Protein AF-0000000084530902 (afdb_homodimer)

Secondary structure (DSSP, 8-state):
--EEEEE--TTB-GGGGHHHHHHHHHTT-EEE-PPP-TT-TT--HHHHHHHHHHHHTT--SSEEEEEETTHHHHHHHHHTTS--SEEEEES---PPTT--HHHHHHHTTHHHHHHHHHHHTTPPTTPPP-HHHHTSTTS-HHHHHHHHHHSB----SGGGTSPP--SS--SS-EEEEEETT-SSS-HHHHHHHHHHHHSSPPEEES-SS-HHHH-HHHHHHHHHHHHHT-/--EEEEE--TTB-GGGGHHHHHHHHHTT-EEE-PPP-TT-TT--HHHHHHHHHHHHTT--SSEEEEEETTHHHHHHHHHTTS--SEEEEES---PPTT--HHHHHHHTTHHHHHHHHHHHTTPPTTPPP-HHHHTSTTS-HHHHHHHHHHSB----SGGGTSPP--SS--SS-EEEEEETT-SSS-HHHHHHHHHHHHSSPPEEES-SS-HHHH-HHHHHHHHHHHHHT-

Organism: Streptomyces rubellomurinus (strain ATCC 31215) (NCBI:txid359131)

Foldseek 3Di:
DAEEEEEDAAQWFQVLLVLLQVLQVVVPYHYFYHGAPFQDQQDALVSRLVRSLVSCPPDAPRYEYEAAAQRQLNQQVNVVPGPHAEYEDEPYQHDDFFAFQQNSCVVLVLVVVLVVLCVVVVHDPPDDDDCCVQFNVLFPPVVSVCRVVPIGHDGHCNHRPGTSHDNAGDPYHYAYEYACAASNRHPVSVQVNCCVRVVDGHHYDHDYSRCSRRPSNVVSVVSVVVSVVD/DAEEEEEDAAQWFQVLLVLLQVLLVVVPYHYFYHGAPFQDQQDALVSRLVRSLVSCPPDAPRYEYEQAAQRQLNQQVNVVPGPHAEYEDEPYQHDDFFAFQQNSCVVLVLVVVLVVLCVVVVHDPPDDDDCCVQFNVLFPPVVSVCRVVPIGHDGHCNHRPGTSHDNAGDPYHYAYEYACAASNRHPVSVQVNCCVRVVDGHHYDHDYSRCSRRPSNVVSVVSVVVSVVD

Solvent-accessible surface area (backbone atoms only — not comparable to full-atom values): 23690 Å² total; per-residue (Å²): 118,39,35,36,36,43,36,50,42,71,34,42,51,42,69,60,44,48,56,26,45,51,47,40,42,74,72,59,30,48,73,47,56,58,66,59,62,42,64,38,51,64,34,31,54,67,50,40,24,48,46,51,51,60,66,52,57,85,68,64,65,55,28,36,38,38,10,24,28,56,14,25,64,30,43,50,54,34,49,66,75,42,77,46,61,32,38,34,33,38,55,34,48,77,71,51,66,60,38,14,60,6,37,46,33,67,77,71,41,45,48,63,48,41,51,53,52,36,48,76,71,67,50,61,86,90,66,82,74,52,64,56,66,34,36,32,64,56,28,53,65,70,59,40,50,48,39,70,71,68,37,62,42,67,48,37,51,20,43,14,17,47,51,38,82,48,85,60,83,52,98,50,54,70,47,40,40,36,28,59,58,11,62,68,61,37,43,71,54,50,43,51,51,38,30,73,71,72,69,46,79,54,48,74,40,80,32,21,67,44,32,36,61,48,34,18,63,62,52,44,51,51,51,50,52,53,59,68,70,102,116,39,35,37,36,44,36,49,42,72,35,42,53,42,69,60,43,50,57,27,47,52,47,39,41,73,72,59,28,48,73,44,56,57,66,59,60,43,64,39,53,65,35,31,54,68,50,41,24,48,46,50,51,60,67,51,57,86,68,64,64,56,27,36,37,38,11,26,28,56,13,26,64,32,42,51,53,35,49,65,74,41,76,46,60,31,38,35,33,38,56,33,49,78,71,52,65,59,38,14,61,7,37,46,33,68,77,70,42,44,48,62,48,41,51,54,52,35,49,74,72,66,50,59,87,90,64,83,74,53,63,56,66,35,36,32,65,55,31,54,67,70,60,41,51,49,40,70,73,68,38,61,42,67,49,37,51,19,43,16,18,46,51,38,82,49,86,59,83,54,98,49,52,71,48,41,39,36,28,59,58,10,62,68,61,38,44,72,53,51,42,50,50,38,30,74,72,72,68,46,79,55,47,73,41,81,32,20,66,44,32,36,62,47,32,19,64,63,50,42,50,52,52,49,51,53,58,69,71,101

Structure (mmCIF, N/CA/C/O backbone):
data_AF-0000000084530902-model_v1
#
loop_
_entity.id
_entity.type
_entity.pdbx_description
1 polymer 'Alpha/beta hydrolase'
#
loop_
_atom_site.group_PDB
_atom_site.id
_atom_site.type_symbol
_atom_site.label_atom_id
_atom_site.label_alt_id
_atom_site.label_comp_id
_atom_site.label_asym_id
_atom_site.label_entity_id
_atom_site.label_seq_id
_atom_site.pdbx_PDB_ins_code
_atom_site.Cartn_x
_atom_site.Cartn_y
_atom_site.Cartn_z
_atom_site.occupancy
_atom_site.B_iso_or_equiv
_atom_site.auth_seq_id
_atom_site.auth_comp_id
_atom_site.auth_asym_id
_atom_site.auth_atom_id
_atom_site.pdbx_PDB_model_num
ATOM 1 N N . MET A 1 1 ? 9.742 -33.844 -13.93 1 92.56 1 MET A N 1
ATOM 2 C CA . MET A 1 1 ? 10.078 -32.875 -12.891 1 92.56 1 MET A CA 1
ATOM 3 C C . MET A 1 1 ? 9.938 -31.453 -13.398 1 92.56 1 MET A C 1
ATOM 5 O O . MET A 1 1 ? 10.5 -31.094 -14.438 1 92.56 1 MET A O 1
ATOM 9 N N . ALA A 1 2 ? 9.078 -30.734 -12.797 1 96.56 2 ALA A N 1
ATOM 10 C CA . ALA A 1 2 ? 8.883 -29.344 -13.164 1 96.56 2 ALA A CA 1
ATOM 11 C C . ALA A 1 2 ? 9.469 -28.406 -12.102 1 96.56 2 ALA A C 1
ATOM 13 O O . ALA A 1 2 ? 9.875 -28.859 -11.031 1 96.56 2 ALA A O 1
ATOM 14 N N . THR A 1 3 ? 9.719 -27.188 -12.461 1 98.25 3 THR A N 1
ATOM 15 C CA . THR A 1 3 ? 10.008 -26.125 -11.508 1 98.25 3 THR A CA 1
ATOM 16 C C . THR A 1 3 ? 8.789 -25.219 -11.32 1 98.25 3 THR A C 1
ATOM 18 O O . THR A 1 3 ? 8.312 -24.609 -12.281 1 98.25 3 THR A O 1
ATOM 21 N N . TYR A 1 4 ? 8.32 -25.219 -10.117 1 98.81 4 TYR A N 1
ATOM 22 C CA . TYR A 1 4 ? 7.246 -24.297 -9.766 1 98.81 4 TYR A CA 1
ATOM 23 C C . TYR A 1 4 ? 7.809 -22.984 -9.219 1 98.81 4 TYR A C 1
ATOM 25 O O . TYR A 1 4 ? 8.609 -23 -8.273 1 98.81 4 TYR A O 1
ATOM 33 N N . VAL A 1 5 ? 7.445 -21.875 -9.852 1 98.88 5 VAL A N 1
ATOM 34 C CA . VAL A 1 5 ? 7.789 -20.547 -9.398 1 98.88 5 VAL A CA 1
ATOM 35 C C . VAL A 1 5 ? 6.566 -19.875 -8.758 1 98.88 5 VAL A C 1
ATOM 37 O O . VAL A 1 5 ? 5.547 -19.672 -9.43 1 98.88 5 VAL A O 1
ATOM 40 N N . LEU A 1 6 ? 6.672 -19.578 -7.441 1 98.94 6 LEU A N 1
ATOM 41 C CA . LEU A 1 6 ? 5.527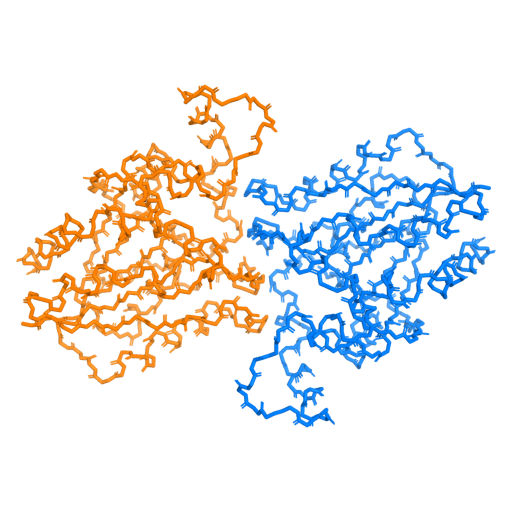 -19.094 -6.68 1 98.94 6 LEU A CA 1
ATOM 42 C C . LEU A 1 6 ? 5.676 -17.609 -6.355 1 98.94 6 LEU A C 1
ATOM 44 O O . LEU A 1 6 ? 6.625 -17.219 -5.676 1 98.94 6 LEU A O 1
ATOM 48 N N . ILE A 1 7 ? 4.746 -16.812 -6.887 1 98.88 7 ILE A N 1
ATOM 49 C CA . ILE A 1 7 ? 4.77 -15.359 -6.719 1 98.88 7 ILE A CA 1
ATOM 50 C C . ILE A 1 7 ? 3.723 -14.938 -5.688 1 98.88 7 ILE A C 1
ATOM 52 O O . ILE A 1 7 ? 2.523 -15.156 -5.887 1 98.88 7 ILE A O 1
ATOM 56 N N . HIS A 1 8 ? 4.176 -14.281 -4.605 1 98.69 8 HIS A N 1
ATOM 57 C CA . HIS A 1 8 ? 3.299 -14.016 -3.475 1 98.69 8 HIS A CA 1
ATOM 58 C C . HIS A 1 8 ? 2.52 -12.719 -3.68 1 98.69 8 HIS A C 1
ATOM 60 O O . HIS A 1 8 ? 2.779 -11.977 -4.633 1 98.69 8 HIS A O 1
ATOM 66 N N . ALA A 1 9 ? 1.549 -12.484 -2.824 1 98.12 9 ALA A N 1
ATOM 67 C CA . ALA A 1 9 ? 0.631 -11.352 -2.812 1 98.12 9 ALA A CA 1
ATOM 68 C C . ALA A 1 9 ? 1.316 -10.094 -2.279 1 98.12 9 ALA A C 1
ATOM 70 O O . ALA A 1 9 ? 2.521 -10.102 -2.021 1 98.12 9 ALA A O 1
ATOM 71 N N . ALA A 1 10 ? 0.565 -9.023 -2.268 1 96.31 10 ALA A N 1
ATOM 72 C CA . ALA A 1 10 ? 1.039 -7.781 -1.663 1 96.31 10 ALA A CA 1
ATOM 73 C C . ALA A 1 10 ? 1.085 -7.895 -0.142 1 96.31 10 ALA A C 1
ATOM 75 O O . ALA A 1 10 ? 0.302 -8.641 0.456 1 96.31 10 ALA A O 1
ATOM 76 N N . ALA A 1 11 ? 2.01 -7.199 0.501 1 94.31 11 ALA A N 1
ATOM 77 C CA . ALA A 1 11 ? 2.074 -6.918 1.933 1 94.31 11 ALA A CA 1
ATOM 78 C C . ALA A 1 11 ? 2.379 -8.188 2.727 1 94.31 11 ALA A C 1
ATOM 80 O O . ALA A 1 11 ? 1.979 -8.312 3.887 1 94.31 11 ALA A O 1
ATOM 81 N N . VAL A 1 12 ? 2.934 -9.172 2.057 1 95.88 12 VAL A N 1
ATOM 82 C CA . VAL A 1 12 ? 3.348 -10.406 2.715 1 95.88 12 VAL A CA 1
ATOM 83 C C . VAL A 1 12 ? 4.699 -10.859 2.168 1 95.88 12 VAL A C 1
ATOM 85 O O . VAL A 1 12 ? 5.285 -10.188 1.316 1 95.88 12 VAL A O 1
ATOM 88 N N . ASP A 1 13 ? 5.23 -11.898 2.748 1 96.44 13 ASP A N 1
ATOM 89 C CA . ASP A 1 13 ? 6.43 -12.547 2.217 1 96.44 13 ASP A CA 1
ATOM 90 C C . ASP A 1 13 ? 6.133 -13.977 1.774 1 96.44 13 ASP A C 1
ATOM 92 O O . ASP A 1 13 ? 4.98 -14.414 1.795 1 96.44 13 ASP A O 1
ATOM 96 N N . ALA A 1 14 ? 7.129 -14.719 1.304 1 98.62 14 ALA A N 1
ATOM 97 C CA . ALA A 1 14 ? 6.93 -15.992 0.623 1 98.62 14 ALA A CA 1
ATOM 98 C C . ALA A 1 14 ? 6.688 -17.109 1.625 1 98.62 14 ALA A C 1
ATOM 100 O O . ALA A 1 14 ? 6.43 -18.266 1.236 1 98.62 14 ALA A O 1
ATOM 101 N N . TRP A 1 15 ? 6.648 -16.828 2.904 1 98.44 15 TRP A N 1
ATOM 102 C CA . TRP A 1 15 ? 6.555 -17.844 3.951 1 98.44 15 TRP A CA 1
ATOM 103 C C . TRP A 1 15 ? 5.324 -18.719 3.754 1 98.44 15 TRP A C 1
ATOM 105 O O . TRP A 1 15 ? 5.379 -19.922 3.949 1 98.44 15 TRP A O 1
ATOM 115 N N . TYR A 1 16 ? 4.207 -18.109 3.297 1 98.62 16 TYR A N 1
ATOM 116 C CA . TYR A 1 16 ? 2.934 -18.828 3.32 1 98.62 16 TYR A CA 1
ATOM 117 C C . TYR A 1 16 ? 2.881 -19.875 2.219 1 98.62 16 TYR A C 1
ATOM 119 O O . TYR A 1 16 ? 1.967 -20.703 2.188 1 98.62 16 TYR A O 1
ATOM 127 N N . TRP A 1 17 ? 3.859 -19.875 1.369 1 98.88 17 TRP A N 1
ATOM 128 C CA . TRP A 1 17 ? 3.934 -20.906 0.343 1 98.88 17 TRP A CA 1
ATOM 129 C C . TRP A 1 17 ? 4.457 -22.219 0.926 1 98.88 17 TRP A C 1
ATOM 131 O O . TRP A 1 17 ? 4.426 -23.25 0.262 1 98.88 17 TRP A O 1
ATOM 141 N N . GLY A 1 18 ? 4.949 -22.234 2.115 1 98.69 18 GLY A N 1
ATOM 142 C CA . GLY A 1 18 ? 5.641 -23.359 2.725 1 98.69 18 GLY A CA 1
ATOM 143 C C . GLY A 1 18 ? 4.914 -24.672 2.549 1 98.69 18 GLY A C 1
ATOM 144 O O . GLY A 1 18 ? 5.461 -25.609 1.974 1 98.69 18 GLY A O 1
ATOM 145 N N . PRO A 1 19 ? 3.65 -24.734 3.031 1 98.81 19 PRO A N 1
ATOM 146 C CA . PRO A 1 19 ? 2.918 -26 2.939 1 98.81 19 PRO A CA 1
ATOM 147 C C . PRO A 1 19 ? 2.744 -26.484 1.499 1 98.81 19 PRO A C 1
ATOM 149 O O . PRO A 1 19 ? 2.9 -27.672 1.218 1 98.81 19 PRO A O 1
ATOM 152 N N . LEU A 1 20 ? 2.41 -25.547 0.59 1 98.88 20 LEU A N 1
ATOM 153 C CA . LEU A 1 20 ? 2.291 -25.938 -0.812 1 98.88 20 LEU A CA 1
ATOM 154 C C . LEU A 1 20 ? 3.639 -26.391 -1.366 1 98.88 20 LEU A C 1
ATOM 156 O O . LEU A 1 20 ? 3.711 -27.375 -2.1 1 98.88 20 LEU A O 1
ATOM 160 N N . ALA A 1 21 ? 4.719 -25.656 -1.029 1 98.88 21 ALA A N 1
ATOM 161 C CA . ALA A 1 21 ? 6.059 -26.031 -1.49 1 98.88 21 ALA A CA 1
ATOM 162 C C . ALA A 1 21 ? 6.43 -27.438 -1.04 1 98.88 21 ALA A C 1
ATOM 164 O O . ALA A 1 21 ? 7.004 -28.203 -1.81 1 98.88 21 ALA A O 1
ATOM 165 N N . ALA A 1 22 ? 6.125 -27.75 0.179 1 98.75 22 ALA A N 1
ATOM 166 C CA . ALA A 1 22 ? 6.406 -29.078 0.705 1 98.75 22 ALA A CA 1
ATOM 167 C C . ALA A 1 22 ? 5.672 -30.141 -0.094 1 98.75 22 ALA A C 1
ATOM 169 O O . ALA A 1 22 ? 6.242 -31.188 -0.425 1 98.75 22 ALA A O 1
ATOM 170 N N . GLU A 1 23 ? 4.375 -29.891 -0.428 1 98.81 23 GLU A N 1
ATOM 171 C CA . GLU A 1 23 ? 3.592 -30.828 -1.228 1 98.81 23 GLU A CA 1
ATOM 172 C C . GLU A 1 23 ? 4.223 -31.047 -2.602 1 98.81 23 GLU A C 1
ATOM 174 O O . GLU A 1 23 ? 4.34 -32.188 -3.066 1 98.81 23 GLU A O 1
ATOM 179 N N . LEU A 1 24 ? 4.621 -29.969 -3.24 1 98.81 24 LEU A N 1
ATOM 180 C CA . LEU A 1 24 ? 5.168 -30.031 -4.59 1 98.81 24 LEU A CA 1
ATOM 181 C C . LEU A 1 24 ? 6.523 -30.734 -4.594 1 98.81 24 LEU A C 1
ATOM 183 O O . LEU A 1 24 ? 6.797 -31.562 -5.465 1 98.81 24 LEU A O 1
ATOM 187 N N . ARG A 1 25 ? 7.383 -30.406 -3.6 1 98.62 25 ARG A N 1
ATOM 188 C CA . ARG A 1 25 ? 8.68 -31.078 -3.486 1 98.62 25 ARG A CA 1
ATOM 189 C C . ARG A 1 25 ? 8.5 -32.562 -3.213 1 98.62 25 ARG A C 1
ATOM 191 O O . ARG A 1 25 ? 9.234 -33.375 -3.752 1 98.62 25 ARG A O 1
ATOM 198 N N . GLY A 1 26 ? 7.516 -32.875 -2.402 1 98.44 26 GLY A N 1
ATOM 199 C CA . GLY A 1 26 ? 7.207 -34.281 -2.121 1 98.44 26 GLY A CA 1
ATOM 200 C C . GLY A 1 26 ? 6.793 -35.062 -3.355 1 98.44 26 GLY A C 1
ATOM 201 O O . GLY A 1 26 ? 6.941 -36.281 -3.4 1 98.44 26 GLY A O 1
ATOM 202 N N . ARG A 1 27 ? 6.371 -34.375 -4.324 1 98 27 ARG A N 1
ATOM 203 C CA . ARG A 1 27 ? 5.941 -34.969 -5.578 1 98 27 ARG A CA 1
ATOM 204 C C . ARG A 1 27 ? 7.078 -35 -6.598 1 98 27 ARG A C 1
ATOM 206 O O . ARG A 1 27 ? 6.879 -35.375 -7.75 1 98 27 ARG A O 1
ATOM 213 N N . GLY A 1 28 ? 8.211 -34.469 -6.199 1 97.88 28 GLY A N 1
ATOM 214 C CA . GLY A 1 28 ? 9.398 -34.594 -7.023 1 97.88 28 GLY A CA 1
ATOM 215 C C . GLY A 1 28 ? 9.703 -33.312 -7.816 1 97.88 28 GLY A C 1
ATOM 216 O O . GLY A 1 28 ? 10.562 -33.344 -8.703 1 97.88 28 GLY A O 1
ATOM 217 N N . HIS A 1 29 ? 9.047 -32.188 -7.523 1 98.31 29 HIS A N 1
ATOM 218 C CA . HIS A 1 29 ? 9.25 -30.953 -8.266 1 98.31 29 HIS A CA 1
ATOM 219 C C . HIS A 1 29 ? 10.188 -30 -7.516 1 98.31 29 HIS A C 1
ATOM 221 O O . HIS A 1 29 ? 10.438 -30.188 -6.32 1 98.31 29 HIS A O 1
ATOM 227 N N . GLU A 1 30 ? 10.812 -29.125 -8.227 1 98.25 30 GLU A N 1
ATOM 228 C CA . GLU A 1 30 ? 11.523 -27.984 -7.641 1 98.25 30 GLU A CA 1
ATOM 229 C C . GLU A 1 30 ? 10.578 -26.812 -7.387 1 98.25 30 GLU A C 1
ATOM 231 O O . GLU A 1 30 ? 9.594 -26.641 -8.102 1 98.25 30 GLU A O 1
ATOM 236 N N . VAL A 1 31 ? 10.898 -26.078 -6.312 1 98.69 31 VAL A N 1
ATOM 237 C CA . VAL A 1 31 ? 10.078 -24.922 -6 1 98.69 31 VAL A CA 1
ATOM 238 C C . VAL A 1 31 ? 10.977 -23.688 -5.797 1 98.69 31 VAL A C 1
ATOM 240 O O . VAL A 1 31 ? 11.977 -23.766 -5.074 1 98.69 31 VAL A O 1
ATOM 243 N N . VAL A 1 32 ? 10.688 -22.625 -6.504 1 98.5 32 VAL A N 1
ATOM 244 C CA . VAL A 1 32 ? 11.297 -21.297 -6.355 1 98.5 32 VAL A CA 1
ATOM 245 C C . VAL A 1 32 ? 10.25 -20.297 -5.871 1 98.5 32 VAL A C 1
ATOM 247 O O . VAL A 1 32 ? 9.242 -20.078 -6.547 1 98.5 32 VAL A O 1
ATOM 250 N N . ALA A 1 33 ? 10.414 -19.734 -4.703 1 98.75 33 ALA A N 1
ATOM 251 C CA . ALA A 1 33 ? 9.477 -18.781 -4.133 1 98.75 33 ALA A CA 1
ATOM 252 C C . ALA A 1 33 ? 10.219 -17.562 -3.582 1 98.75 33 ALA A C 1
ATOM 254 O O . ALA A 1 33 ? 10.375 -17.422 -2.367 1 98.75 33 ALA A O 1
ATOM 255 N N . PRO A 1 34 ? 10.625 -16.609 -4.43 1 98.56 34 PRO A N 1
ATOM 256 C CA . PRO A 1 34 ? 11.383 -15.445 -3.951 1 98.56 34 PRO A CA 1
ATOM 257 C C . PRO A 1 34 ? 10.531 -14.469 -3.148 1 98.56 34 PRO A C 1
ATOM 259 O O . PRO A 1 34 ? 9.328 -14.336 -3.408 1 98.56 34 PRO A O 1
ATOM 262 N N . ASP A 1 35 ? 11.141 -13.82 -2.166 1 97.88 35 ASP A N 1
ATOM 263 C CA . ASP A 1 35 ? 10.531 -12.625 -1.581 1 97.88 35 ASP A CA 1
ATOM 264 C C . ASP A 1 35 ? 10.641 -11.438 -2.527 1 97.88 35 ASP A C 1
ATOM 266 O O . ASP A 1 35 ? 11.734 -11.102 -2.99 1 97.88 35 ASP A O 1
ATOM 270 N N . LEU A 1 36 ? 9.602 -10.867 -2.805 1 97.69 36 LEU A N 1
ATOM 271 C CA . LEU A 1 36 ? 9.578 -9.672 -3.633 1 97.69 36 LEU A CA 1
ATOM 272 C C . LEU A 1 36 ? 9.883 -8.43 -2.799 1 97.69 36 LEU A C 1
ATOM 274 O O . LEU A 1 36 ? 9.742 -8.453 -1.574 1 97.69 36 LEU A O 1
ATOM 278 N N . PRO A 1 37 ? 10.352 -7.391 -3.406 1 94.69 37 PRO A N 1
ATOM 279 C CA . PRO A 1 37 ? 10.75 -6.195 -2.66 1 94.69 37 PRO A CA 1
ATOM 280 C C . PRO A 1 37 ? 9.562 -5.32 -2.273 1 94.69 37 PRO A C 1
ATOM 282 O O . PRO A 1 37 ? 9.539 -4.125 -2.59 1 94.69 37 PRO A O 1
ATOM 285 N N . CYS A 1 38 ? 8.695 -5.891 -1.469 1 92.81 38 CYS A N 1
ATOM 286 C CA . CYS A 1 38 ? 7.395 -5.324 -1.13 1 92.81 38 CYS A CA 1
ATOM 287 C C . CYS A 1 38 ? 7.555 -4.031 -0.335 1 92.81 38 CYS A C 1
ATOM 289 O O . CYS A 1 38 ? 6.715 -3.135 -0.428 1 92.81 38 CYS A O 1
ATOM 291 N N . GLU A 1 39 ? 8.578 -3.891 0.425 1 89.81 39 GLU A N 1
ATOM 292 C CA . GLU A 1 39 ? 8.727 -2.762 1.339 1 89.81 39 GLU A CA 1
ATOM 293 C C . GLU A 1 39 ? 9.609 -1.677 0.735 1 89.81 39 GLU A C 1
ATOM 295 O O . GLU A 1 39 ? 9.812 -0.624 1.343 1 89.81 39 GLU A O 1
ATOM 300 N N . ASP A 1 40 ? 10.227 -1.97 -0.469 1 90.69 40 ASP A N 1
ATOM 301 C CA . ASP A 1 40 ? 11.117 -1.037 -1.152 1 90.69 40 ASP A CA 1
ATOM 302 C C . ASP A 1 40 ? 10.32 0.026 -1.909 1 90.69 40 ASP A C 1
ATOM 304 O O . ASP A 1 40 ? 9.695 -0.27 -2.928 1 90.69 40 ASP A O 1
ATOM 308 N N . GLU A 1 41 ? 10.375 1.215 -1.548 1 87.81 41 GLU A N 1
ATOM 309 C CA . GLU A 1 41 ? 9.586 2.312 -2.102 1 87.81 41 GLU A CA 1
ATOM 310 C C . GLU A 1 41 ? 10.047 2.666 -3.512 1 87.81 41 GLU A C 1
ATOM 312 O O . GLU A 1 41 ? 9.367 3.408 -4.227 1 87.81 41 GLU A O 1
ATOM 317 N N . SER A 1 42 ? 11.156 2.119 -3.906 1 87.06 42 SER A N 1
ATOM 318 C CA . SER A 1 42 ? 11.656 2.385 -5.25 1 87.06 42 SER A CA 1
ATOM 319 C C . SER A 1 42 ? 11.359 1.222 -6.191 1 87.06 42 SER A C 1
ATOM 321 O O . SER A 1 42 ? 11.656 1.293 -7.387 1 87.06 42 SER A O 1
ATOM 323 N N . ALA A 1 43 ? 10.789 0.23 -5.652 1 93.44 43 ALA A N 1
ATOM 324 C CA . ALA A 1 43 ? 10.539 -0.965 -6.457 1 93.44 43 ALA A CA 1
ATOM 325 C C . ALA A 1 43 ? 9.117 -0.972 -7.008 1 93.44 43 ALA A C 1
ATOM 327 O O . ALA A 1 43 ? 8.148 -1.015 -6.242 1 93.44 43 ALA A O 1
ATOM 328 N N . GLY A 1 44 ? 8.992 -0.835 -8.328 1 95.62 44 GLY A N 1
ATOM 329 C CA . GLY A 1 44 ? 7.73 -1.047 -9.016 1 95.62 44 GLY A CA 1
ATOM 330 C C . GLY A 1 44 ? 7.578 -2.453 -9.57 1 95.62 44 GLY A C 1
ATOM 331 O O . GLY A 1 44 ? 8.258 -3.377 -9.117 1 95.62 44 GLY A O 1
ATOM 332 N N . LEU A 1 45 ? 6.652 -2.594 -10.5 1 97.56 45 LEU A N 1
ATOM 333 C CA . LEU A 1 45 ? 6.363 -3.898 -11.078 1 97.56 45 LEU A CA 1
ATOM 334 C C . LEU A 1 45 ? 7.574 -4.441 -11.828 1 97.56 45 LEU A C 1
ATOM 336 O O . LEU A 1 45 ? 7.801 -5.652 -11.859 1 97.56 45 LEU A O 1
ATOM 340 N N . ALA A 1 46 ? 8.352 -3.561 -12.414 1 97.12 46 ALA A N 1
ATOM 341 C CA . ALA A 1 46 ? 9.539 -4.012 -13.133 1 97.12 46 ALA A CA 1
ATOM 342 C C . ALA A 1 46 ? 10.531 -4.691 -12.188 1 97.12 46 ALA A C 1
ATOM 344 O O . ALA A 1 46 ? 11.07 -5.75 -12.508 1 97.12 46 ALA A O 1
ATOM 345 N N . GLU A 1 47 ? 10.742 -4.051 -11.062 1 96.81 47 GLU A N 1
ATOM 346 C CA . GLU A 1 47 ? 11.656 -4.613 -10.07 1 96.81 47 GLU A CA 1
ATOM 347 C C . GLU A 1 47 ? 11.109 -5.914 -9.492 1 96.81 47 GLU A C 1
ATOM 349 O O . GLU A 1 47 ? 11.867 -6.824 -9.172 1 96.81 47 GLU A O 1
ATOM 354 N N . TYR A 1 48 ? 9.758 -6.02 -9.305 1 98.44 48 TYR A N 1
ATOM 355 C CA . TYR A 1 48 ? 9.156 -7.281 -8.883 1 98.44 48 TYR A CA 1
ATOM 356 C C . TYR A 1 48 ? 9.438 -8.383 -9.891 1 98.44 48 TYR A C 1
ATOM 358 O O . TYR A 1 48 ? 9.875 -9.477 -9.516 1 98.44 48 TYR A O 1
ATOM 366 N N . ALA A 1 49 ? 9.227 -8.07 -11.188 1 98.69 49 ALA A N 1
ATOM 367 C CA . ALA A 1 49 ? 9.508 -9.047 -12.234 1 98.69 49 ALA A CA 1
ATOM 368 C C . ALA A 1 49 ? 10.992 -9.422 -12.25 1 98.69 49 ALA A C 1
ATOM 370 O O . ALA A 1 49 ? 11.344 -10.586 -12.422 1 98.69 49 ALA A O 1
ATOM 371 N N . ASP A 1 50 ? 11.891 -8.398 -12.023 1 98.5 50 ASP A N 1
ATOM 372 C CA . ASP A 1 50 ? 13.328 -8.656 -11.953 1 98.5 50 ASP A CA 1
ATOM 373 C C . ASP A 1 50 ? 13.648 -9.688 -10.867 1 98.5 50 ASP A C 1
ATOM 375 O O . ASP A 1 50 ? 14.445 -10.594 -11.094 1 98.5 50 ASP A O 1
ATOM 379 N N . ALA A 1 51 ? 13.047 -9.547 -9.742 1 98.5 51 ALA A N 1
ATOM 380 C CA . ALA A 1 51 ? 13.312 -10.438 -8.609 1 98.5 51 ALA A CA 1
ATOM 381 C C . ALA A 1 51 ? 12.922 -11.875 -8.945 1 98.5 51 ALA A C 1
ATOM 383 O O . ALA A 1 51 ? 13.648 -12.812 -8.617 1 98.5 51 ALA A O 1
ATOM 384 N N . VAL A 1 52 ? 11.773 -12.023 -9.617 1 98.81 52 VAL A N 1
ATOM 385 C CA . VAL A 1 52 ? 11.305 -13.359 -9.977 1 98.81 52 VAL A CA 1
ATOM 386 C C . VAL A 1 52 ? 12.219 -13.961 -11.039 1 98.81 52 VAL A C 1
ATOM 388 O O . VAL A 1 52 ? 12.633 -15.117 -10.93 1 98.81 52 VAL A O 1
ATOM 391 N N . VAL A 1 53 ? 12.562 -13.172 -12.078 1 98.69 53 VAL A N 1
ATOM 392 C CA . VAL A 1 53 ? 13.422 -13.648 -13.156 1 98.69 53 VAL A CA 1
ATOM 393 C C . VAL A 1 53 ? 14.781 -14.047 -12.594 1 98.69 53 VAL A C 1
ATOM 395 O O . VAL A 1 53 ? 15.336 -15.086 -12.977 1 98.69 53 VAL A O 1
ATOM 398 N N . ALA A 1 54 ? 15.312 -13.234 -11.664 1 98.56 54 ALA A N 1
ATOM 399 C CA . ALA A 1 54 ? 16.594 -13.547 -11.039 1 98.56 54 ALA A CA 1
ATOM 400 C C . ALA A 1 54 ? 16.516 -14.867 -10.281 1 98.56 54 ALA A C 1
ATOM 402 O O . ALA A 1 54 ? 17.438 -15.68 -10.328 1 98.56 54 ALA A O 1
ATOM 403 N N . ALA A 1 55 ? 15.453 -15.117 -9.609 1 98.5 55 ALA A N 1
ATOM 404 C CA . ALA A 1 55 ? 15.281 -16.344 -8.828 1 98.5 55 ALA A CA 1
ATOM 405 C C . ALA A 1 55 ? 15.156 -17.562 -9.734 1 98.5 55 ALA A C 1
ATOM 407 O O . ALA A 1 55 ? 15.602 -18.656 -9.367 1 98.5 55 ALA A O 1
ATOM 408 N N . ILE A 1 56 ? 14.516 -17.391 -10.891 1 98.19 56 ILE A N 1
ATOM 409 C CA . ILE A 1 56 ? 14.398 -18.469 -11.867 1 98.19 56 ILE A CA 1
ATOM 410 C C . ILE A 1 56 ? 15.781 -18.859 -12.359 1 98.19 56 ILE A C 1
ATOM 412 O O . ILE A 1 56 ? 16.062 -20.047 -12.531 1 98.19 56 ILE A O 1
ATOM 416 N N . GLY A 1 57 ? 16.578 -17.891 -12.57 1 96.81 57 GLY A N 1
ATOM 417 C CA . GLY A 1 57 ? 17.938 -18.172 -13.031 1 96.81 57 GLY A CA 1
ATOM 418 C C . GLY A 1 57 ? 17.969 -18.766 -14.422 1 96.81 57 GLY A C 1
ATOM 419 O O . GLY A 1 57 ? 17.359 -18.25 -15.352 1 96.81 57 GLY A O 1
ATOM 420 N N . GLU A 1 58 ? 18.641 -19.891 -14.508 1 94 58 GLU A N 1
ATOM 421 C CA . GLU A 1 58 ? 18.859 -20.484 -15.82 1 94 58 GLU A CA 1
ATOM 422 C C . GLU A 1 58 ? 17.844 -21.578 -16.109 1 94 58 GLU A C 1
ATOM 424 O O . GLU A 1 58 ? 17.891 -22.234 -17.156 1 94 58 GLU A O 1
ATOM 429 N N . ARG A 1 59 ? 16.922 -21.75 -15.234 1 92.06 59 ARG A N 1
ATOM 430 C CA . ARG A 1 59 ? 15.891 -22.75 -15.453 1 92.06 59 ARG A CA 1
ATOM 431 C C . ARG A 1 59 ? 15.016 -22.375 -16.641 1 92.06 59 ARG A C 1
ATOM 433 O O . ARG A 1 59 ? 14.555 -21.234 -16.75 1 92.06 59 ARG A O 1
ATOM 440 N N . ARG A 1 60 ? 14.867 -23.359 -17.562 1 85.81 60 ARG A N 1
ATOM 441 C CA . ARG A 1 60 ? 14.094 -22.984 -18.734 1 85.81 60 ARG A CA 1
ATOM 442 C C . ARG A 1 60 ? 13.133 -24.109 -19.141 1 85.81 60 ARG A C 1
ATOM 444 O O . ARG A 1 60 ? 12.289 -23.922 -20.016 1 85.81 60 ARG A O 1
ATOM 451 N N . ARG A 1 61 ? 13.172 -25.219 -18.469 1 85.5 61 ARG A N 1
ATOM 452 C CA . ARG A 1 61 ? 12.32 -26.312 -18.891 1 85.5 61 ARG A CA 1
ATOM 453 C C . ARG A 1 61 ? 11.25 -26.609 -17.844 1 85.5 61 ARG A C 1
ATOM 455 O O . ARG A 1 61 ? 11.531 -26.609 -16.641 1 85.5 61 ARG A O 1
ATOM 462 N N . GLU A 1 62 ? 10.016 -26.797 -18.344 1 93.75 62 GLU A N 1
ATOM 463 C CA . GLU A 1 62 ? 8.844 -27.172 -17.547 1 93.75 62 GLU A CA 1
ATOM 464 C C . GLU A 1 62 ? 8.641 -26.203 -16.391 1 93.75 62 GLU A C 1
ATOM 466 O O . GLU A 1 62 ? 8.523 -26.641 -15.234 1 93.75 62 GLU A O 1
ATOM 471 N N . LEU A 1 63 ? 8.602 -24.891 -16.672 1 97.81 63 LEU A N 1
ATOM 472 C CA . LEU A 1 63 ? 8.367 -23.844 -15.688 1 97.81 63 LEU A CA 1
ATOM 473 C C . LEU A 1 63 ? 6.875 -23.578 -15.523 1 97.81 63 LEU A C 1
ATOM 475 O O . LEU A 1 63 ? 6.188 -23.25 -16.5 1 97.81 63 LEU A O 1
ATOM 479 N N . VAL A 1 64 ? 6.398 -23.797 -14.344 1 98.75 64 VAL A N 1
ATOM 480 C CA . VAL A 1 64 ? 5.031 -23.453 -13.984 1 98.75 64 VAL A CA 1
ATOM 481 C C . VAL A 1 64 ? 5.043 -22.25 -13.031 1 98.75 64 VAL A C 1
ATOM 483 O O . VAL A 1 64 ? 5.57 -22.344 -11.914 1 98.75 64 VAL A O 1
ATOM 486 N N . LEU A 1 65 ? 4.527 -21.172 -13.516 1 98.81 65 LEU A N 1
ATOM 487 C CA . LEU A 1 65 ? 4.441 -19.969 -12.703 1 98.81 65 LEU A CA 1
ATOM 488 C C . LEU A 1 65 ? 3.072 -19.844 -12.047 1 98.81 65 LEU A C 1
ATOM 490 O O . LEU A 1 65 ? 2.045 -19.984 -12.711 1 98.81 65 LEU A O 1
ATOM 494 N N . VAL A 1 66 ? 3.047 -19.719 -10.711 1 98.94 66 VAL A N 1
ATOM 495 C CA . VAL A 1 66 ? 1.82 -19.5 -9.945 1 98.94 66 VAL A CA 1
ATOM 496 C C . VAL A 1 66 ? 1.823 -18.094 -9.352 1 98.94 66 VAL A C 1
ATOM 498 O O . VAL A 1 66 ? 2.689 -17.766 -8.539 1 98.94 66 VAL A O 1
ATOM 501 N N . ALA A 1 67 ? 0.931 -17.281 -9.805 1 98.94 67 ALA A N 1
ATOM 502 C CA . ALA A 1 67 ? 0.806 -15.906 -9.328 1 98.94 67 ALA A CA 1
ATOM 503 C C . ALA A 1 67 ? -0.417 -15.742 -8.43 1 98.94 67 ALA A C 1
ATOM 505 O O . ALA A 1 67 ? -1.548 -15.984 -8.859 1 98.94 67 ALA A O 1
ATOM 506 N N . HIS A 1 68 ? -0.186 -15.352 -7.188 1 98.88 68 HIS A N 1
ATOM 507 C CA . HIS A 1 68 ? -1.272 -15.227 -6.223 1 98.88 68 HIS A CA 1
ATOM 508 C C . HIS A 1 68 ? -1.629 -13.758 -5.984 1 98.88 68 HIS A C 1
ATOM 510 O O . HIS A 1 68 ? -0.748 -12.938 -5.727 1 98.88 68 HIS A O 1
ATOM 516 N N . SER A 1 69 ? -2.945 -13.445 -6.02 1 98.44 69 SER A N 1
ATOM 517 C CA . SER A 1 69 ? -3.453 -12.133 -5.645 1 98.44 69 SER A CA 1
ATOM 518 C C . SER A 1 69 ? -2.711 -11.023 -6.379 1 98.44 69 SER A C 1
ATOM 520 O O . SER A 1 69 ? -2.703 -10.984 -7.613 1 98.44 69 SER A O 1
ATOM 522 N N . PHE A 1 70 ? -2.002 -10.203 -5.73 1 98.44 70 PHE A N 1
ATOM 523 C CA . PHE A 1 70 ? -1.268 -9.102 -6.344 1 98.44 70 PHE A CA 1
ATOM 524 C C . PHE A 1 70 ? -0.2 -9.633 -7.297 1 98.44 70 PHE A C 1
ATOM 526 O O . PHE A 1 70 ? 0.188 -8.945 -8.242 1 98.44 70 PHE A O 1
ATOM 533 N N . GLY A 1 71 ? 0.258 -10.828 -7.137 1 98.75 71 GLY A N 1
ATOM 534 C CA . GLY A 1 71 ? 1.197 -11.469 -8.047 1 98.75 71 GLY A CA 1
ATOM 535 C C . GLY A 1 71 ? 0.687 -11.547 -9.469 1 98.75 71 GLY A C 1
ATOM 536 O O . GLY A 1 71 ? 1.464 -11.773 -10.398 1 98.75 71 GLY A O 1
ATOM 537 N N . GLY A 1 72 ? -0.568 -11.344 -9.625 1 98.81 72 GLY A N 1
ATOM 538 C CA . GLY A 1 72 ? -1.174 -11.375 -10.945 1 98.81 72 GLY A CA 1
ATOM 539 C C . GLY A 1 72 ? -0.681 -10.258 -11.844 1 98.81 72 GLY A C 1
ATOM 540 O O . GLY A 1 72 ? -0.77 -10.359 -13.07 1 98.81 72 GLY A O 1
ATOM 541 N N . PHE A 1 73 ? -0.205 -9.172 -11.25 1 98.75 73 PHE A N 1
ATOM 542 C CA . PHE A 1 73 ? 0.392 -8.102 -12.039 1 98.75 73 PHE A CA 1
ATOM 543 C C . PHE A 1 73 ? 1.817 -8.453 -12.445 1 98.75 73 PHE A C 1
ATOM 545 O O . PHE A 1 73 ? 2.291 -8.031 -13.5 1 98.75 73 PHE A O 1
ATOM 552 N N . THR A 1 74 ? 2.502 -9.211 -11.641 1 98.81 74 THR A N 1
ATOM 553 C CA . THR A 1 74 ? 3.908 -9.555 -11.836 1 98.81 74 THR A CA 1
ATOM 554 C C . THR A 1 74 ? 4.051 -10.781 -12.734 1 98.81 74 THR A C 1
ATOM 556 O O . THR A 1 74 ? 4.934 -10.828 -13.594 1 98.81 74 THR A O 1
ATOM 559 N N . GLY A 1 75 ? 3.205 -11.758 -12.555 1 98.88 75 GLY A N 1
ATOM 560 C CA . GLY A 1 75 ? 3.307 -13.031 -13.258 1 98.88 75 GLY A CA 1
ATOM 561 C C . GLY A 1 75 ? 3.434 -12.875 -14.766 1 98.88 75 GLY A C 1
ATOM 562 O O . GLY A 1 75 ? 4.418 -13.312 -15.359 1 98.88 75 GLY A O 1
ATOM 563 N N . PRO A 1 76 ? 2.492 -12.18 -15.406 1 98.88 76 PRO A N 1
ATOM 564 C CA . PRO A 1 76 ? 2.545 -12.016 -16.859 1 98.88 76 PRO A CA 1
ATOM 565 C C . PRO A 1 76 ? 3.803 -11.289 -17.328 1 98.88 76 PRO A C 1
ATOM 567 O O . PRO A 1 76 ? 4.305 -11.555 -18.422 1 98.88 76 PRO A O 1
ATOM 570 N N . LEU A 1 77 ? 4.297 -10.375 -16.5 1 98.81 77 LEU A N 1
ATOM 571 C CA . LEU A 1 77 ? 5.523 -9.68 -16.875 1 98.81 77 LEU A CA 1
ATOM 572 C C . LEU A 1 77 ? 6.699 -10.648 -16.938 1 98.81 77 LEU A C 1
ATOM 574 O O . LEU A 1 77 ? 7.57 -10.516 -17.797 1 98.81 77 LEU A O 1
ATOM 578 N N . VAL A 1 78 ? 6.715 -11.547 -16.016 1 98.75 78 VAL A N 1
ATOM 579 C CA . VAL A 1 78 ? 7.754 -12.57 -16.016 1 98.75 78 VAL A CA 1
ATOM 580 C C . VAL A 1 78 ? 7.625 -13.438 -17.266 1 98.75 78 VAL A C 1
ATOM 582 O O . VAL A 1 78 ? 8.625 -13.742 -17.922 1 98.75 78 VAL A O 1
ATOM 585 N N . CYS A 1 79 ? 6.402 -13.766 -17.672 1 98.5 79 CYS A N 1
ATOM 586 C CA . CYS A 1 79 ? 6.152 -14.609 -18.828 1 98.5 79 CYS A CA 1
ATOM 587 C C . CYS A 1 79 ? 6.594 -13.914 -20.109 1 98.5 79 CYS A C 1
ATOM 589 O O . CYS A 1 79 ? 6.879 -14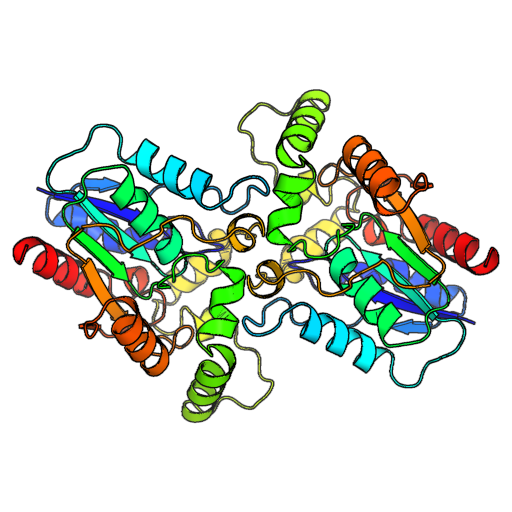.57 -21.109 1 98.5 79 CYS A O 1
ATOM 591 N N . ASP A 1 80 ? 6.617 -12.625 -20.078 1 97.88 80 ASP A N 1
ATOM 592 C CA . ASP A 1 80 ? 7.066 -11.859 -21.234 1 97.88 80 ASP A CA 1
ATOM 593 C C . ASP A 1 80 ? 8.586 -11.875 -21.359 1 97.88 80 ASP A C 1
ATOM 595 O O . ASP A 1 80 ? 9.141 -11.578 -22.422 1 97.88 80 ASP A O 1
ATOM 599 N N . ARG A 1 81 ? 9.273 -12.297 -20.328 1 97 81 ARG A N 1
ATOM 600 C CA . ARG A 1 81 ? 10.727 -12.172 -20.281 1 97 81 ARG A CA 1
ATOM 601 C C . ARG A 1 81 ? 11.391 -13.547 -20.344 1 97 81 ARG A C 1
ATOM 603 O O . ARG A 1 81 ? 12.547 -13.656 -20.766 1 97 81 ARG A O 1
ATOM 610 N N . VAL A 1 82 ? 10.734 -14.555 -19.781 1 97 82 VAL A N 1
ATOM 611 C CA . VAL A 1 82 ? 11.289 -15.906 -19.75 1 97 82 VAL A CA 1
ATOM 612 C C . VAL A 1 82 ? 10.242 -16.906 -20.266 1 97 82 VAL A C 1
ATOM 614 O O . VAL A 1 82 ? 9.047 -16.703 -20.078 1 97 82 VAL A O 1
ATOM 617 N N . PRO A 1 83 ? 10.742 -17.953 -20.953 1 96.62 83 PRO A N 1
ATOM 618 C CA . PRO A 1 83 ? 9.781 -18.953 -21.438 1 96.62 83 PRO A CA 1
ATOM 619 C C . PRO A 1 83 ? 9.125 -19.734 -20.297 1 96.62 83 PRO A C 1
ATOM 621 O O . PRO A 1 83 ? 9.797 -20.516 -19.625 1 96.62 83 PRO A O 1
ATOM 624 N N . VAL A 1 84 ? 7.902 -19.5 -20.062 1 97.88 84 VAL A N 1
ATOM 625 C CA . VAL A 1 84 ? 7.082 -20.188 -19.078 1 97.88 84 VAL A CA 1
ATOM 626 C C . VAL A 1 84 ? 6.09 -21.125 -19.781 1 97.88 84 VAL A C 1
ATOM 628 O O . VAL A 1 84 ? 5.473 -20.734 -20.766 1 97.88 84 VAL A O 1
ATOM 631 N N . ASP A 1 85 ? 6.008 -22.328 -19.25 1 98.12 85 ASP A N 1
ATOM 632 C CA . ASP A 1 85 ? 5.145 -23.312 -19.891 1 98.12 85 ASP A CA 1
ATOM 633 C C . ASP A 1 85 ? 3.686 -23.109 -19.484 1 98.12 85 ASP A C 1
ATOM 635 O O . ASP A 1 85 ? 2.775 -23.391 -20.266 1 98.12 85 ASP A O 1
ATOM 639 N N . LEU A 1 86 ? 3.512 -22.719 -18.281 1 98.69 86 LEU A N 1
ATOM 640 C CA . LEU A 1 86 ? 2.17 -22.578 -17.734 1 98.69 86 LEU A CA 1
ATOM 641 C C . LEU A 1 86 ? 2.129 -21.453 -16.703 1 98.69 86 LEU A C 1
ATOM 643 O O . LEU A 1 86 ? 2.982 -21.391 -15.812 1 98.69 86 LEU A O 1
ATOM 647 N N . LEU A 1 87 ? 1.2 -20.516 -16.891 1 98.88 87 LEU A N 1
ATOM 648 C CA . LEU A 1 87 ? 0.89 -19.484 -15.891 1 98.88 87 LEU A CA 1
ATOM 649 C C . LEU A 1 87 ? -0.433 -19.797 -15.195 1 98.88 87 LEU A C 1
ATOM 651 O O . LEU A 1 87 ? -1.466 -19.938 -15.852 1 98.88 87 LEU A O 1
ATOM 655 N N . VAL A 1 88 ? -0.376 -19.969 -13.898 1 98.94 88 VAL A N 1
ATOM 656 C CA . VAL A 1 88 ? -1.59 -20.172 -13.109 1 98.94 88 VAL A CA 1
ATOM 657 C C . VAL A 1 88 ? -1.893 -18.922 -12.297 1 98.94 88 VAL A C 1
ATOM 659 O O . VAL A 1 88 ? -1.097 -18.516 -11.445 1 98.94 88 VAL A O 1
ATOM 662 N N . MET A 1 89 ? -3.004 -18.312 -12.57 1 98.94 89 MET A N 1
ATOM 663 C CA . MET A 1 89 ? -3.518 -17.188 -11.805 1 98.94 89 MET A CA 1
ATOM 664 C C . MET A 1 89 ? -4.363 -17.656 -10.633 1 98.94 89 MET A C 1
ATOM 666 O O . MET A 1 89 ? -5.531 -18.016 -10.797 1 98.94 89 MET A O 1
ATOM 670 N N . LEU A 1 90 ? -3.795 -17.672 -9.438 1 98.88 90 LEU A N 1
ATOM 671 C CA . LEU A 1 90 ? -4.441 -18.156 -8.219 1 98.88 90 LEU A CA 1
ATOM 672 C C . LEU A 1 90 ? -5.051 -17 -7.43 1 98.88 90 LEU A C 1
ATOM 674 O O . LEU A 1 90 ? -4.332 -16.234 -6.773 1 98.88 90 LEU A O 1
ATOM 678 N N . GLN A 1 91 ? -6.375 -16.875 -7.438 1 97.69 91 GLN A N 1
ATOM 679 C CA . GLN A 1 91 ? -6.996 -15.711 -6.805 1 97.69 91 GLN A CA 1
ATOM 680 C C . GLN A 1 91 ? -6.23 -14.43 -7.121 1 97.69 91 GLN A C 1
ATOM 682 O O . GLN A 1 91 ? -5.867 -13.672 -6.219 1 97.69 91 GLN A O 1
ATOM 687 N N . ALA A 1 92 ? -5.945 -14.289 -8.391 1 98.75 92 ALA A N 1
ATOM 688 C CA . ALA A 1 92 ? -5.012 -13.234 -8.773 1 98.75 92 ALA A CA 1
ATOM 689 C C . ALA A 1 92 ? -5.742 -12.078 -9.453 1 98.75 92 ALA A C 1
ATOM 691 O O . ALA A 1 92 ? -6.723 -12.289 -10.172 1 98.75 92 ALA A O 1
ATOM 692 N N . GLN A 1 93 ? -5.281 -10.93 -9.188 1 98.56 93 GLN A N 1
ATOM 693 C CA . GLN A 1 93 ? -5.711 -9.789 -10 1 98.56 93 GLN A CA 1
ATOM 694 C C . GLN A 1 93 ? -5.27 -9.945 -11.445 1 98.56 93 GLN A C 1
ATOM 696 O O . GLN A 1 93 ? -4.137 -10.344 -11.719 1 98.56 93 GLN A O 1
ATOM 701 N N . VAL A 1 94 ? -6.203 -9.68 -12.398 1 98.81 94 VAL A N 1
ATOM 702 C CA . VAL A 1 94 ? -5.922 -9.719 -13.828 1 98.81 94 VAL A CA 1
ATOM 703 C C . VAL A 1 94 ? -5.859 -8.305 -14.391 1 98.81 94 VAL A C 1
ATOM 705 O O . VAL A 1 94 ? -6.891 -7.633 -14.516 1 98.81 94 VAL A O 1
ATOM 708 N N . PRO A 1 95 ? -4.707 -7.891 -14.773 1 98.38 95 PRO A N 1
ATOM 709 C CA . PRO A 1 95 ? -4.578 -6.516 -15.258 1 98.38 95 PRO A CA 1
ATOM 710 C C . PRO A 1 95 ? -5.164 -6.328 -16.656 1 98.38 95 PRO A C 1
ATOM 712 O O . PRO A 1 95 ? -5.305 -7.297 -17.406 1 98.38 95 PRO A O 1
ATOM 715 N N . ALA A 1 96 ? -5.547 -5.102 -16.969 1 98 96 ALA A N 1
ATOM 716 C CA . ALA A 1 96 ? -5.77 -4.641 -18.344 1 98 96 ALA A CA 1
ATOM 717 C C . ALA A 1 96 ? -4.602 -3.783 -18.828 1 98 96 ALA A C 1
ATOM 719 O O . ALA A 1 96 ? -3.955 -3.1 -18.031 1 98 96 ALA A O 1
ATOM 720 N N . PRO A 1 97 ? -4.32 -3.854 -20.172 1 97.75 97 PRO A N 1
ATOM 721 C CA . PRO A 1 97 ? -3.248 -3 -20.688 1 97.75 97 PRO A CA 1
ATOM 722 C C . PRO A 1 97 ? -3.414 -1.535 -20.297 1 97.75 97 PRO A C 1
ATOM 724 O O . PRO A 1 97 ? -4.496 -0.967 -20.453 1 97.75 97 PRO A O 1
ATOM 727 N N . GLY A 1 98 ? -2.311 -1.007 -19.656 1 96.19 98 GLY A N 1
ATOM 728 C CA . GLY A 1 98 ? -2.303 0.403 -19.297 1 96.19 98 GLY A CA 1
ATOM 729 C C . GLY A 1 98 ? -2.971 0.688 -17.969 1 96.19 98 GLY A C 1
ATOM 730 O O . GLY A 1 98 ? -2.967 1.826 -17.484 1 96.19 98 GLY A O 1
ATOM 731 N N . GLU A 1 99 ? -3.514 -0.272 -17.328 1 96.31 99 GLU A N 1
ATOM 732 C CA . GLU A 1 99 ? -4.168 -0.136 -16.031 1 96.31 99 GLU A CA 1
ATOM 733 C C . GLU A 1 99 ? -3.162 -0.239 -14.891 1 96.31 99 GLU A C 1
ATOM 735 O O . GLU A 1 99 ? -2.443 -1.234 -14.781 1 96.31 99 GLU A O 1
ATOM 740 N N . SER A 1 100 ? -3.096 0.778 -14.023 1 95.75 100 SER A N 1
ATOM 741 C CA . SER A 1 100 ? -2.246 0.625 -12.844 1 95.75 100 SER A CA 1
ATOM 742 C C . SER A 1 100 ? -2.898 -0.278 -11.805 1 95.75 100 SER A C 1
ATOM 744 O O . SER A 1 100 ? -4.125 -0.414 -11.773 1 95.75 100 SER A O 1
ATOM 746 N N . PRO A 1 101 ? -2.086 -0.8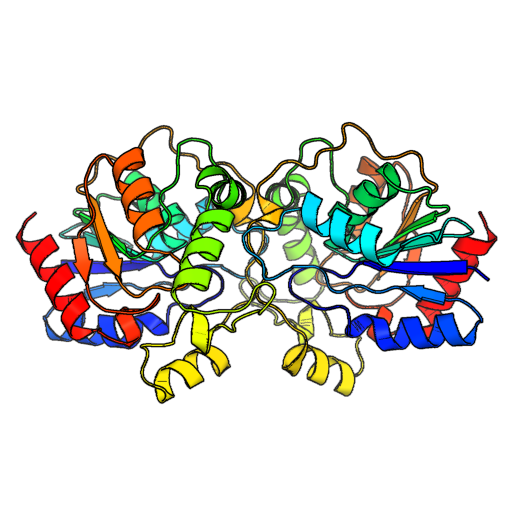84 -10.938 1 97.06 101 PRO A N 1
ATOM 747 C CA . PRO A 1 101 ? -2.668 -1.713 -9.883 1 97.06 101 PRO A CA 1
ATOM 748 C C . PRO A 1 101 ? -3.629 -0.937 -8.984 1 97.06 101 PRO A C 1
ATOM 750 O O . PRO A 1 101 ? -4.641 -1.484 -8.539 1 97.06 101 PRO A O 1
ATOM 753 N N . GLY A 1 102 ? -3.367 0.29 -8.703 1 94.69 102 GLY A N 1
ATOM 754 C CA . GLY A 1 102 ? -4.293 1.101 -7.93 1 94.69 102 GLY A CA 1
ATOM 755 C C . GLY A 1 102 ? -5.637 1.288 -8.609 1 94.69 102 GLY A C 1
ATOM 756 O O . GLY A 1 102 ? -6.68 1.273 -7.953 1 94.69 102 GLY A O 1
ATOM 757 N N . GLU A 1 103 ? -5.594 1.429 -9.914 1 94.19 103 GLU A N 1
ATOM 758 C CA . GLU A 1 103 ? -6.816 1.658 -10.68 1 94.19 103 GLU A CA 1
ATOM 759 C C . GLU A 1 103 ? -7.66 0.39 -10.766 1 94.19 103 GLU A C 1
ATOM 761 O O . GLU A 1 103 ? -8.875 0.458 -10.984 1 94.19 103 GLU A O 1
ATOM 766 N N . TRP A 1 104 ? -7.055 -0.75 -10.633 1 97.31 104 TRP A N 1
ATOM 767 C CA . TRP A 1 104 ? -7.727 -2.039 -10.773 1 97.31 104 TRP A CA 1
ATOM 768 C C . TRP A 1 104 ? -8.945 -2.121 -9.859 1 97.31 104 TRP A C 1
ATOM 770 O O . TRP A 1 104 ? -10 -2.611 -10.266 1 97.31 104 TRP A O 1
ATOM 780 N N . TRP A 1 105 ? -8.828 -1.643 -8.734 1 94.62 105 TRP A N 1
ATOM 781 C CA . TRP A 1 105 ? -9.859 -1.767 -7.707 1 94.62 105 TRP A CA 1
ATOM 782 C C . TRP A 1 105 ? -11.141 -1.049 -8.125 1 94.62 105 TRP A C 1
ATOM 784 O O . TRP A 1 105 ? -12.234 -1.601 -8.008 1 94.62 105 TRP A O 1
ATOM 794 N N . GLY A 1 106 ? -10.969 0.175 -8.57 1 92.38 106 GLY A N 1
ATOM 795 C CA . GLY A 1 106 ? -12.117 0.897 -9.078 1 92.38 106 GLY A CA 1
ATOM 796 C C . GLY A 1 106 ? -12.625 0.352 -10.406 1 92.38 106 GLY A C 1
ATOM 797 O O . GLY A 1 106 ? -13.836 0.209 -10.602 1 92.38 106 GLY A O 1
ATOM 798 N N . ASN A 1 107 ? -11.719 0.006 -11.336 1 95.56 107 ASN A N 1
ATOM 799 C CA . ASN A 1 107 ? -12.055 -0.413 -12.688 1 95.56 107 ASN A CA 1
ATOM 800 C C . ASN A 1 107 ? -12.836 -1.727 -12.695 1 95.56 107 ASN A C 1
ATOM 802 O O . ASN A 1 107 ? -13.617 -1.984 -13.609 1 95.56 107 ASN A O 1
ATOM 806 N N . THR A 1 108 ? -12.703 -2.551 -11.68 1 97.31 108 THR A N 1
ATOM 807 C CA . THR A 1 108 ? -13.344 -3.859 -11.656 1 97.31 108 THR A CA 1
ATOM 808 C C . THR A 1 108 ? -14.641 -3.814 -10.852 1 97.31 108 THR A C 1
ATOM 810 O O . THR A 1 108 ? -15.406 -4.781 -10.836 1 97.31 108 THR A O 1
ATOM 813 N N . GLY A 1 109 ? -14.836 -2.674 -10.117 1 95.25 109 GLY A N 1
ATOM 814 C CA . GLY A 1 109 ? -16.016 -2.6 -9.273 1 95.25 109 GLY A CA 1
ATOM 815 C C . GLY A 1 109 ? -15.875 -3.371 -7.977 1 95.25 109 GLY A C 1
ATOM 816 O O . GLY A 1 109 ? -16.859 -3.816 -7.398 1 95.25 109 GLY A O 1
ATOM 817 N N . TYR A 1 110 ? -14.68 -3.582 -7.512 1 95.62 110 TYR A N 1
ATOM 818 C CA . TYR A 1 110 ? -14.367 -4.383 -6.332 1 95.62 110 TYR A CA 1
ATOM 819 C C . TYR A 1 110 ? -15.195 -3.93 -5.133 1 95.62 110 TYR A C 1
ATOM 821 O O . TYR A 1 110 ? -15.781 -4.754 -4.43 1 95.62 110 TYR A O 1
ATOM 829 N N . GLY A 1 111 ? -15.25 -2.605 -4.898 1 92 111 GLY A N 1
ATOM 830 C CA . GLY A 1 111 ? -15.938 -2.09 -3.73 1 92 111 GLY A CA 1
ATOM 831 C C . GLY A 1 111 ? -17.375 -2.561 -3.635 1 92 111 GLY A C 1
ATOM 832 O O . GLY A 1 111 ? -17.797 -3.092 -2.602 1 92 111 GLY A O 1
ATOM 833 N N . ALA A 1 112 ? -18.078 -2.387 -4.695 1 92.88 112 ALA A N 1
ATOM 834 C CA . ALA A 1 112 ? -19.484 -2.795 -4.727 1 92.88 112 ALA A CA 1
ATOM 835 C C . ALA A 1 112 ? -19.625 -4.309 -4.586 1 92.88 112 ALA A C 1
ATOM 837 O O . ALA A 1 112 ? -20.5 -4.797 -3.881 1 92.88 112 ALA A O 1
ATOM 838 N N . ALA A 1 113 ? -18.75 -5.043 -5.262 1 95.94 113 ALA A N 1
ATOM 839 C CA . ALA A 1 113 ? -18.797 -6.504 -5.203 1 95.94 113 ALA A CA 1
ATOM 840 C C . ALA A 1 113 ? -18.516 -7 -3.787 1 95.94 113 ALA A C 1
ATOM 842 O O . ALA A 1 113 ? -19.156 -7.938 -3.311 1 95.94 113 ALA A O 1
ATOM 843 N N . ARG A 1 114 ? -17.547 -6.379 -3.127 1 94.25 114 ARG A N 1
ATOM 844 C CA . ARG A 1 114 ? -17.188 -6.734 -1.757 1 94.25 114 ARG A CA 1
ATOM 845 C C . ARG A 1 114 ? -18.328 -6.445 -0.799 1 94.25 114 ARG A C 1
ATOM 847 O O . ARG A 1 114 ? -18.641 -7.258 0.08 1 94.25 114 ARG A O 1
ATOM 854 N N . GLN A 1 115 ? -18.922 -5.344 -0.94 1 92.5 115 GLN A N 1
ATOM 855 C CA . GLN A 1 115 ? -20.062 -4.977 -0.097 1 92.5 115 GLN A CA 1
ATOM 856 C C . GLN A 1 115 ? -21.203 -5.977 -0.246 1 92.5 115 GLN A C 1
ATOM 858 O O . GLN A 1 115 ? -21.812 -6.379 0.744 1 92.5 115 GLN A O 1
ATOM 863 N N . GLU A 1 116 ? -21.484 -6.266 -1.475 1 94.94 116 GLU A N 1
ATOM 864 C CA . GLU A 1 116 ? -22.547 -7.234 -1.74 1 94.94 116 GLU A CA 1
ATOM 865 C C . GLU A 1 116 ? -22.219 -8.594 -1.123 1 94.94 116 GLU A C 1
ATOM 867 O O . GLU A 1 116 ? -23.078 -9.234 -0.529 1 94.94 116 GLU A O 1
ATOM 872 N N . ALA A 1 117 ? -20.984 -9.031 -1.271 1 95.56 117 ALA A N 1
ATOM 873 C CA . ALA A 1 117 ? -20.562 -10.305 -0.696 1 95.56 117 ALA A CA 1
ATOM 874 C C . ALA A 1 117 ? -20.656 -10.281 0.826 1 95.56 117 ALA A C 1
ATOM 876 O O . ALA A 1 117 ? -21.078 -11.266 1.441 1 95.56 117 ALA A O 1
ATOM 877 N N . ASP A 1 118 ? -20.234 -9.219 1.417 1 94.19 118 ASP A N 1
ATOM 878 C CA . ASP A 1 118 ? -20.328 -9.062 2.865 1 94.19 118 ASP A CA 1
ATOM 879 C C . ASP A 1 118 ? -21.781 -9.133 3.332 1 94.19 118 ASP A C 1
ATOM 881 O O . ASP A 1 118 ? -22.094 -9.789 4.332 1 94.19 118 ASP A O 1
ATOM 885 N N . ARG A 1 119 ? -22.625 -8.406 2.633 1 94.12 119 ARG A N 1
ATOM 886 C CA . ARG A 1 119 ? -24.047 -8.43 2.957 1 94.12 119 ARG A CA 1
ATOM 887 C C . ARG A 1 119 ? -24.594 -9.859 2.92 1 94.12 119 ARG A C 1
ATOM 889 O O . ARG A 1 119 ? -25.344 -10.266 3.814 1 94.12 119 ARG A O 1
ATOM 896 N N . ARG A 1 120 ? -24.234 -10.617 1.983 1 95.12 120 ARG A N 1
ATOM 897 C CA . ARG A 1 120 ? -24.688 -12 1.839 1 95.12 120 ARG A CA 1
ATOM 898 C C . ARG A 1 120 ? -24.188 -12.859 2.992 1 95.12 120 ARG A C 1
ATOM 900 O O . ARG A 1 120 ? -24.828 -13.836 3.371 1 95.12 120 ARG A O 1
ATOM 907 N N . ARG A 1 121 ? -23.031 -12.461 3.525 1 95 121 ARG A N 1
ATOM 908 C CA . ARG A 1 121 ? -22.469 -13.188 4.652 1 95 121 ARG A CA 1
ATOM 909 C C . ARG A 1 121 ? -23.031 -12.68 5.977 1 95 121 ARG A C 1
ATOM 911 O O . ARG A 1 121 ? -22.672 -13.18 7.043 1 95 121 ARG A O 1
ATOM 918 N N . GLY A 1 122 ? -23.812 -11.547 5.953 1 94.25 122 GLY A N 1
ATOM 919 C CA . GLY A 1 122 ? -24.422 -11 7.148 1 94.25 122 GLY A CA 1
ATOM 920 C C . GLY A 1 122 ? -23.547 -10 7.879 1 94.25 122 GLY A C 1
ATOM 921 O O . GLY A 1 122 ? -23.75 -9.742 9.07 1 94.25 122 GLY A O 1
ATOM 922 N N . VAL A 1 123 ? -22.547 -9.57 7.219 1 93.31 123 VAL A N 1
ATOM 923 C CA . VAL A 1 123 ? -21.688 -8.555 7.816 1 93.31 123 VAL A CA 1
ATOM 924 C C . VAL A 1 123 ? -22.359 -7.191 7.742 1 93.31 123 VAL A C 1
ATOM 926 O O . VAL A 1 123 ? -22.781 -6.758 6.668 1 93.31 123 VAL A O 1
ATOM 929 N N . ALA A 1 124 ? -22.5 -6.398 8.922 1 88.31 124 ALA A N 1
ATOM 930 C CA . ALA A 1 124 ? -23.156 -5.094 8.984 1 88.31 124 ALA A CA 1
ATOM 931 C C . ALA A 1 124 ? -22.328 -4.031 8.266 1 88.31 124 ALA A C 1
ATOM 933 O O . ALA A 1 124 ? -21.094 -4.117 8.219 1 88.31 124 ALA A O 1
ATOM 934 N N . GLU A 1 125 ? -23.047 -3.182 7.648 1 81.88 125 GLU A N 1
ATOM 935 C CA . GLU A 1 125 ? -22.375 -2.072 6.98 1 81.88 125 GLU A CA 1
ATOM 936 C C . GLU A 1 125 ? -21.438 -1.335 7.938 1 81.88 125 GLU A C 1
ATOM 938 O O . GLU A 1 125 ? -21.797 -1.075 9.086 1 81.88 125 GLU A O 1
ATOM 943 N N . GLY A 1 126 ? -20.328 -1.016 7.449 1 74.69 126 GLY A N 1
ATOM 944 C CA . GLY A 1 126 ? -19.406 -0.232 8.25 1 74.69 126 GLY A CA 1
ATOM 945 C C . GLY A 1 126 ? -18.516 -1.083 9.133 1 74.69 126 GLY A C 1
ATOM 946 O O . GLY A 1 126 ? -17.562 -0.577 9.734 1 74.69 126 GLY A O 1
ATOM 947 N N . VAL A 1 127 ? -18.781 -2.375 9.227 1 78.69 127 VAL A N 1
ATOM 948 C CA . VAL A 1 127 ? -17.953 -3.262 10.039 1 78.69 127 VAL A CA 1
ATOM 949 C C . VAL A 1 127 ? -16.672 -3.598 9.289 1 78.69 127 VAL A C 1
ATOM 951 O O . VAL A 1 127 ? -16.719 -4.012 8.125 1 78.69 127 VAL A O 1
ATOM 954 N N . GLU A 1 128 ? -15.555 -3.312 9.914 1 76.12 128 GLU A N 1
ATOM 955 C CA . GLU A 1 128 ? -14.258 -3.686 9.359 1 76.12 128 GLU A CA 1
ATOM 956 C C . GLU A 1 128 ? -13.82 -5.066 9.844 1 76.12 128 GLU A C 1
ATOM 958 O O . GLU A 1 128 ? -13.828 -5.336 11.047 1 76.12 128 GLU A O 1
ATOM 963 N N . GLU A 1 129 ? -13.586 -5.918 8.883 1 85.94 129 GLU A N 1
ATOM 964 C CA . GLU A 1 129 ? -13.055 -7.238 9.211 1 85.94 129 GLU A CA 1
ATOM 965 C C . GLU A 1 129 ? -11.531 -7.254 9.148 1 85.94 129 GLU A C 1
ATOM 967 O O . GLU A 1 129 ? -10.93 -6.625 8.273 1 85.94 129 GLU A O 1
ATOM 972 N N . ASP A 1 130 ? -10.945 -8.016 10.062 1 86.88 130 ASP A N 1
ATOM 973 C CA . ASP A 1 130 ? -9.484 -8.094 10.094 1 86.88 130 ASP A CA 1
ATOM 974 C C . ASP A 1 130 ? -8.977 -9.18 9.141 1 86.88 130 ASP A C 1
ATOM 976 O O . ASP A 1 130 ? -9.766 -9.867 8.5 1 86.88 130 ASP A O 1
ATOM 980 N N . VAL A 1 131 ? -7.688 -9.273 9.07 1 90.69 131 VAL A N 1
ATOM 981 C CA . VAL A 1 131 ? -7.027 -10.172 8.133 1 90.69 131 VAL A CA 1
ATOM 982 C C . VAL A 1 131 ? -7.418 -11.617 8.438 1 90.69 131 VAL A C 1
ATOM 984 O O . VAL A 1 131 ? -7.57 -12.43 7.52 1 90.69 131 VAL A O 1
ATOM 987 N N . ARG A 1 132 ? -7.609 -12 9.688 1 94 132 ARG A N 1
ATOM 988 C CA . ARG A 1 132 ? -7.973 -13.359 10.062 1 94 132 ARG A CA 1
ATOM 989 C C . ARG A 1 132 ? -9.359 -13.727 9.531 1 94 132 ARG A C 1
ATOM 991 O O . ARG A 1 132 ? -9.562 -14.828 9.023 1 94 132 ARG A O 1
ATOM 998 N N . THR A 1 133 ? -10.242 -12.797 9.602 1 93.94 133 THR A N 1
ATOM 999 C CA . THR A 1 133 ? -11.617 -13.031 9.18 1 93.94 133 THR A CA 1
ATOM 1000 C C . THR A 1 133 ? -11.742 -12.914 7.664 1 93.94 133 THR A C 1
ATOM 1002 O O . THR A 1 133 ? -12.453 -13.711 7.035 1 93.94 133 THR A O 1
ATOM 1005 N N . LEU A 1 134 ? -11.047 -12.039 7.066 1 94.06 134 LEU A N 1
ATOM 1006 C CA . LEU A 1 134 ? -11.242 -11.719 5.656 1 94.06 134 LEU A CA 1
ATOM 1007 C C . LEU A 1 134 ? -10.375 -12.609 4.773 1 94.06 134 LEU A C 1
ATOM 1009 O O . LEU A 1 134 ? -10.812 -13.047 3.705 1 94.06 134 LEU A O 1
ATOM 1013 N N . VAL A 1 135 ? -9.172 -12.938 5.254 1 96.56 135 VAL A N 1
ATOM 1014 C CA . VAL A 1 135 ? -8.156 -13.508 4.371 1 96.56 135 VAL A CA 1
ATOM 1015 C C . VAL A 1 135 ? -7.824 -14.93 4.824 1 96.56 135 VAL A C 1
ATOM 1017 O O . VAL A 1 135 ? -7.508 -15.797 3.998 1 96.56 135 VAL A O 1
ATOM 1020 N N . LEU A 1 136 ? -7.992 -15.203 6.176 1 98.06 136 LEU A N 1
ATOM 1021 C CA . LEU A 1 136 ? -7.414 -16.422 6.727 1 98.06 136 LEU A CA 1
ATOM 1022 C C . LEU A 1 136 ? -8.469 -17.25 7.453 1 98.06 136 LEU A C 1
ATOM 1024 O O . LEU A 1 136 ? -8.141 -18.047 8.336 1 98.06 136 LEU A O 1
ATOM 1028 N N . HIS A 1 137 ? -9.734 -17.062 7.137 1 97.62 137 HIS A N 1
ATOM 1029 C CA . HIS A 1 137 ? -10.805 -17.656 7.926 1 97.62 137 HIS A CA 1
ATOM 1030 C C . HIS A 1 137 ? -10.852 -19.172 7.75 1 97.62 137 HIS A C 1
ATOM 1032 O O . HIS A 1 137 ? -11.469 -19.875 8.547 1 97.62 137 HIS A O 1
ATOM 1038 N N . ASP A 1 138 ? -10.281 -19.719 6.691 1 98.12 138 ASP A N 1
ATOM 1039 C CA . ASP A 1 138 ? -10.227 -21.156 6.43 1 98.12 138 ASP A CA 1
ATOM 1040 C C . ASP A 1 138 ? -8.812 -21.703 6.594 1 98.12 138 ASP A C 1
ATOM 1042 O O . ASP A 1 138 ? -8.508 -22.812 6.16 1 98.12 138 ASP A O 1
ATOM 1046 N N . THR A 1 139 ? -7.875 -20.969 7.078 1 98.56 139 THR A N 1
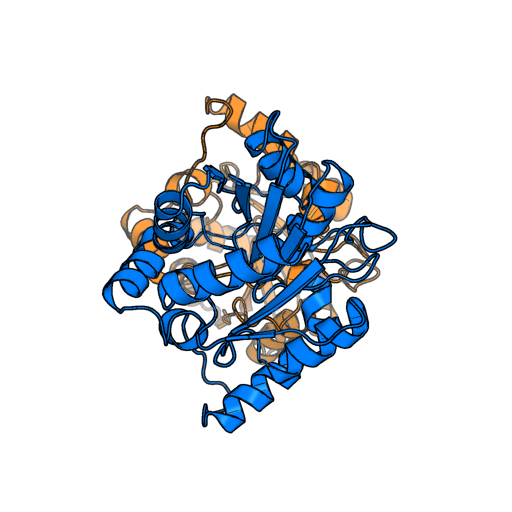ATOM 1047 C CA . THR A 1 139 ? -6.5 -21.328 7.402 1 98.56 139 THR A CA 1
ATOM 1048 C C . THR A 1 139 ? -6.41 -21.891 8.812 1 98.56 139 THR A C 1
ATOM 1050 O O . THR A 1 139 ? -7.035 -21.375 9.742 1 98.56 139 THR A O 1
ATOM 1053 N N . PRO A 1 140 ? -5.66 -23.078 8.992 1 98.44 140 PRO A N 1
ATOM 1054 C CA . PRO A 1 140 ? -5.461 -23.562 10.359 1 98.44 140 PRO A CA 1
ATOM 1055 C C . PRO A 1 140 ? -5.023 -22.453 11.32 1 98.44 140 PRO A C 1
ATOM 1057 O O . PRO A 1 140 ? -4.184 -21.625 10.969 1 98.44 140 PRO A O 1
ATOM 1060 N N . ALA A 1 141 ? -5.547 -22.484 12.508 1 97.62 141 ALA A N 1
ATOM 1061 C CA . ALA A 1 141 ? -5.422 -21.391 13.469 1 97.62 141 ALA A CA 1
ATOM 1062 C C . ALA A 1 141 ? -3.957 -21.094 13.766 1 97.62 141 ALA A C 1
ATOM 1064 O O . ALA A 1 141 ? -3.568 -19.922 13.867 1 97.62 141 ALA A O 1
ATOM 1065 N N . SER A 1 142 ? -3.164 -22.109 13.906 1 97.75 142 SER A N 1
ATOM 1066 C CA . SER A 1 142 ? -1.757 -21.906 14.234 1 97.75 142 SER A CA 1
ATOM 1067 C C . SER A 1 142 ? -1.016 -21.219 13.094 1 97.75 142 SER A C 1
ATOM 1069 O O . SER A 1 142 ? -0.181 -20.344 13.328 1 97.75 142 SER A O 1
ATOM 1071 N N . LEU A 1 143 ? -1.307 -21.547 11.867 1 98.19 143 LEU A N 1
ATOM 1072 C CA . LEU A 1 143 ? -0.688 -20.922 10.703 1 98.19 143 LEU A CA 1
ATOM 1073 C C . LEU A 1 143 ? -1.171 -19.5 10.523 1 98.19 143 LEU A C 1
ATOM 1075 O O . LEU A 1 143 ? -0.382 -18.609 10.195 1 98.19 143 LEU A O 1
ATOM 1079 N N . ALA A 1 144 ? -2.459 -19.328 10.789 1 98.12 144 ALA A N 1
ATOM 1080 C CA . ALA A 1 144 ? -3.008 -17.984 10.719 1 98.12 144 ALA A CA 1
ATOM 1081 C C . ALA A 1 144 ? -2.334 -17.062 11.727 1 98.12 144 ALA A C 1
ATOM 1083 O O . ALA A 1 144 ? -1.993 -15.914 11.406 1 98.12 144 ALA A O 1
ATOM 1084 N N . ALA A 1 145 ? -2.119 -17.562 12.922 1 96.75 145 ALA A N 1
ATOM 1085 C CA . ALA A 1 145 ? -1.468 -16.766 13.969 1 96.75 145 ALA A CA 1
ATOM 1086 C C . ALA A 1 145 ? -0.039 -16.406 13.578 1 96.75 145 ALA A C 1
ATOM 1088 O O . ALA A 1 145 ? 0.394 -15.273 13.766 1 96.75 145 ALA A O 1
ATOM 1089 N N . GLU A 1 146 ? 0.651 -17.375 13.055 1 97.06 146 GLU A N 1
ATOM 1090 C CA . GLU A 1 146 ? 2.023 -17.125 12.617 1 97.06 146 GLU A CA 1
ATOM 1091 C C . GLU A 1 146 ? 2.07 -16.109 11.477 1 97.06 146 GLU A C 1
ATOM 1093 O O . GLU A 1 146 ? 2.928 -15.234 11.461 1 97.06 146 GLU A O 1
ATOM 1098 N N . PHE A 1 147 ? 1.163 -16.25 10.602 1 96.56 147 PHE A N 1
ATOM 1099 C CA . PHE A 1 147 ? 1.04 -15.328 9.477 1 96.56 147 PHE A CA 1
ATOM 1100 C C . PHE A 1 147 ? 0.887 -13.891 9.977 1 96.56 147 PHE A C 1
ATOM 1102 O O . PHE A 1 147 ? 1.645 -13.008 9.57 1 96.56 147 PHE A O 1
ATOM 1109 N N . VAL A 1 148 ? -0.055 -13.703 10.82 1 93.06 148 VAL A N 1
ATOM 1110 C CA . VAL A 1 148 ? -0.405 -12.375 11.32 1 93.06 148 VAL A CA 1
ATOM 1111 C C . VAL A 1 148 ? 0.746 -11.812 12.148 1 93.06 148 VAL A C 1
ATOM 1113 O O . VAL A 1 148 ? 1.071 -10.633 12.055 1 93.06 148 VAL A O 1
ATOM 1116 N N . ALA A 1 149 ? 1.41 -12.648 12.852 1 90.44 149 ALA A N 1
ATOM 1117 C CA . ALA A 1 149 ? 2.439 -12.203 13.789 1 90.44 149 ALA A CA 1
ATOM 1118 C C . ALA A 1 149 ? 3.76 -11.945 13.07 1 90.44 149 ALA A C 1
ATOM 1120 O O . ALA A 1 149 ? 4.52 -11.055 13.461 1 90.44 149 ALA A O 1
ATOM 1121 N N . GLY A 1 150 ? 3.98 -12.664 11.977 1 91.5 150 GLY A N 1
ATOM 1122 C CA . GLY A 1 150 ? 5.371 -12.664 11.547 1 91.5 150 GLY A CA 1
ATOM 1123 C C . GLY A 1 150 ? 5.535 -12.391 10.07 1 91.5 150 GLY A C 1
ATOM 1124 O O . GLY A 1 150 ? 6.645 -12.125 9.602 1 91.5 150 GLY A O 1
ATOM 1125 N N . HIS A 1 151 ? 4.461 -12.352 9.32 1 94.31 151 HIS A N 1
ATOM 1126 C CA . HIS A 1 151 ? 4.727 -12.461 7.895 1 94.31 151 HIS A CA 1
ATOM 1127 C C . HIS A 1 151 ? 3.941 -11.414 7.105 1 94.31 151 HIS A C 1
ATOM 1129 O O . HIS A 1 151 ? 3.875 -11.484 5.875 1 94.31 151 HIS A O 1
ATOM 1135 N N . GLN A 1 152 ? 3.303 -10.516 7.824 1 91.31 152 GLN A N 1
ATOM 1136 C CA . GLN A 1 152 ? 2.803 -9.312 7.176 1 91.31 152 GLN A CA 1
ATOM 1137 C C . GLN A 1 152 ? 3.928 -8.312 6.938 1 91.31 152 GLN A C 1
ATOM 1139 O O . GLN A 1 152 ? 4.918 -8.289 7.672 1 91.31 152 GLN A O 1
ATOM 1144 N N . ARG A 1 153 ? 3.807 -7.559 5.793 1 89.5 153 ARG A N 1
ATOM 1145 C CA . ARG A 1 153 ? 4.781 -6.539 5.43 1 89.5 153 ARG A CA 1
ATOM 1146 C C . ARG A 1 153 ? 4.102 -5.199 5.164 1 89.5 153 ARG A C 1
ATOM 1148 O O . ARG A 1 153 ? 2.951 -5.16 4.719 1 89.5 153 ARG A O 1
ATOM 1155 N N . VAL A 1 154 ? 4.781 -4.152 5.438 1 85.62 154 VAL A N 1
ATOM 1156 C CA . VAL A 1 154 ? 4.301 -2.826 5.062 1 85.62 154 VAL A CA 1
ATOM 1157 C C . VAL A 1 154 ? 4.484 -2.617 3.559 1 85.62 154 VAL A C 1
ATOM 1159 O O . VAL A 1 154 ? 5.602 -2.389 3.09 1 85.62 154 VAL A O 1
ATOM 1162 N N . GLN A 1 155 ? 3.502 -2.65 2.873 1 91.19 155 GLN A N 1
ATOM 1163 C CA . GLN A 1 155 ? 3.516 -2.6 1.415 1 91.19 155 GLN A CA 1
ATOM 1164 C C . GLN A 1 155 ? 3.824 -1.189 0.917 1 91.19 155 GLN A C 1
ATOM 1166 O O . GLN A 1 155 ? 3.113 -0.239 1.251 1 91.19 155 GLN A O 1
ATOM 1171 N N . SER A 1 156 ? 4.902 -1.143 0.071 1 91.75 156 SER A N 1
ATOM 1172 C CA . SER A 1 156 ? 5.23 0.118 -0.587 1 91.75 156 SER A CA 1
ATOM 1173 C C . SER A 1 156 ? 4.156 0.51 -1.597 1 91.75 156 SER A C 1
ATOM 1175 O O . SER A 1 156 ? 3.547 -0.355 -2.229 1 91.75 156 SER A O 1
ATOM 1177 N N . ALA A 1 157 ? 4.031 1.751 -1.845 1 91.75 157 ALA A N 1
ATOM 1178 C CA . ALA A 1 157 ? 3.043 2.299 -2.77 1 91.75 157 ALA A CA 1
ATOM 1179 C C . ALA A 1 157 ? 3.527 2.197 -4.215 1 91.75 157 ALA A C 1
ATOM 1181 O O . ALA A 1 157 ? 2.729 2.273 -5.148 1 91.75 157 ALA A O 1
ATOM 1182 N N . ALA A 1 158 ? 4.797 2.074 -4.477 1 92 158 ALA A N 1
ATOM 1183 C CA . ALA A 1 158 ? 5.473 2.26 -5.758 1 92 158 ALA A CA 1
ATOM 1184 C C . ALA A 1 158 ? 4.855 1.371 -6.836 1 92 158 ALA A C 1
ATOM 1186 O O . ALA A 1 158 ? 4.582 1.832 -7.945 1 92 158 ALA A O 1
ATOM 1187 N N . PRO A 1 159 ? 4.555 0.206 -6.465 1 95.75 159 PRO A N 1
ATOM 1188 C CA . PRO A 1 159 ? 4.098 -0.648 -7.562 1 95.75 159 PRO A CA 1
ATOM 1189 C C . PRO A 1 159 ? 2.66 -0.352 -7.984 1 95.75 159 PRO A C 1
ATOM 1191 O O . PRO A 1 159 ? 2.193 -0.866 -9 1 95.75 159 PRO A O 1
ATOM 1194 N N . PHE A 1 160 ? 1.987 0.496 -7.324 1 95.25 160 PHE A N 1
ATOM 1195 C CA . PHE A 1 160 ? 0.555 0.644 -7.559 1 95.25 160 PHE A CA 1
ATOM 1196 C C . PHE A 1 160 ? 0.274 1.819 -8.484 1 95.25 160 PHE A C 1
ATOM 1198 O O . PHE A 1 160 ? -0.855 1.998 -8.945 1 95.25 160 PHE A O 1
ATOM 1205 N N . GLY A 1 161 ? 1.237 2.627 -8.82 1 91.88 161 GLY A N 1
ATOM 1206 C CA . GLY A 1 161 ? 0.96 3.908 -9.445 1 91.88 161 GLY A CA 1
ATOM 1207 C C . GLY A 1 161 ? 1.225 3.912 -10.938 1 91.88 161 GLY A C 1
ATOM 1208 O O . GLY A 1 161 ? 0.623 4.691 -11.68 1 91.88 161 GLY A O 1
ATOM 1209 N N . SER A 1 162 ? 2.16 3.082 -11.383 1 91.44 162 SER A N 1
ATOM 1210 C CA . SER A 1 162 ? 2.514 3.072 -12.805 1 91.44 162 SER A CA 1
ATOM 1211 C C . SER A 1 162 ? 1.635 2.104 -13.586 1 91.44 162 SER A C 1
ATOM 1213 O O . SER A 1 162 ? 1.306 1.021 -13.094 1 91.44 162 SER A O 1
ATOM 1215 N N . PRO A 1 163 ? 1.308 2.463 -14.836 1 94.25 163 PRO A N 1
ATOM 1216 C CA . PRO A 1 163 ? 0.507 1.569 -15.672 1 94.25 163 PRO A CA 1
ATOM 1217 C C . PRO A 1 163 ? 1.18 0.217 -15.906 1 94.25 163 PRO A C 1
ATOM 1219 O O . PRO A 1 163 ? 2.404 0.147 -16.031 1 94.25 163 PRO A O 1
ATOM 1222 N N . TRP A 1 164 ? 0.347 -0.826 -15.859 1 97.25 164 TRP A N 1
ATOM 1223 C CA . TRP A 1 164 ? 0.829 -2.127 -16.312 1 97.25 164 TRP A CA 1
ATOM 1224 C C . TRP A 1 164 ? 1.349 -2.047 -17.75 1 97.25 164 TRP A C 1
ATOM 1226 O O . TRP A 1 164 ? 0.655 -1.554 -18.641 1 97.25 164 TRP A O 1
ATOM 1236 N N . PRO A 1 165 ? 2.525 -2.588 -18 1 97.69 165 PRO A N 1
ATOM 1237 C CA . PRO A 1 165 ? 3.275 -2.119 -19.172 1 97.69 165 PRO A CA 1
ATOM 1238 C C . PRO A 1 165 ? 2.986 -2.939 -20.422 1 97.69 165 PRO A C 1
ATOM 1240 O O . PRO A 1 165 ? 3.357 -2.535 -21.531 1 97.69 165 PRO A O 1
ATOM 1243 N N . LEU A 1 166 ? 2.385 -4.105 -20.344 1 98.19 166 LEU A N 1
ATOM 1244 C CA . LEU A 1 166 ? 2.193 -4.91 -21.547 1 98.19 166 LEU A CA 1
ATOM 1245 C C . LEU A 1 166 ? 0.999 -4.41 -22.359 1 98.19 166 LEU A C 1
ATOM 1247 O O . LEU A 1 166 ? -0.032 -4.047 -21.781 1 98.19 166 LEU A O 1
ATOM 1251 N N . ALA A 1 167 ? 1.157 -4.438 -23.625 1 97.44 167 ALA A N 1
ATOM 1252 C CA . ALA A 1 167 ? 0.089 -4.016 -24.531 1 97.44 167 ALA A CA 1
ATOM 1253 C C . ALA A 1 167 ? -0.971 -5.102 -24.672 1 97.44 167 ALA A C 1
ATOM 1255 O O . ALA A 1 167 ? -2.098 -4.828 -25.094 1 97.44 167 ALA A O 1
ATOM 1256 N N . ALA A 1 168 ? -0.57 -6.32 -24.453 1 97.56 168 ALA A N 1
ATOM 1257 C CA . ALA A 1 168 ? -1.445 -7.488 -24.516 1 97.56 168 ALA A CA 1
ATOM 1258 C C . ALA A 1 168 ? -0.971 -8.578 -23.562 1 97.56 168 ALA A C 1
ATOM 1260 O O . ALA A 1 168 ? 0.148 -8.523 -23.047 1 97.56 168 ALA A O 1
ATOM 1261 N N . TRP A 1 169 ? -1.87 -9.523 -23.281 1 98.31 169 TRP A N 1
ATOM 1262 C CA . TRP A 1 169 ? -1.498 -10.68 -22.469 1 98.31 169 TRP A CA 1
ATOM 1263 C C . TRP A 1 169 ? -0.388 -11.477 -23.141 1 98.31 169 TRP A C 1
ATOM 1265 O O . TRP A 1 169 ? -0.409 -11.68 -24.359 1 98.31 169 TRP A O 1
ATOM 1275 N N . PRO A 1 170 ? 0.625 -11.914 -22.375 1 98 170 PRO A N 1
ATOM 1276 C CA . PRO A 1 170 ? 1.694 -12.68 -23.016 1 98 170 PRO A CA 1
ATOM 1277 C C . PRO A 1 170 ? 1.208 -14.016 -23.578 1 98 170 PRO A C 1
ATOM 1279 O O . PRO A 1 170 ? 0.2 -14.555 -23.109 1 98 170 PRO A O 1
ATOM 1282 N N . GLU A 1 171 ? 1.938 -14.469 -24.594 1 96.5 171 GLU A N 1
ATOM 1283 C CA . GLU A 1 171 ? 1.607 -15.766 -25.172 1 96.5 171 GLU A CA 1
ATOM 1284 C C . GLU A 1 171 ? 2.066 -16.906 -24.281 1 96.5 171 GLU A C 1
ATOM 1286 O O . GLU A 1 171 ? 3.168 -17.438 -24.453 1 96.5 171 GLU A O 1
ATOM 1291 N N . VAL A 1 172 ? 1.241 -17.266 -23.391 1 98 172 VAL A N 1
ATOM 1292 C CA . VAL A 1 172 ? 1.518 -18.344 -22.438 1 98 172 VAL A CA 1
ATOM 1293 C C . VAL A 1 172 ? 0.224 -19.078 -22.094 1 98 172 VAL A C 1
ATOM 1295 O O . VAL A 1 172 ? -0.837 -18.453 -21.969 1 98 172 VAL A O 1
ATOM 1298 N N . GLN A 1 173 ? 0.348 -20.422 -22.047 1 98.12 173 GLN A N 1
ATOM 1299 C CA . GLN A 1 173 ? -0.809 -21.141 -21.531 1 98.12 173 GLN A CA 1
ATOM 1300 C C . GLN A 1 173 ? -1.177 -20.641 -20.125 1 98.12 173 GLN A C 1
ATOM 1302 O O . GLN A 1 173 ? -0.321 -20.562 -19.25 1 98.12 173 GLN A O 1
ATOM 1307 N N . THR A 1 174 ? -2.447 -20.219 -19.969 1 98.81 174 THR A N 1
ATOM 1308 C CA . THR A 1 174 ? -2.873 -19.609 -18.719 1 98.81 174 THR A CA 1
ATOM 1309 C C . THR A 1 174 ? -4.074 -20.344 -18.141 1 98.81 174 THR A C 1
ATOM 1311 O O . THR A 1 174 ? -5 -20.703 -18.859 1 98.81 174 THR A O 1
ATOM 1314 N N . ARG A 1 175 ? -4.016 -20.641 -16.859 1 98.81 175 ARG A N 1
ATOM 1315 C CA . ARG A 1 175 ? -5.152 -21.109 -16.078 1 98.81 175 ARG A CA 1
ATOM 1316 C C . ARG A 1 175 ? -5.477 -20.156 -14.938 1 98.81 175 ARG A C 1
ATOM 1318 O O . ARG A 1 175 ? -4.598 -19.438 -14.461 1 98.81 175 ARG A O 1
ATOM 1325 N N . ALA A 1 176 ? -6.711 -20.094 -14.609 1 98.88 176 ALA A N 1
ATOM 1326 C CA . ALA A 1 176 ? -7.164 -19.328 -13.453 1 98.88 176 ALA A CA 1
ATOM 1327 C C . ALA A 1 176 ? -7.891 -20.219 -12.453 1 98.88 176 ALA A C 1
ATOM 1329 O O . ALA A 1 176 ? -8.75 -21.016 -12.836 1 98.88 176 ALA A O 1
ATOM 1330 N N . LEU A 1 177 ? -7.473 -20.125 -11.234 1 98.88 177 LEU A N 1
ATOM 1331 C CA . LEU A 1 177 ? -8.039 -20.922 -10.148 1 98.88 177 LEU A CA 1
ATOM 1332 C C . LEU A 1 177 ? -8.516 -20.016 -9.008 1 98.88 177 LEU A C 1
ATOM 1334 O O . LEU A 1 177 ? -7.723 -19.266 -8.453 1 98.88 177 LEU A O 1
ATOM 1338 N N . LEU A 1 178 ? -9.797 -20.109 -8.695 1 98.56 178 LEU A N 1
ATOM 1339 C CA . LEU A 1 178 ? -10.383 -19.328 -7.613 1 98.56 178 LEU A CA 1
ATOM 1340 C C . LEU A 1 178 ? -10.633 -20.203 -6.391 1 98.56 178 LEU A C 1
ATOM 1342 O O . LEU A 1 178 ? -10.945 -21.375 -6.523 1 98.56 178 LEU A O 1
ATOM 1346 N N . ALA A 1 179 ? -10.43 -19.609 -5.238 1 97.56 179 ALA A N 1
ATOM 1347 C CA . ALA A 1 179 ? -10.969 -20.188 -4.012 1 97.56 179 ALA A CA 1
ATOM 1348 C C . ALA A 1 179 ? -12.391 -19.703 -3.75 1 97.56 179 ALA A C 1
ATOM 1350 O O . ALA A 1 179 ? -12.602 -18.516 -3.514 1 97.56 179 ALA A O 1
ATOM 1351 N N . ARG A 1 180 ? -13.273 -20.562 -3.717 1 96.56 180 ARG A N 1
ATOM 1352 C CA . ARG A 1 180 ? -14.688 -20.219 -3.775 1 96.56 180 ARG A CA 1
ATOM 1353 C C . ARG A 1 180 ? -15.117 -19.453 -2.537 1 96.56 180 ARG A C 1
ATOM 1355 O O . ARG A 1 180 ? -16.078 -18.688 -2.582 1 96.56 180 ARG A O 1
ATOM 1362 N N . ASP A 1 181 ? -14.438 -19.641 -1.455 1 97.25 181 ASP A N 1
ATOM 1363 C CA . ASP A 1 181 ? -14.891 -19.047 -0.2 1 97.25 181 ASP A CA 1
ATOM 1364 C C . ASP A 1 181 ? -14.055 -17.828 0.154 1 97.25 181 ASP A C 1
ATOM 1366 O O . ASP A 1 181 ? -14.102 -17.344 1.288 1 97.25 181 ASP A O 1
ATOM 1370 N N . ASP A 1 182 ? -13.281 -17.391 -0.831 1 98.06 182 ASP A N 1
ATOM 1371 C CA . ASP A 1 182 ? -12.484 -16.188 -0.632 1 98.06 182 ASP A CA 1
ATOM 1372 C C . ASP A 1 182 ? -13.375 -14.977 -0.324 1 98.06 182 ASP A C 1
ATOM 1374 O O . ASP A 1 182 ? -14.172 -14.555 -1.168 1 98.06 182 ASP A O 1
ATOM 1378 N N . ARG A 1 183 ? -13.219 -14.414 0.862 1 97.06 183 ARG A N 1
ATOM 1379 C CA . ARG A 1 183 ? -14.047 -13.281 1.273 1 97.06 183 ARG A CA 1
ATOM 1380 C C . ARG A 1 183 ? -13.438 -11.961 0.806 1 97.06 183 ARG A C 1
ATOM 1382 O O . ARG A 1 183 ? -14.117 -10.938 0.786 1 97.06 183 ARG A O 1
ATOM 1389 N N . PHE A 1 184 ? -12.188 -11.977 0.494 1 96.81 184 PHE A N 1
ATOM 1390 C CA . PHE A 1 184 ? -11.5 -10.766 0.048 1 96.81 184 PHE A CA 1
ATOM 1391 C C . PHE A 1 184 ? -11.711 -10.547 -1.444 1 96.81 184 PHE A C 1
ATOM 1393 O O . PHE A 1 184 ? -12.031 -9.43 -1.871 1 96.81 184 PHE A O 1
ATOM 1400 N N . PHE A 1 185 ? -11.492 -11.531 -2.234 1 97.75 185 PHE A N 1
ATOM 1401 C CA . PHE A 1 185 ? -11.828 -11.562 -3.652 1 97.75 185 PHE A CA 1
ATOM 1402 C C . PHE A 1 185 ? -13.078 -12.406 -3.898 1 97.75 185 PHE A C 1
ATOM 1404 O O . PHE A 1 185 ? -12.977 -13.602 -4.18 1 97.75 185 PHE A O 1
ATOM 1411 N N . PRO A 1 186 ? -14.219 -11.727 -3.861 1 97.38 186 PRO A N 1
ATOM 1412 C CA . PRO A 1 186 ? -15.445 -12.5 -4.066 1 97.38 186 PRO A CA 1
ATOM 1413 C C . PRO A 1 186 ? -15.445 -13.266 -5.391 1 97.38 186 PRO A C 1
ATOM 1415 O O . PRO A 1 186 ? -15.07 -12.711 -6.426 1 97.38 186 PRO A O 1
ATOM 1418 N N . ALA A 1 187 ? -15.93 -14.461 -5.289 1 97.44 187 ALA A N 1
ATOM 1419 C CA . ALA A 1 187 ? -15.867 -15.352 -6.445 1 97.44 187 ALA A CA 1
ATOM 1420 C C . ALA A 1 187 ? -16.625 -14.766 -7.629 1 97.44 187 ALA A C 1
ATOM 1422 O O . ALA A 1 187 ? -16.188 -14.867 -8.773 1 97.44 187 ALA A O 1
ATOM 1423 N N . GLU A 1 188 ? -17.766 -14.172 -7.355 1 97.38 188 GLU A N 1
ATOM 1424 C CA . GLU A 1 188 ? -18.562 -13.609 -8.438 1 97.38 188 GLU A CA 1
ATOM 1425 C C . GLU A 1 188 ? -17.797 -12.523 -9.188 1 97.38 188 GLU A C 1
ATOM 1427 O O . GLU A 1 188 ? -17.828 -12.484 -10.414 1 97.38 188 GLU A O 1
ATOM 1432 N N . LEU A 1 189 ? -17.156 -11.672 -8.469 1 98.06 189 LEU A N 1
ATOM 1433 C CA . LEU A 1 189 ? -16.344 -10.633 -9.086 1 98.06 189 LEU A CA 1
ATOM 1434 C C . LEU A 1 189 ? -15.227 -11.242 -9.922 1 98.06 189 LEU A C 1
ATOM 1436 O O . LEU A 1 189 ? -15.031 -10.859 -11.078 1 98.06 189 LEU A O 1
ATOM 1440 N N . MET A 1 190 ? -14.539 -12.195 -9.367 1 98.56 190 MET A N 1
ATOM 1441 C CA . MET A 1 190 ? -13.352 -12.734 -10.023 1 98.56 190 MET A CA 1
ATOM 1442 C C . MET A 1 190 ? -13.727 -13.57 -11.234 1 98.56 190 MET A C 1
ATOM 1444 O O . MET A 1 190 ? -13 -13.602 -12.234 1 98.56 190 MET A O 1
ATOM 1448 N N . ARG A 1 191 ? -14.852 -14.258 -11.195 1 98.62 191 ARG A N 1
ATOM 1449 C CA . ARG A 1 191 ? -15.359 -14.945 -12.383 1 98.62 191 ARG A CA 1
ATOM 1450 C C . ARG A 1 191 ? -15.539 -13.969 -13.539 1 98.62 191 ARG A C 1
ATOM 1452 O O . ARG A 1 191 ? -15.102 -14.242 -14.664 1 98.62 191 ARG A O 1
ATOM 1459 N N . ARG A 1 192 ? -16.156 -12.883 -13.219 1 98.56 192 ARG A N 1
ATOM 1460 C CA . ARG A 1 192 ? -16.422 -11.883 -14.25 1 98.56 192 ARG A CA 1
ATOM 1461 C C . ARG A 1 192 ? -15.117 -11.297 -14.789 1 98.56 192 ARG A C 1
ATOM 1463 O O . ARG A 1 192 ? -14.93 -11.203 -16 1 98.56 192 ARG A O 1
ATOM 1470 N N . VAL A 1 193 ? -14.219 -10.922 -13.914 1 98.75 193 VAL A N 1
ATOM 1471 C CA . VAL A 1 193 ? -12.969 -10.281 -14.312 1 98.75 193 VAL A CA 1
ATOM 1472 C C . VAL A 1 193 ? -12.148 -11.242 -15.172 1 98.75 193 VAL A C 1
ATOM 1474 O O . VAL A 1 193 ? -11.617 -10.852 -16.219 1 98.75 193 VAL A O 1
ATOM 1477 N N . VAL A 1 194 ? -12.039 -12.492 -14.773 1 98.81 194 VAL A N 1
ATOM 1478 C CA . VAL A 1 194 ? -11.281 -13.492 -15.516 1 98.81 194 VAL A CA 1
ATOM 1479 C C . VAL A 1 194 ? -11.914 -13.695 -16.891 1 98.81 194 VAL A C 1
ATOM 1481 O O . VAL A 1 194 ? -11.211 -13.711 -17.906 1 98.81 194 VAL A O 1
ATOM 1484 N N . ALA A 1 195 ? -13.172 -13.836 -16.938 1 98.62 195 ALA A N 1
ATOM 1485 C CA . ALA A 1 195 ? -13.867 -14.031 -18.219 1 98.62 195 ALA A CA 1
ATOM 1486 C C . ALA A 1 195 ? -13.648 -12.844 -19.156 1 98.62 195 ALA A C 1
ATOM 1488 O O . ALA A 1 195 ? -13.344 -13.023 -20.328 1 98.62 195 ALA A O 1
ATOM 1489 N N . GLU A 1 196 ? -13.812 -11.688 -18.625 1 98.44 196 GLU A N 1
ATOM 1490 C CA . GLU A 1 196 ? -13.711 -10.477 -19.438 1 98.44 196 GLU A CA 1
ATOM 1491 C C . GLU A 1 196 ? -12.281 -10.258 -19.922 1 98.44 196 GLU A C 1
ATOM 1493 O O . GLU A 1 196 ? -12.07 -9.828 -21.062 1 98.44 196 GLU A O 1
ATOM 1498 N N . ARG A 1 197 ? -11.32 -10.578 -19.062 1 98.56 197 ARG A N 1
ATOM 1499 C CA . ARG A 1 197 ? -9.969 -10.117 -19.375 1 98.56 197 ARG A CA 1
ATOM 1500 C C . ARG A 1 197 ? -9.109 -11.25 -19.922 1 98.56 197 ARG A C 1
ATOM 1502 O O . ARG A 1 197 ? -8.141 -11.008 -20.641 1 98.56 197 ARG A O 1
ATOM 1509 N N . LEU A 1 198 ? -9.484 -12.5 -19.625 1 98.56 198 LEU A N 1
ATOM 1510 C CA . LEU A 1 198 ? -8.688 -13.625 -20.109 1 98.56 198 LEU A CA 1
ATOM 1511 C C . LEU A 1 198 ? -9.469 -14.453 -21.109 1 98.56 198 LEU A C 1
ATOM 1513 O O . LEU A 1 198 ? -8.891 -15.266 -21.828 1 98.56 198 LEU A O 1
ATOM 1517 N N . GLY A 1 199 ? -10.781 -14.273 -21.109 1 98.31 199 GLY A N 1
ATOM 1518 C CA . GLY A 1 199 ? -11.578 -14.867 -22.172 1 98.31 199 GLY A CA 1
ATOM 1519 C C . GLY A 1 199 ? -12.031 -16.281 -21.859 1 98.31 199 GLY A C 1
ATOM 1520 O O . GLY A 1 199 ? -12.445 -17.016 -22.766 1 98.31 199 GLY A O 1
ATOM 1521 N N . PHE A 1 200 ? -11.852 -16.781 -20.609 1 98.31 200 PHE A N 1
ATOM 1522 C CA . PHE A 1 200 ? -12.312 -18.109 -20.219 1 98.31 200 PHE A CA 1
ATOM 1523 C C . PHE A 1 200 ? -12.812 -18.094 -18.781 1 98.31 200 PHE A C 1
ATOM 1525 O O . PHE A 1 200 ? -12.609 -17.125 -18.047 1 98.31 200 PHE A O 1
ATOM 1532 N N . ARG A 1 201 ? -13.516 -19.141 -18.344 1 98.06 201 ARG A N 1
ATOM 1533 C CA . ARG A 1 201 ? -14.008 -19.281 -16.984 1 98.06 201 ARG A CA 1
ATOM 1534 C C . ARG A 1 201 ? -12.953 -19.891 -16.078 1 98.06 201 ARG A C 1
ATOM 1536 O O . ARG A 1 201 ? -12.273 -20.844 -16.469 1 98.06 201 ARG A O 1
ATOM 1543 N N . PRO A 1 202 ? -12.805 -19.344 -14.922 1 98.69 202 PRO A N 1
ATOM 1544 C CA . PRO A 1 202 ? -11.836 -19.938 -13.992 1 98.69 202 PRO A CA 1
ATOM 1545 C C . PRO A 1 202 ? -12.336 -21.234 -13.375 1 98.69 202 PRO A C 1
ATOM 1547 O O . PRO A 1 202 ? -13.547 -21.484 -13.32 1 98.69 202 PRO A O 1
ATOM 1550 N N . ASP A 1 203 ? -11.375 -22.094 -13.016 1 98.75 203 ASP A N 1
ATOM 1551 C CA . ASP A 1 203 ? -11.688 -23.219 -12.117 1 98.75 203 ASP A CA 1
ATOM 1552 C C . ASP A 1 203 ? -11.852 -22.734 -10.68 1 98.75 203 ASP A C 1
ATOM 1554 O O . ASP A 1 203 ? -11.492 -21.609 -10.352 1 98.75 203 ASP A O 1
ATOM 1558 N N . GLU A 1 204 ? -12.484 -23.609 -9.883 1 98.56 204 GLU A N 1
ATOM 1559 C CA . GLU A 1 204 ? -12.695 -23.219 -8.492 1 98.56 204 GLU A CA 1
ATOM 1560 C C . GLU A 1 204 ? -12.344 -24.344 -7.535 1 98.56 204 GLU A C 1
ATOM 1562 O O . GLU A 1 204 ? -12.5 -25.531 -7.879 1 98.56 204 GLU A O 1
ATOM 1567 N N . MET A 1 205 ? -11.883 -24.031 -6.383 1 98.44 205 MET A N 1
ATOM 1568 C CA . MET A 1 205 ? -11.625 -24.953 -5.281 1 98.44 205 MET A CA 1
ATOM 1569 C C . MET A 1 205 ? -12.086 -24.375 -3.955 1 98.44 205 MET A C 1
ATOM 1571 O O . MET A 1 205 ? -12.297 -23.156 -3.85 1 98.44 205 MET A O 1
ATOM 1575 N N . PRO A 1 206 ? -12.289 -25.25 -2.979 1 97.5 206 PRO A N 1
ATOM 1576 C CA . PRO A 1 206 ? -12.562 -24.688 -1.655 1 97.5 206 PRO A CA 1
ATOM 1577 C C . PRO A 1 206 ? -11.383 -23.906 -1.084 1 97.5 206 PRO A C 1
ATOM 1579 O O . PRO A 1 206 ? -10.234 -24.203 -1.402 1 97.5 206 PRO A O 1
ATOM 1582 N N . GLY A 1 207 ? -11.766 -22.891 -0.251 1 98.25 207 GLY A N 1
ATOM 1583 C CA . GLY A 1 207 ? -10.703 -22.219 0.475 1 98.25 207 GLY A CA 1
ATOM 1584 C C . GLY A 1 207 ? -10.922 -20.719 0.582 1 98.25 207 GLY A C 1
ATOM 1585 O O . GLY A 1 207 ? -11.758 -20.156 -0.127 1 98.25 207 GLY A O 1
ATOM 1586 N N . ASP A 1 208 ? -10.141 -20.141 1.506 1 98.44 208 ASP A N 1
ATOM 1587 C CA . ASP A 1 208 ? -10.125 -18.688 1.66 1 98.44 208 ASP A CA 1
ATOM 1588 C C . ASP A 1 208 ? -9.102 -18.047 0.721 1 98.44 208 ASP A C 1
ATOM 1590 O O . ASP A 1 208 ? -8.797 -18.594 -0.34 1 98.44 208 ASP A O 1
ATOM 1594 N N . HIS A 1 209 ? -8.625 -16.844 1.008 1 98.44 209 HIS A N 1
ATOM 1595 C CA . HIS A 1 209 ? -7.738 -16.109 0.105 1 98.44 209 HIS A CA 1
ATOM 1596 C C . HIS A 1 209 ? -6.352 -16.734 0.065 1 98.44 209 HIS A C 1
ATOM 1598 O O . HIS A 1 209 ? -5.516 -16.359 -0.757 1 98.44 209 HIS A O 1
ATOM 1604 N N . CYS A 1 210 ? -6.078 -17.703 0.95 1 98.62 210 CYS A N 1
ATOM 1605 C CA . CYS A 1 210 ? -4.766 -18.344 1.042 1 98.62 210 CYS A CA 1
ATOM 1606 C C . CYS A 1 210 ? -4.895 -19.859 1.038 1 98.62 210 CYS A C 1
ATOM 1608 O O . CYS A 1 210 ? -4.457 -20.531 1.978 1 98.62 210 CYS A O 1
ATOM 1610 N N . PRO A 1 211 ? -5.324 -20.391 -0.069 1 98.56 211 PRO A N 1
ATOM 1611 C CA . PRO A 1 211 ? -5.523 -21.844 -0.091 1 98.56 211 PRO A CA 1
ATOM 1612 C C . PRO A 1 211 ? -4.215 -22.625 0.044 1 98.56 211 PRO A C 1
ATOM 1614 O O . PRO A 1 211 ? -4.23 -23.812 0.351 1 98.56 211 PRO A O 1
ATOM 1617 N N . MET A 1 212 ? -3.012 -21.984 -0.147 1 98.75 212 MET A N 1
ATOM 1618 C CA . MET A 1 212 ? -1.718 -22.641 0.041 1 98.75 212 MET A CA 1
ATOM 1619 C C . MET A 1 212 ? -1.489 -22.969 1.51 1 98.75 212 MET A C 1
ATOM 1621 O O . MET A 1 212 ? -0.663 -23.828 1.831 1 98.75 212 MET A O 1
ATOM 1625 N N . LEU A 1 213 ? -2.199 -22.297 2.396 1 98.69 213 LEU A N 1
ATOM 1626 C CA . LEU A 1 213 ? -2.105 -22.594 3.824 1 98.69 213 LEU A CA 1
ATOM 1627 C C . LEU A 1 213 ? -3.201 -23.562 4.258 1 98.69 213 LEU A C 1
ATOM 1629 O O . LEU A 1 213 ? -2.947 -24.484 5.031 1 98.69 213 LEU A O 1
ATOM 1633 N N . GLY A 1 214 ? -4.387 -23.406 3.748 1 98.44 214 GLY A N 1
ATOM 1634 C CA . GLY A 1 214 ? -5.523 -24.172 4.227 1 98.44 214 GLY A CA 1
ATOM 1635 C C . GLY A 1 214 ? -5.738 -25.469 3.461 1 98.44 214 GLY A C 1
ATOM 1636 O O . GLY A 1 214 ? -6.301 -26.422 3.996 1 98.44 214 GLY A O 1
ATOM 1637 N N . HIS A 1 215 ? -5.391 -25.484 2.211 1 98.56 215 HIS A N 1
ATOM 1638 C CA . HIS A 1 215 ? -5.645 -26.625 1.338 1 98.56 215 HIS A CA 1
ATOM 1639 C C . HIS A 1 215 ? -4.434 -26.938 0.459 1 98.56 215 HIS A C 1
ATOM 1641 O O . HIS A 1 215 ? -4.562 -27.062 -0.76 1 98.56 215 HIS A O 1
ATOM 1647 N N . PRO A 1 216 ? -3.258 -27.109 1.114 1 98.69 216 PRO A N 1
ATOM 1648 C CA . PRO A 1 216 ? -2.043 -27.25 0.307 1 98.69 216 PRO A CA 1
ATOM 1649 C C . PRO A 1 216 ? -2.053 -28.5 -0.574 1 98.69 216 PRO A C 1
ATOM 1651 O O . PRO A 1 216 ? -1.569 -28.453 -1.708 1 98.69 216 PRO A O 1
ATOM 1654 N N . LYS A 1 217 ? -2.582 -29.594 -0.114 1 98.69 217 LYS A N 1
ATOM 1655 C CA . LYS A 1 217 ? -2.607 -30.812 -0.909 1 98.69 217 LYS A CA 1
ATOM 1656 C C . LYS A 1 217 ? -3.559 -30.688 -2.096 1 98.69 217 LYS A C 1
ATOM 1658 O O . LYS A 1 217 ? -3.205 -31.031 -3.223 1 98.69 217 LYS A O 1
ATOM 1663 N N . ASP A 1 218 ? -4.773 -30.188 -1.81 1 98.69 218 ASP A N 1
ATOM 1664 C CA . ASP A 1 218 ? -5.734 -29.969 -2.887 1 98.69 218 ASP A CA 1
ATOM 1665 C C . ASP A 1 218 ? -5.172 -29.031 -3.949 1 98.69 218 ASP A C 1
ATOM 1667 O O . ASP A 1 218 ? -5.352 -29.266 -5.148 1 98.69 218 ASP A O 1
ATOM 1671 N N . LEU A 1 219 ? -4.543 -27.953 -3.498 1 98.88 219 LEU A N 1
ATOM 1672 C CA . LEU A 1 219 ? -3.953 -27 -4.43 1 98.88 219 LEU A CA 1
ATOM 1673 C C . LEU A 1 219 ? -2.85 -27.656 -5.254 1 98.88 219 LEU A C 1
ATOM 1675 O O . LEU A 1 219 ? -2.781 -27.469 -6.469 1 98.88 219 LEU A O 1
ATOM 1679 N N . ALA A 1 220 ? -2.014 -28.484 -4.66 1 98.88 220 ALA A N 1
ATOM 1680 C CA . ALA A 1 220 ? -0.965 -29.188 -5.383 1 98.88 220 ALA A CA 1
ATOM 1681 C C . ALA A 1 220 ? -1.561 -30.141 -6.426 1 98.88 220 ALA A C 1
ATOM 1683 O O . ALA A 1 220 ? -1.054 -30.234 -7.547 1 98.88 220 ALA A O 1
ATOM 1684 N N . ASP A 1 221 ? -2.613 -30.766 -6.016 1 98.75 221 ASP A N 1
ATOM 1685 C CA . ASP A 1 221 ? -3.287 -31.672 -6.949 1 98.75 221 ASP A CA 1
ATOM 1686 C C . ASP A 1 221 ? -3.781 -30.906 -8.18 1 98.75 221 ASP A C 1
ATOM 1688 O O . ASP A 1 221 ? -3.623 -31.375 -9.305 1 98.75 221 ASP A O 1
ATOM 1692 N N . ARG A 1 222 ? -4.371 -29.75 -7.953 1 98.69 222 ARG A N 1
ATOM 1693 C CA . ARG A 1 222 ? -4.879 -28.922 -9.047 1 98.69 222 ARG A CA 1
ATOM 1694 C C . ARG A 1 222 ? -3.744 -28.469 -9.953 1 98.69 222 ARG A C 1
ATOM 1696 O O . ARG A 1 222 ? -3.861 -28.516 -11.18 1 98.69 222 ARG A O 1
ATOM 1703 N N . LEU A 1 223 ? -2.705 -28.016 -9.352 1 98.75 223 LEU A N 1
ATOM 1704 C CA . LEU A 1 223 ? -1.566 -27.531 -10.117 1 98.75 223 LEU A CA 1
ATOM 1705 C C . LEU A 1 223 ? -0.949 -28.641 -10.953 1 98.75 223 LEU A C 1
ATOM 1707 O O . LEU A 1 223 ? -0.589 -28.422 -12.117 1 98.75 223 LEU A O 1
ATOM 1711 N N . GLU A 1 224 ? -0.826 -29.844 -10.414 1 98.25 224 GLU A N 1
ATOM 1712 C CA . GLU A 1 224 ? -0.291 -30.984 -11.156 1 98.25 224 GLU A CA 1
ATOM 1713 C C . GLU A 1 224 ? -1.199 -31.359 -12.32 1 98.25 224 GLU A C 1
ATOM 1715 O O . GLU A 1 224 ? -0.718 -31.672 -13.406 1 98.25 224 GLU A O 1
ATOM 1720 N N . ALA A 1 225 ? -2.467 -31.312 -12.016 1 98.19 225 ALA A N 1
ATOM 1721 C CA . ALA A 1 225 ? -3.408 -31.625 -13.094 1 98.19 225 ALA A CA 1
ATOM 1722 C C . ALA A 1 225 ? -3.254 -30.641 -14.25 1 98.19 225 ALA A C 1
ATOM 1724 O O . ALA A 1 225 ? -3.291 -31.031 -15.422 1 98.19 225 ALA A O 1
ATOM 1725 N N . TYR A 1 226 ? -3.133 -29.312 -13.906 1 98.5 226 TYR A N 1
ATOM 1726 C CA . TYR A 1 226 ? -2.908 -28.312 -14.945 1 98.5 226 TYR A CA 1
ATOM 1727 C C . TYR A 1 226 ? -1.629 -28.609 -15.719 1 98.5 226 TYR A C 1
ATOM 1729 O O . TYR A 1 226 ? -1.615 -28.547 -16.953 1 98.5 226 TYR A O 1
ATOM 1737 N N . ARG A 1 227 ? -0.535 -28.906 -15.008 1 97.38 227 ARG A N 1
ATOM 1738 C CA . ARG A 1 227 ? 0.766 -29.172 -15.617 1 97.38 227 ARG A CA 1
ATOM 1739 C C . ARG A 1 227 ? 0.688 -30.344 -16.594 1 97.38 227 ARG A C 1
ATOM 1741 O O . ARG A 1 227 ? 1.226 -30.266 -17.703 1 97.38 227 ARG A O 1
ATOM 1748 N N . GLU A 1 228 ? -0.015 -31.359 -16.188 1 95.31 228 GLU A N 1
ATOM 1749 C CA . GLU A 1 228 ? -0.116 -32.562 -17 1 95.31 228 GLU A CA 1
ATOM 1750 C C . GLU A 1 228 ? -0.988 -32.344 -18.234 1 95.31 228 GLU A C 1
ATOM 1752 O O . GLU A 1 228 ? -0.883 -33.062 -19.219 1 95.31 228 GLU A O 1
ATOM 1757 N N . GLY A 1 229 ? -1.869 -31.406 -18.094 1 89.94 229 GLY A N 1
ATOM 1758 C CA . GLY A 1 229 ? -2.775 -31.125 -19.188 1 89.94 229 GLY A CA 1
ATOM 1759 C C . GLY A 1 229 ? -2.172 -30.203 -20.234 1 89.94 229 GLY A C 1
ATOM 1760 O O . GLY A 1 229 ? -2.803 -29.906 -21.25 1 89.94 229 GLY A O 1
ATOM 1761 N N . VAL A 1 230 ? -1.01 -29.688 -20.016 1 83.81 230 VAL A N 1
ATOM 1762 C CA . VAL A 1 230 ? -0.325 -28.828 -20.969 1 83.81 230 VAL A CA 1
ATOM 1763 C C . VAL A 1 230 ? 0.471 -29.688 -21.953 1 83.81 230 VAL A C 1
ATOM 1765 O O . VAL A 1 230 ? 0.958 -30.766 -21.609 1 83.81 230 VAL A O 1
ATOM 1768 N N . MET B 1 1 ? -8.438 31.109 19.219 1 92.56 1 MET B N 1
ATOM 1769 C CA . MET B 1 1 ? -8.625 29.672 19.203 1 92.56 1 MET B CA 1
ATOM 1770 C C . MET B 1 1 ? -8.766 29.141 17.781 1 92.56 1 MET B C 1
ATOM 1772 O O . MET B 1 1 ? -9.609 29.625 17.016 1 92.56 1 MET B O 1
ATOM 1776 N N . ALA B 1 2 ? -7.867 28.344 17.391 1 96.62 2 ALA B N 1
ATOM 1777 C CA . ALA B 1 2 ? -7.93 27.734 16.062 1 96.62 2 ALA B CA 1
ATOM 1778 C C . ALA B 1 2 ? -8.352 26.281 16.156 1 96.62 2 ALA B C 1
ATOM 1780 O O . ALA B 1 2 ? -8.43 25.703 17.25 1 96.62 2 ALA B O 1
ATOM 1781 N N . THR B 1 3 ? -8.812 25.719 15.07 1 98.25 3 THR B N 1
ATOM 1782 C CA . THR B 1 3 ? -8.984 24.281 14.914 1 98.25 3 THR B CA 1
ATOM 1783 C C . THR B 1 3 ? -7.871 23.688 14.062 1 98.25 3 THR B C 1
ATOM 1785 O O . THR B 1 3 ? -7.699 24.078 12.898 1 98.25 3 THR B O 1
ATOM 1788 N N . TYR B 1 4 ? -7.129 22.844 14.688 1 98.81 4 TYR B N 1
ATOM 1789 C CA . TYR B 1 4 ? -6.113 22.094 13.961 1 98.81 4 TYR B CA 1
ATOM 1790 C C . TYR B 1 4 ? -6.672 20.766 13.438 1 98.81 4 TYR B C 1
ATOM 1792 O O . TYR B 1 4 ? -7.211 19.969 14.211 1 98.81 4 TYR B O 1
ATOM 1800 N N . VAL B 1 5 ? -6.602 20.578 12.125 1 98.88 5 VAL B N 1
ATOM 1801 C CA . VAL B 1 5 ? -6.973 19.328 11.477 1 98.88 5 VAL B CA 1
ATOM 1802 C C . VAL B 1 5 ? -5.715 18.562 11.078 1 98.88 5 VAL B C 1
ATOM 1804 O O . VAL B 1 5 ? -4.906 19.047 10.281 1 98.88 5 VAL B O 1
ATOM 1807 N N . LEU B 1 6 ? -5.531 17.359 11.672 1 98.94 6 LEU B N 1
ATOM 1808 C CA . LEU B 1 6 ? -4.301 16.594 11.5 1 98.94 6 LEU B CA 1
ATOM 1809 C C . LEU B 1 6 ? -4.535 15.383 10.609 1 98.94 6 LEU B C 1
ATOM 1811 O O . LEU B 1 6 ? -5.328 14.5 10.953 1 98.94 6 LEU B O 1
ATOM 1815 N N . ILE B 1 7 ? -3.861 15.367 9.461 1 98.88 7 ILE B N 1
ATOM 1816 C CA . ILE B 1 7 ? -4.004 14.297 8.477 1 98.88 7 ILE B CA 1
ATOM 1817 C C . ILE B 1 7 ? -2.799 13.367 8.547 1 98.88 7 ILE B C 1
ATOM 1819 O O . ILE B 1 7 ? -1.664 13.789 8.305 1 98.88 7 ILE B O 1
ATOM 1823 N N . HIS B 1 8 ? -3.055 12.07 8.812 1 98.69 8 HIS B N 1
ATOM 1824 C CA . HIS B 1 8 ? -1.97 11.141 9.086 1 98.69 8 HIS B CA 1
ATOM 1825 C C . HIS B 1 8 ? -1.409 10.547 7.801 1 98.69 8 HIS B C 1
ATOM 1827 O O . HIS B 1 8 ? -1.966 10.758 6.723 1 98.69 8 HIS B O 1
ATOM 1833 N N . ALA B 1 9 ? -0.293 9.867 7.922 1 98.19 9 ALA B N 1
ATOM 1834 C CA . ALA B 1 9 ? 0.47 9.227 6.855 1 98.19 9 ALA B CA 1
ATOM 1835 C C . ALA B 1 9 ? -0.208 7.938 6.395 1 98.19 9 ALA B C 1
ATOM 1837 O O . ALA B 1 9 ? -1.309 7.613 6.844 1 98.19 9 ALA B O 1
ATOM 1838 N N . ALA B 1 10 ? 0.398 7.32 5.406 1 96.31 10 ALA B N 1
ATOM 1839 C CA . ALA B 1 10 ? -0.053 6.008 4.949 1 96.31 10 ALA B CA 1
ATOM 1840 C C . ALA B 1 10 ? 0.276 4.926 5.977 1 96.31 10 ALA B C 1
ATOM 1842 O O . ALA B 1 10 ? 1.256 5.043 6.719 1 96.31 10 ALA B O 1
ATOM 1843 N N . ALA B 1 11 ? -0.538 3.885 6.062 1 94.31 11 ALA B N 1
ATOM 1844 C CA . ALA B 1 11 ? -0.291 2.615 6.742 1 94.31 11 ALA B CA 1
ATOM 1845 C C . ALA B 1 11 ? -0.254 2.803 8.258 1 94.31 11 ALA B C 1
ATOM 1847 O O . ALA B 1 11 ? 0.424 2.053 8.961 1 94.31 11 ALA B O 1
ATOM 1848 N N . VAL B 1 12 ? -0.846 3.883 8.727 1 95.94 12 VAL B N 1
ATOM 1849 C CA . VAL B 1 12 ? -0.95 4.137 10.156 1 95.94 12 VAL B CA 1
ATOM 1850 C C . VAL B 1 12 ? -2.334 4.688 10.484 1 95.94 12 VAL B C 1
ATOM 1852 O O . VAL B 1 12 ? -3.178 4.84 9.602 1 95.94 12 VAL B O 1
ATOM 1855 N N . ASP B 1 13 ? -2.59 4.863 11.758 1 96.5 13 ASP B N 1
ATOM 1856 C CA . ASP B 1 13 ? -3.799 5.551 12.203 1 96.5 13 ASP B CA 1
ATOM 1857 C C . ASP B 1 13 ? -3.453 6.844 12.945 1 96.5 13 ASP B C 1
ATOM 1859 O O . ASP B 1 13 ? -2.285 7.227 13.016 1 96.5 13 ASP B O 1
ATOM 1863 N N . ALA B 1 14 ? -4.449 7.562 13.453 1 98.62 14 ALA B N 1
ATOM 1864 C CA . ALA B 1 14 ? -4.273 8.922 13.953 1 98.62 14 ALA B CA 1
ATOM 1865 C C . ALA B 1 14 ? -3.68 8.922 15.359 1 98.62 14 ALA B C 1
ATOM 1867 O O . ALA B 1 14 ? -3.396 9.977 15.922 1 98.62 14 ALA B O 1
ATOM 1868 N N . TRP B 1 15 ? -3.385 7.77 15.898 1 98.44 15 TRP B N 1
ATOM 1869 C CA . TRP B 1 15 ? -2.938 7.645 17.281 1 98.44 15 TRP B CA 1
ATOM 1870 C C . TRP B 1 15 ? -1.695 8.492 17.531 1 98.44 15 TRP B C 1
ATOM 1872 O O . TRP B 1 15 ? -1.566 9.117 18.578 1 98.44 15 TRP B O 1
ATOM 1882 N N . TYR B 1 16 ? -0.79 8.578 16.547 1 98.62 16 TYR B N 1
ATOM 1883 C CA . TYR B 1 16 ? 0.523 9.156 16.797 1 98.62 16 TYR B CA 1
ATOM 1884 C C . TYR B 1 16 ? 0.433 10.68 16.906 1 98.62 16 TYR B C 1
ATOM 1886 O O . TYR B 1 16 ? 1.4 11.336 17.297 1 98.62 16 TYR B O 1
ATOM 1894 N N . TRP B 1 17 ? -0.715 11.203 16.609 1 98.88 17 TRP B N 1
ATOM 1895 C CA . TRP B 1 17 ? -0.915 12.641 16.781 1 98.88 17 TRP B CA 1
ATOM 1896 C C . TRP B 1 17 ? -1.138 12.984 18.25 1 98.88 17 TRP B C 1
ATOM 1898 O O . TRP B 1 17 ? -1.15 14.164 18.625 1 98.88 17 TRP B O 1
ATOM 1908 N N . GLY B 1 18 ? -1.326 12.039 19.109 1 98.69 18 GLY B N 1
ATOM 1909 C CA . GLY B 1 18 ? -1.728 12.227 20.484 1 98.69 18 GLY B CA 1
ATOM 1910 C C . GLY B 1 18 ? -0.92 13.297 21.203 1 98.69 18 GLY B C 1
ATOM 1911 O O . GLY B 1 18 ? -1.479 14.273 21.703 1 98.69 18 GLY B O 1
ATOM 1912 N N . PRO B 1 19 ? 0.418 13.117 21.266 1 98.81 19 PRO B N 1
ATOM 1913 C CA . PRO B 1 19 ? 1.245 14.086 21.984 1 98.81 19 PRO B CA 1
ATOM 1914 C C . PRO B 1 19 ? 1.126 15.5 21.422 1 98.81 19 PRO B C 1
ATOM 1916 O O . PRO B 1 19 ? 1.042 16.469 22.188 1 98.81 19 PRO B O 1
ATOM 1919 N N . LEU B 1 20 ? 1.134 15.617 20.078 1 98.88 20 LEU B N 1
ATOM 1920 C CA . LEU B 1 20 ? 0.96 16.938 19.484 1 98.88 20 LEU B CA 1
ATOM 1921 C C . LEU B 1 20 ? -0.419 17.5 19.812 1 98.88 20 LEU B C 1
ATOM 1923 O O . LEU B 1 20 ? -0.551 18.688 20.125 1 98.88 20 LEU B O 1
ATOM 1927 N N . ALA B 1 21 ? -1.477 16.656 19.719 1 98.88 21 ALA B N 1
ATOM 1928 C CA . ALA B 1 21 ? -2.836 17.094 20.031 1 98.88 21 ALA B CA 1
ATOM 1929 C C . ALA B 1 21 ? -2.93 17.625 21.469 1 98.88 21 ALA B C 1
ATOM 1931 O O . ALA B 1 21 ? -3.58 18.641 21.719 1 98.88 21 ALA B O 1
ATOM 1932 N N . ALA B 1 22 ? -2.312 16.938 22.375 1 98.75 22 ALA B N 1
ATOM 1933 C CA . ALA B 1 22 ? -2.312 17.375 23.766 1 98.75 22 ALA B CA 1
ATOM 1934 C C . ALA B 1 22 ? -1.67 18.75 23.906 1 98.75 22 ALA B C 1
ATOM 1936 O O . ALA B 1 22 ? -2.184 19.594 24.641 1 98.75 22 ALA B O 1
ATOM 1937 N N . GLU B 1 23 ? -0.526 18.984 23.219 1 98.81 23 GLU B N 1
ATOM 1938 C CA . GLU B 1 23 ? 0.145 20.266 23.25 1 98.81 23 GLU B CA 1
ATOM 1939 C C . GLU B 1 23 ? -0.764 21.375 22.719 1 98.81 23 GLU B C 1
ATOM 1941 O O . GLU B 1 23 ? -0.858 22.453 23.328 1 98.81 23 GLU B O 1
ATOM 1946 N N . LEU B 1 24 ? -1.416 21.125 21.594 1 98.88 24 LEU B N 1
ATOM 1947 C CA . LEU B 1 24 ? -2.254 22.125 20.953 1 98.88 24 LEU B CA 1
ATOM 1948 C C . LEU B 1 24 ? -3.484 22.438 21.797 1 98.88 24 LEU B C 1
ATOM 1950 O O . LEU B 1 24 ? -3.863 23.609 21.953 1 98.88 24 LEU B O 1
ATOM 1954 N N . ARG B 1 25 ? -4.121 21.375 22.359 1 98.62 25 ARG B N 1
ATOM 1955 C CA . ARG B 1 25 ? -5.266 21.578 23.234 1 98.62 25 ARG B CA 1
ATOM 1956 C C . ARG B 1 25 ? -4.863 22.359 24.484 1 98.62 25 ARG B C 1
ATOM 1958 O O . ARG B 1 25 ? -5.609 23.219 24.953 1 98.62 25 ARG B O 1
ATOM 1965 N N . GLY B 1 26 ? -3.691 22.047 24.984 1 98.44 26 GLY B N 1
ATOM 1966 C CA . GLY B 1 26 ? -3.174 22.766 26.141 1 98.44 26 GLY B CA 1
ATOM 1967 C C . GLY B 1 26 ? -2.979 24.25 25.875 1 98.44 26 GLY B C 1
ATOM 1968 O O . GLY B 1 26 ? -2.994 25.062 26.797 1 98.44 26 GLY B O 1
ATOM 1969 N N . ARG B 1 27 ? -2.867 24.594 24.672 1 98.06 27 ARG B N 1
ATOM 1970 C CA . ARG B 1 27 ? -2.678 25.984 24.266 1 98.06 27 ARG B CA 1
ATOM 1971 C C . ARG B 1 27 ? -4.012 26.641 23.922 1 98.06 27 ARG B C 1
ATOM 1973 O O . ARG B 1 27 ? -4.047 27.781 23.453 1 98.06 27 ARG B O 1
ATOM 1980 N N . GLY B 1 28 ? -5.074 25.875 24.031 1 97.88 28 GLY B N 1
ATOM 1981 C CA . GLY B 1 28 ? -6.406 26.453 23.906 1 97.88 28 GLY B CA 1
ATOM 1982 C C . GLY B 1 28 ? -7.027 26.203 22.547 1 97.88 28 GLY B C 1
ATOM 1983 O O . GLY B 1 28 ? -8.055 26.781 22.203 1 97.88 28 GLY B O 1
ATOM 1984 N N . HIS B 1 29 ? -6.449 25.297 21.703 1 98.31 29 HIS B N 1
ATOM 1985 C CA . HIS B 1 29 ? -6.957 25.031 20.359 1 98.31 29 HIS B CA 1
ATOM 1986 C C . HIS B 1 29 ? -7.785 23.75 20.328 1 98.31 29 HIS B C 1
ATOM 1988 O O . HIS B 1 29 ? -7.719 22.953 21.266 1 98.31 29 HIS B O 1
ATOM 1994 N N . GLU B 1 30 ? -8.648 23.656 19.391 1 98.25 30 GLU B N 1
ATOM 1995 C CA . GLU B 1 30 ? -9.328 22.406 19.062 1 98.25 30 GLU B CA 1
ATOM 1996 C C . GLU B 1 30 ? -8.492 21.562 18.109 1 98.25 30 GLU B C 1
ATOM 1998 O O . GLU B 1 30 ? -7.73 22.094 17.297 1 98.25 30 GLU B O 1
ATOM 2003 N N . VAL B 1 31 ? -8.625 20.234 18.266 1 98.69 31 VAL B N 1
ATOM 2004 C CA . VAL B 1 31 ? -7.891 19.344 17.391 1 98.69 31 VAL B CA 1
ATOM 2005 C C . VAL B 1 31 ? -8.844 18.297 16.812 1 98.69 31 VAL B C 1
ATOM 2007 O O . VAL B 1 31 ? -9.633 17.688 17.531 1 98.69 31 VAL B O 1
ATOM 2010 N N . VAL B 1 32 ? -8.852 18.172 15.508 1 98.5 32 VAL B N 1
ATOM 2011 C CA . VAL B 1 32 ? -9.555 17.141 14.742 1 98.5 32 VAL B CA 1
ATOM 2012 C C . VAL B 1 32 ? -8.539 16.25 14.031 1 98.5 32 VAL B C 1
ATOM 2014 O O . VAL B 1 32 ? -7.766 16.719 13.203 1 98.5 32 VAL B O 1
ATOM 2017 N N . ALA B 1 33 ? -8.484 14.977 14.367 1 98.75 33 ALA B N 1
ATOM 2018 C CA . ALA B 1 33 ? -7.551 14.023 13.758 1 98.75 33 ALA B CA 1
ATOM 2019 C C . ALA B 1 33 ? -8.273 12.742 13.352 1 98.75 33 ALA B C 1
ATOM 2021 O O . ALA B 1 33 ? -8.156 11.719 14.023 1 98.75 33 ALA B O 1
ATOM 2022 N N . PRO B 1 34 ? -8.969 12.734 12.211 1 98.56 34 PRO B N 1
ATOM 2023 C CA . PRO B 1 34 ? -9.719 11.539 11.812 1 98.56 34 PRO B CA 1
ATOM 2024 C C . PRO B 1 34 ? -8.812 10.398 11.352 1 98.56 34 PRO B C 1
ATOM 2026 O O . PRO B 1 34 ? -7.738 10.641 10.805 1 98.56 34 PRO B O 1
ATOM 2029 N N . ASP B 1 35 ? -9.234 9.164 11.602 1 97.94 35 ASP B N 1
ATOM 2030 C CA . ASP B 1 35 ? -8.648 8.023 10.906 1 97.94 35 ASP B CA 1
ATOM 2031 C C . ASP B 1 35 ? -9.109 7.961 9.453 1 97.94 35 ASP B C 1
ATOM 2033 O O . ASP B 1 35 ? -10.312 7.988 9.18 1 97.94 35 ASP B O 1
ATOM 2037 N N . LEU B 1 36 ? -8.227 7.926 8.609 1 97.69 36 LEU B N 1
ATOM 2038 C CA . LEU B 1 36 ? -8.539 7.773 7.195 1 97.69 36 LEU B CA 1
ATOM 2039 C C . LEU B 1 36 ? -8.773 6.309 6.844 1 97.69 36 LEU B C 1
ATOM 2041 O O . LEU B 1 36 ? -8.344 5.414 7.574 1 97.69 36 LEU B O 1
ATOM 2045 N N . PRO B 1 37 ? -9.492 6.043 5.801 1 94.75 37 PRO B N 1
ATOM 2046 C CA . PRO B 1 37 ? -9.836 4.664 5.449 1 94.75 37 PRO B CA 1
ATOM 2047 C C . PRO B 1 37 ? -8.695 3.938 4.734 1 94.75 37 PRO B C 1
ATOM 2049 O O . PRO B 1 37 ? -8.891 3.406 3.639 1 94.75 37 PRO B O 1
ATOM 2052 N N . CYS B 1 38 ? -7.598 3.787 5.449 1 92.88 38 CYS B N 1
ATOM 2053 C CA . CYS B 1 38 ? -6.328 3.312 4.906 1 92.88 38 CYS B CA 1
ATOM 2054 C C . CYS B 1 38 ? -6.438 1.858 4.461 1 92.88 38 CYS B C 1
ATOM 2056 O O . CYS B 1 38 ? -5.746 1.438 3.529 1 92.88 38 CYS B O 1
ATOM 2058 N N . GLU B 1 39 ? -7.254 1.081 5.07 1 89.88 39 GLU B N 1
ATOM 2059 C CA . GLU B 1 39 ? -7.309 -0.356 4.816 1 89.88 39 GLU B CA 1
ATOM 2060 C C . GLU B 1 39 ? -8.422 -0.7 3.832 1 89.88 39 GLU B C 1
ATOM 2062 O O . GLU B 1 39 ? -8.586 -1.861 3.453 1 89.88 39 GLU B O 1
ATOM 2067 N N . ASP B 1 40 ? -9.281 0.334 3.461 1 90.88 40 ASP B N 1
ATOM 2068 C CA . ASP B 1 40 ? -10.406 0.148 2.551 1 90.88 40 ASP B CA 1
ATOM 2069 C C . ASP B 1 40 ? -9.938 0.118 1.098 1 90.88 40 ASP B C 1
ATOM 2071 O O . ASP B 1 40 ? -9.531 1.146 0.549 1 90.88 40 ASP B O 1
ATOM 2075 N N . GLU B 1 41 ? -10.039 -0.933 0.427 1 87.88 41 GLU B N 1
ATOM 2076 C CA . GLU B 1 41 ? -9.531 -1.138 -0.927 1 87.88 41 GLU B CA 1
ATOM 2077 C C . GLU B 1 41 ? -10.352 -0.352 -1.946 1 87.88 41 GLU B C 1
ATOM 2079 O O . GLU B 1 41 ? -9.953 -0.222 -3.105 1 87.88 41 GLU B O 1
ATOM 2084 N N . SER B 1 42 ? -11.445 0.192 -1.512 1 87.31 42 SER B N 1
ATOM 2085 C CA . SER B 1 42 ? -12.281 0.98 -2.41 1 87.31 42 SER B CA 1
ATOM 2086 C C . SER B 1 42 ? -12.086 2.475 -2.176 1 87.31 42 SER B C 1
ATOM 2088 O O . SER B 1 42 ? -12.672 3.299 -2.885 1 87.31 42 SER B O 1
ATOM 2090 N N . ALA B 1 43 ? -11.305 2.768 -1.232 1 93.56 43 ALA B N 1
ATOM 2091 C CA . ALA B 1 43 ? -11.125 4.172 -0.877 1 93.56 43 ALA B CA 1
ATOM 2092 C C . ALA B 1 43 ? -9.883 4.754 -1.545 1 93.56 43 ALA B C 1
ATOM 2094 O O . ALA B 1 43 ? -8.758 4.316 -1.271 1 93.56 43 ALA B O 1
ATOM 2095 N N . GLY B 1 44 ? -10.094 5.68 -2.486 1 95.69 44 GLY B N 1
ATOM 2096 C CA . GLY B 1 44 ? -9.008 6.477 -3.043 1 95.69 44 GLY B CA 1
ATOM 2097 C C . GLY B 1 44 ? -8.836 7.816 -2.354 1 95.69 44 GLY B C 1
ATOM 2098 O O . GLY B 1 44 ? -9.289 8 -1.22 1 95.69 44 GLY B O 1
ATOM 2099 N N . LEU B 1 45 ? -8.148 8.703 -3.031 1 97.56 45 LEU B N 1
ATOM 2100 C CA . LEU B 1 45 ? -7.859 10.016 -2.469 1 97.56 45 LEU B CA 1
ATOM 2101 C C . LEU B 1 45 ? -9.148 10.797 -2.232 1 97.56 45 LEU B C 1
ATOM 2103 O O . LEU B 1 45 ? -9.242 11.578 -1.28 1 97.56 45 LEU B O 1
ATOM 2107 N N . ALA B 1 46 ? -10.125 10.586 -3.068 1 97.12 46 ALA B N 1
ATOM 2108 C CA . ALA B 1 46 ? -11.398 11.289 -2.891 1 97.12 46 ALA B CA 1
ATOM 2109 C C . ALA B 1 46 ? -12.055 10.906 -1.565 1 97.12 46 ALA B C 1
ATOM 2111 O O . ALA B 1 46 ? -12.539 11.773 -0.833 1 97.12 46 ALA B O 1
ATOM 2112 N N . GLU B 1 47 ? -12.062 9.625 -1.308 1 96.88 47 GLU B N 1
ATOM 2113 C CA . GLU B 1 47 ? -12.641 9.141 -0.06 1 96.88 47 GLU B CA 1
ATOM 2114 C C . GLU B 1 47 ? -11.828 9.602 1.146 1 96.88 47 GLU B C 1
ATOM 2116 O O . GLU B 1 47 ? -12.391 9.859 2.215 1 96.88 47 GLU B O 1
ATOM 2121 N N . TYR B 1 48 ? -10.477 9.672 1.02 1 98.5 48 TYR B N 1
ATOM 2122 C CA . TYR B 1 48 ? -9.656 10.234 2.086 1 98.5 48 TYR B CA 1
ATOM 2123 C C . TYR B 1 48 ? -10.047 11.68 2.375 1 98.5 48 TYR B C 1
ATOM 2125 O O . TYR B 1 48 ? -10.258 12.055 3.531 1 98.5 48 TYR B O 1
ATOM 2133 N N . ALA B 1 49 ? -10.18 12.477 1.298 1 98.69 49 ALA B N 1
ATOM 2134 C CA . ALA B 1 49 ? -10.594 13.867 1.463 1 98.69 49 ALA B CA 1
ATOM 2135 C C . ALA B 1 49 ? -11.984 13.961 2.084 1 98.69 49 ALA B C 1
ATOM 2137 O O . ALA B 1 49 ? -12.234 14.805 2.945 1 98.69 49 ALA B O 1
ATOM 2138 N N . ASP B 1 50 ? -12.922 13.023 1.672 1 98.5 50 ASP B N 1
ATOM 2139 C CA . ASP B 1 50 ? -14.258 12.977 2.254 1 98.5 50 ASP B CA 1
ATOM 2140 C C . ASP B 1 50 ? -14.195 12.789 3.768 1 98.5 50 ASP B C 1
ATOM 2142 O O . ASP B 1 50 ? -14.914 13.453 4.512 1 98.5 50 ASP B O 1
ATOM 2146 N N . ALA B 1 51 ? -13.367 11.914 4.207 1 98.5 51 ALA B N 1
ATOM 2147 C CA . ALA B 1 51 ? -13.25 11.609 5.629 1 98.5 51 ALA B CA 1
ATOM 2148 C C . ALA B 1 51 ? -12.797 12.836 6.418 1 98.5 51 ALA B C 1
ATOM 2150 O O . ALA B 1 51 ? -13.312 13.109 7.5 1 98.5 51 ALA B O 1
ATOM 2151 N N . VAL B 1 52 ? -11.836 13.562 5.844 1 98.81 52 VAL B N 1
ATOM 2152 C CA . VAL B 1 52 ? -11.312 14.742 6.523 1 98.81 52 VAL B CA 1
ATOM 2153 C C . VAL B 1 52 ? -12.383 15.836 6.547 1 98.81 52 VAL B C 1
ATOM 2155 O O . VAL B 1 52 ? -12.625 16.453 7.582 1 98.81 52 VAL B O 1
ATOM 2158 N N . VAL B 1 53 ? -13.039 16.078 5.402 1 98.69 53 VAL B N 1
ATOM 2159 C CA . VAL B 1 53 ? -14.07 17.109 5.309 1 98.69 53 VAL B CA 1
ATOM 2160 C C . VAL B 1 53 ? -15.203 16.797 6.277 1 98.69 53 VAL B C 1
ATOM 2162 O O . VAL B 1 53 ? -15.711 17.688 6.961 1 98.69 53 VAL B O 1
ATOM 2165 N N . ALA B 1 54 ? -15.586 15.5 6.348 1 98.56 54 ALA B N 1
ATOM 2166 C CA . ALA B 1 54 ? -16.641 15.094 7.277 1 98.56 54 ALA B CA 1
ATOM 2167 C C . ALA B 1 54 ? -16.234 15.383 8.719 1 98.56 54 ALA B C 1
ATOM 2169 O O . ALA B 1 54 ? -17.062 15.836 9.523 1 98.56 54 ALA B O 1
ATOM 2170 N N . ALA B 1 55 ? -15.031 15.156 9.062 1 98.5 55 ALA B N 1
ATOM 2171 C CA . ALA B 1 55 ? -14.539 15.367 10.422 1 98.5 55 ALA B CA 1
ATOM 2172 C C . ALA B 1 55 ? -14.492 16.859 10.766 1 98.5 55 ALA B C 1
ATOM 2174 O O . ALA B 1 55 ? -14.711 17.234 11.914 1 98.5 55 ALA B O 1
ATOM 2175 N N . ILE B 1 56 ? -14.164 17.688 9.766 1 98.19 56 ILE B N 1
ATOM 2176 C CA . ILE B 1 56 ? -14.164 19.125 9.953 1 98.19 56 ILE B CA 1
ATOM 2177 C C . ILE B 1 56 ? -15.57 19.609 10.289 1 98.19 56 ILE B C 1
ATOM 2179 O O . ILE B 1 56 ? -15.75 20.484 11.148 1 98.19 56 ILE B O 1
ATOM 2183 N N . GLY B 1 57 ? -16.5 19.047 9.617 1 96.88 57 GLY B N 1
ATOM 2184 C CA . GLY B 1 57 ? -17.875 19.438 9.859 1 96.88 57 GLY B CA 1
ATOM 2185 C C . GLY B 1 57 ? -18.188 20.875 9.477 1 96.88 57 GLY B C 1
ATOM 2186 O O . GLY B 1 57 ? -17.859 21.297 8.367 1 96.88 57 GLY B O 1
ATOM 2187 N N . GLU B 1 58 ? -18.719 21.578 10.414 1 94.06 58 GLU B N 1
ATOM 2188 C CA . GLU B 1 58 ? -19.188 22.938 10.125 1 94.06 58 GLU B CA 1
ATOM 2189 C C . GLU B 1 58 ? -18.141 23.969 10.539 1 94.06 58 GLU B C 1
ATOM 2191 O O . GLU B 1 58 ? -18.359 25.172 10.398 1 94.06 58 GLU B O 1
ATOM 2196 N N . ARG B 1 59 ? -17.031 23.516 10.977 1 92.12 59 ARG B N 1
ATOM 2197 C CA . ARG B 1 59 ? -15.969 24.438 11.352 1 92.12 59 ARG B CA 1
ATOM 2198 C C . ARG B 1 59 ? -15.445 25.203 10.141 1 92.12 59 ARG B C 1
ATOM 2200 O O . ARG B 1 59 ? -15.164 24.594 9.102 1 92.12 59 ARG B O 1
ATOM 2207 N N . ARG B 1 60 ? -15.414 26.547 10.281 1 85.94 60 ARG B N 1
ATOM 2208 C CA . ARG B 1 60 ? -14.984 27.281 9.102 1 85.94 60 ARG B CA 1
ATOM 2209 C C . ARG B 1 60 ? -14.023 28.406 9.477 1 85.94 60 ARG B C 1
ATOM 2211 O O . ARG B 1 60 ? -13.438 29.047 8.602 1 85.94 60 ARG B O 1
ATOM 2218 N N . ARG B 1 61 ? -13.773 28.609 10.734 1 85.56 61 ARG B N 1
ATOM 2219 C CA . ARG B 1 61 ? -12.93 29.734 11.109 1 85.56 61 ARG B CA 1
ATOM 2220 C C . ARG B 1 61 ? -11.617 29.266 11.719 1 85.56 61 ARG B C 1
ATOM 2222 O O . ARG B 1 61 ? -11.602 28.328 12.516 1 85.56 61 ARG B O 1
ATOM 2229 N N . GLU B 1 62 ? -10.531 29.875 11.266 1 93.81 62 GLU B N 1
ATOM 2230 C CA . GLU B 1 62 ? -9.172 29.656 11.75 1 93.81 62 GLU B CA 1
ATOM 2231 C C . GLU B 1 62 ? -8.805 28.172 11.688 1 93.81 62 GLU B C 1
ATOM 2233 O O . GLU B 1 62 ? -8.383 27.594 12.688 1 93.81 62 GLU B O 1
ATOM 2238 N N . LEU B 1 63 ? -8.992 27.547 10.5 1 97.88 63 LEU B N 1
ATOM 2239 C CA . LEU B 1 63 ? -8.648 26.156 10.258 1 97.88 63 LEU B CA 1
ATOM 2240 C C . LEU B 1 63 ? -7.199 26.016 9.797 1 97.88 63 LEU B C 1
ATOM 2242 O O . LEU B 1 63 ? -6.805 26.625 8.797 1 97.88 63 LEU B O 1
ATOM 2246 N N . VAL B 1 64 ? -6.43 25.328 10.578 1 98.75 64 VAL B N 1
ATOM 2247 C CA . VAL B 1 64 ? -5.066 24.984 10.211 1 98.75 64 VAL B CA 1
ATOM 2248 C C . VAL B 1 64 ? -4.988 23.484 9.891 1 98.75 64 VAL B C 1
ATOM 2250 O O . VAL B 1 64 ? -5.227 22.641 10.758 1 98.75 64 VAL B O 1
ATOM 2253 N N . LEU B 1 65 ? -4.727 23.203 8.648 1 98.81 65 LEU B N 1
ATOM 2254 C CA . LEU B 1 65 ? -4.59 21.828 8.219 1 98.81 65 LEU B CA 1
ATOM 2255 C C . LEU B 1 65 ? -3.123 21.406 8.203 1 98.81 65 LEU B C 1
ATOM 2257 O O . LEU B 1 65 ? -2.271 22.109 7.66 1 98.81 65 LEU B O 1
ATOM 2261 N N . VAL B 1 66 ? -2.793 20.312 8.914 1 98.94 66 VAL B N 1
ATOM 2262 C CA . VAL B 1 66 ? -1.452 19.734 8.93 1 98.94 66 VAL B CA 1
ATOM 2263 C C . VAL B 1 66 ? -1.472 18.375 8.234 1 98.94 66 VAL B C 1
ATOM 2265 O O . VAL B 1 66 ? -2.152 17.453 8.68 1 98.94 66 VAL B O 1
ATOM 2268 N N . ALA B 1 67 ? -0.821 18.281 7.133 1 98.94 67 ALA B N 1
ATOM 2269 C CA . ALA B 1 67 ? -0.74 17.047 6.355 1 98.94 67 ALA B CA 1
ATOM 2270 C C . ALA B 1 67 ? 0.635 16.406 6.496 1 98.94 67 ALA B C 1
ATOM 2272 O O . ALA B 1 67 ? 1.651 17.016 6.152 1 98.94 67 ALA B O 1
ATOM 2273 N N . HIS B 1 68 ? 0.664 15.188 7.012 1 98.88 68 HIS B N 1
ATOM 2274 C CA . HIS B 1 68 ? 1.926 14.5 7.246 1 98.88 68 HIS B CA 1
ATOM 2275 C C . HIS B 1 68 ? 2.16 13.414 6.203 1 98.88 68 HIS B C 1
ATOM 2277 O O . HIS B 1 68 ? 1.278 12.586 5.949 1 98.88 68 HIS B O 1
ATOM 2283 N N . SER B 1 69 ? 3.395 13.375 5.633 1 98.44 69 SER B N 1
ATOM 2284 C CA . SER B 1 69 ? 3.824 12.297 4.75 1 98.44 69 SER B CA 1
ATOM 2285 C C . SER B 1 69 ? 2.811 12.062 3.633 1 98.44 69 SER B C 1
ATOM 2287 O O . SER B 1 69 ? 2.512 12.969 2.857 1 98.44 69 SER B O 1
ATOM 2289 N N . PHE B 1 70 ? 2.189 10.969 3.578 1 98.44 70 PHE B N 1
ATOM 2290 C CA . PHE B 1 70 ? 1.216 10.641 2.541 1 98.44 70 PHE B CA 1
ATOM 2291 C C . PHE B 1 70 ? 0.02 11.586 2.611 1 98.44 70 PHE B C 1
ATOM 2293 O O . PHE B 1 70 ? -0.653 11.82 1.604 1 98.44 70 PHE B O 1
ATOM 2300 N N . GLY B 1 71 ? -0.259 12.18 3.729 1 98.75 71 GLY B N 1
ATOM 2301 C CA . GLY B 1 71 ? -1.31 13.18 3.879 1 98.75 71 GLY B CA 1
ATOM 2302 C C . GLY B 1 71 ? -1.147 14.359 2.945 1 98.75 71 GLY B C 1
ATOM 2303 O O . GLY B 1 71 ? -2.094 15.117 2.727 1 98.75 71 GLY B O 1
ATOM 2304 N N . GLY B 1 72 ? 0.005 14.484 2.404 1 98.81 72 GLY B N 1
ATOM 2305 C CA . GLY B 1 72 ? 0.279 15.57 1.474 1 98.81 72 GLY B CA 1
ATOM 2306 C C . GLY B 1 72 ? -0.533 15.477 0.196 1 98.81 72 GLY B C 1
ATOM 2307 O O . GLY B 1 72 ? -0.727 16.469 -0.497 1 98.81 72 GLY B O 1
ATOM 2308 N N . PHE B 1 73 ? -0.973 14.273 -0.15 1 98.75 73 PHE B N 1
ATOM 2309 C CA . PHE B 1 73 ? -1.851 14.102 -1.301 1 98.75 73 PHE B CA 1
ATOM 2310 C C . PHE B 1 73 ? -3.285 14.477 -0.947 1 98.75 73 PHE B C 1
ATOM 2312 O O . PHE B 1 73 ? -4.043 14.938 -1.806 1 98.75 73 PHE B O 1
ATOM 2319 N N . THR B 1 74 ? -3.672 14.305 0.28 1 98.81 74 THR B N 1
ATOM 2320 C CA . THR B 1 74 ? -5.035 14.508 0.75 1 98.81 74 THR B CA 1
ATOM 2321 C C . THR B 1 74 ? -5.254 15.961 1.161 1 98.81 74 THR B C 1
ATOM 2323 O O . THR B 1 74 ? -6.301 16.547 0.875 1 98.81 74 THR B O 1
ATOM 2326 N N . GLY B 1 75 ? -4.285 16.562 1.81 1 98.88 75 GLY B N 1
ATOM 2327 C CA . GLY B 1 75 ? -4.41 17.906 2.367 1 98.88 75 GLY B CA 1
ATOM 2328 C C . GLY B 1 75 ? -4.906 18.922 1.362 1 98.88 75 GLY B C 1
ATOM 2329 O O . GLY B 1 75 ? -5.949 19.547 1.567 1 98.88 75 GLY B O 1
ATOM 2330 N N . PRO B 1 76 ? -4.227 19.047 0.222 1 98.88 76 PRO B N 1
ATOM 2331 C CA . PRO B 1 76 ? -4.641 20.047 -0.772 1 98.88 76 PRO B CA 1
ATOM 2332 C C . PRO B 1 76 ? -6.043 19.781 -1.313 1 98.88 76 PRO B C 1
ATOM 2334 O O . PRO B 1 76 ? -6.758 20.734 -1.662 1 98.88 76 PRO B O 1
ATOM 2337 N N . LEU B 1 77 ? -6.426 18.516 -1.377 1 98.81 77 LEU B N 1
ATOM 2338 C 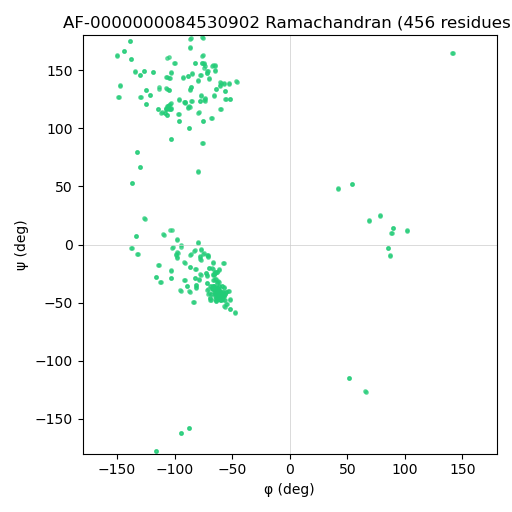CA . LEU B 1 77 ? -7.777 18.219 -1.836 1 98.81 77 LEU B CA 1
ATOM 2339 C C . LEU B 1 77 ? -8.82 18.766 -0.864 1 98.81 77 LEU B C 1
ATOM 2341 O O . LEU B 1 77 ? -9.875 19.234 -1.282 1 98.81 77 LEU B O 1
ATOM 2345 N N . VAL B 1 78 ? -8.516 18.656 0.38 1 98.75 78 VAL B N 1
ATOM 2346 C CA . VAL B 1 78 ? -9.398 19.188 1.402 1 98.75 78 VAL B CA 1
ATOM 2347 C C . VAL B 1 78 ? -9.477 20.719 1.268 1 98.75 78 VAL B C 1
ATOM 2349 O O . VAL B 1 78 ? -10.562 21.297 1.333 1 98.75 78 VAL B O 1
ATOM 2352 N N . CYS B 1 79 ? -8.352 21.359 0.973 1 98.5 79 CYS B N 1
ATOM 2353 C CA . CYS B 1 79 ? -8.289 22.812 0.835 1 98.5 79 CYS B CA 1
ATOM 2354 C C . CYS B 1 79 ? -9.102 23.281 -0.365 1 98.5 79 CYS B C 1
ATOM 2356 O O . CYS B 1 79 ? -9.539 24.438 -0.411 1 98.5 79 CYS B O 1
ATOM 2358 N N . ASP B 1 80 ? -9.266 22.422 -1.304 1 97.88 80 ASP B N 1
ATOM 2359 C CA . ASP B 1 80 ? -10.055 22.75 -2.486 1 97.88 80 ASP B CA 1
ATOM 2360 C C . ASP B 1 80 ? -11.555 22.672 -2.186 1 97.88 80 ASP B C 1
ATOM 2362 O O . ASP B 1 80 ? -12.367 23.219 -2.932 1 97.88 80 ASP B O 1
ATOM 2366 N N . ARG B 1 81 ? -11.93 22.109 -1.076 1 96.94 81 ARG B N 1
ATOM 2367 C CA . ARG B 1 81 ? -13.336 21.828 -0.789 1 96.94 81 ARG B CA 1
ATOM 2368 C C . ARG B 1 81 ? -13.844 22.688 0.366 1 96.94 81 ARG B C 1
ATOM 2370 O O . ARG B 1 81 ? -15.039 22.953 0.471 1 96.94 81 ARG B O 1
ATOM 2377 N N . VAL B 1 82 ? -12.961 23 1.308 1 97.06 82 VAL B N 1
ATOM 2378 C CA . VAL B 1 82 ? -13.328 23.781 2.479 1 97.06 82 VAL B CA 1
ATOM 2379 C C . VAL B 1 82 ? -12.336 24.922 2.67 1 97.06 82 VAL B C 1
ATOM 2381 O O . VAL B 1 82 ? -11.148 24.781 2.348 1 97.06 82 VAL B O 1
ATOM 2384 N N . PRO B 1 83 ? -12.852 26.062 3.174 1 96.62 83 PRO B N 1
ATOM 2385 C CA . PRO B 1 83 ? -11.922 27.188 3.398 1 96.62 83 PRO B CA 1
ATOM 2386 C C . PRO B 1 83 ? -10.938 26.906 4.531 1 96.62 83 PRO B C 1
ATOM 2388 O O . PRO B 1 83 ? -11.328 26.859 5.699 1 96.62 83 PRO B O 1
ATOM 2391 N N . VAL B 1 84 ? -9.727 26.703 4.195 1 97.88 84 VAL B N 1
ATOM 2392 C CA . VAL B 1 84 ? -8.617 26.484 5.125 1 97.88 84 VAL B CA 1
ATOM 2393 C C . VAL B 1 84 ? -7.73 27.734 5.16 1 97.88 84 VAL B C 1
ATOM 2395 O O . VAL B 1 84 ? -7.418 28.312 4.117 1 97.88 84 VAL B O 1
ATOM 2398 N N . ASP B 1 85 ? -7.387 28.125 6.367 1 98.12 85 ASP B N 1
ATOM 2399 C CA . ASP B 1 85 ? -6.594 29.344 6.52 1 98.12 85 ASP B CA 1
ATOM 2400 C C . ASP B 1 85 ? -5.109 29.062 6.273 1 98.12 85 ASP B C 1
ATOM 2402 O O . ASP B 1 85 ? -4.383 29.938 5.797 1 98.12 85 ASP B O 1
ATOM 2406 N N . LEU B 1 86 ? -4.703 27.922 6.668 1 98.69 86 LEU B N 1
ATOM 2407 C CA . LEU B 1 86 ? -3.295 27.562 6.57 1 98.69 86 LEU B CA 1
ATOM 2408 C C . LEU B 1 86 ? -3.137 26.062 6.355 1 98.69 86 LEU B C 1
ATOM 2410 O O . LEU B 1 86 ? -3.758 25.266 7.059 1 98.69 86 LEU B O 1
ATOM 2414 N N . LEU B 1 87 ? -2.385 25.688 5.312 1 98.88 87 LEU B N 1
ATOM 2415 C CA . LEU B 1 87 ? -1.965 24.312 5.074 1 98.88 87 LEU B CA 1
ATOM 2416 C C . LEU B 1 87 ? -0.49 24.125 5.414 1 98.88 87 LEU B C 1
ATOM 2418 O O . LEU B 1 87 ? 0.368 24.844 4.879 1 98.88 87 LEU B O 1
ATOM 2422 N N . VAL B 1 88 ? -0.214 23.266 6.352 1 98.94 88 VAL B N 1
ATOM 2423 C CA . VAL B 1 88 ? 1.165 22.922 6.691 1 98.94 88 VAL B CA 1
ATOM 2424 C C . VAL B 1 88 ? 1.509 21.531 6.172 1 98.94 88 VAL B C 1
ATOM 2426 O O . VAL B 1 88 ? 0.899 20.547 6.582 1 98.94 88 VAL B O 1
ATOM 2429 N N . MET B 1 89 ? 2.443 21.484 5.289 1 98.94 89 MET B N 1
ATOM 2430 C CA . MET B 1 89 ? 2.99 20.234 4.777 1 98.94 89 MET B CA 1
ATOM 2431 C C . MET B 1 89 ? 4.137 19.734 5.652 1 98.94 89 MET B C 1
ATOM 2433 O O . MET B 1 89 ? 5.266 20.219 5.539 1 98.94 89 MET B O 1
ATOM 2437 N N . LEU B 1 90 ? 3.875 18.781 6.531 1 98.88 90 LEU B N 1
ATOM 2438 C CA . LEU B 1 90 ? 4.836 18.25 7.488 1 98.88 90 LEU B CA 1
ATOM 2439 C C . LEU B 1 90 ? 5.48 16.969 6.953 1 98.88 90 LEU B C 1
ATOM 2441 O O . LEU B 1 90 ? 4.859 15.914 6.965 1 98.88 90 LEU B O 1
ATOM 2445 N N . GLN B 1 91 ? 6.746 17.031 6.527 1 97.62 91 GLN B N 1
ATOM 2446 C CA . GLN B 1 91 ? 7.363 15.883 5.891 1 97.62 91 GLN B CA 1
ATOM 2447 C C . GLN B 1 91 ? 6.402 15.211 4.918 1 97.62 91 GLN B C 1
ATOM 2449 O O . GLN B 1 91 ? 6.184 14 4.988 1 97.62 91 GLN B O 1
ATOM 2454 N N . ALA B 1 92 ? 5.82 16.047 4.098 1 98.75 92 ALA B N 1
ATOM 2455 C CA . ALA B 1 92 ? 4.711 15.547 3.287 1 98.75 92 ALA B CA 1
ATOM 2456 C C . ALA B 1 92 ? 5.121 15.398 1.826 1 98.75 92 ALA B C 1
ATOM 2458 O O . ALA B 1 92 ? 5.918 16.188 1.315 1 98.75 92 ALA B O 1
ATOM 2459 N N . GLN B 1 93 ? 4.613 14.414 1.229 1 98.56 93 GLN B N 1
ATOM 2460 C CA . GLN B 1 93 ? 4.715 14.328 -0.224 1 98.56 93 GLN B CA 1
ATOM 2461 C C . GLN B 1 93 ? 3.963 15.477 -0.894 1 98.56 93 GLN B C 1
ATOM 2463 O O . GLN B 1 93 ? 2.84 15.805 -0.5 1 98.56 93 GLN B O 1
ATOM 2468 N N . VAL B 1 94 ? 4.605 16.125 -1.885 1 98.81 94 VAL B N 1
ATOM 2469 C CA . VAL B 1 94 ? 4 17.203 -2.656 1 98.81 94 VAL B CA 1
ATOM 2470 C C . VAL B 1 94 ? 3.65 16.703 -4.059 1 98.81 94 VAL B C 1
ATOM 2472 O O . VAL B 1 94 ? 4.539 16.484 -4.883 1 98.81 94 VAL B O 1
ATOM 2475 N N . PRO B 1 95 ? 2.404 16.609 -4.328 1 98.38 95 PRO B N 1
ATOM 2476 C CA . PRO B 1 95 ? 2.01 16.078 -5.637 1 98.38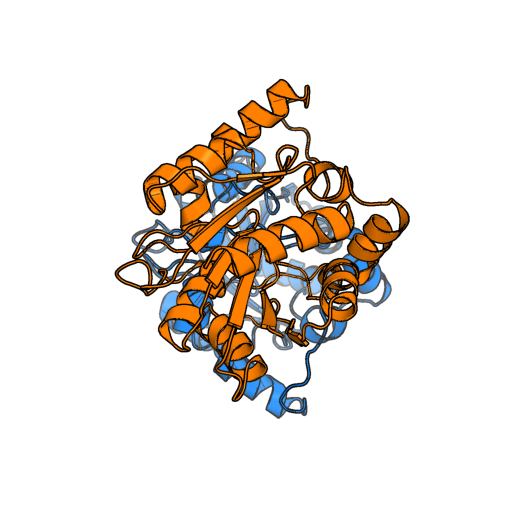 95 PRO B CA 1
ATOM 2477 C C . PRO B 1 95 ? 2.229 17.078 -6.77 1 98.38 95 PRO B C 1
ATOM 2479 O O . PRO B 1 95 ? 2.305 18.281 -6.531 1 98.38 95 PRO B O 1
ATOM 2482 N N . ALA B 1 96 ? 2.381 16.562 -7.977 1 97.94 96 ALA B N 1
ATOM 2483 C CA . ALA B 1 96 ? 2.221 17.312 -9.211 1 97.94 96 ALA B CA 1
ATOM 2484 C C . ALA B 1 96 ? 0.885 17 -9.883 1 97.94 96 ALA B C 1
ATOM 2486 O O . ALA B 1 96 ? 0.368 15.891 -9.758 1 97.94 96 ALA B O 1
ATOM 2487 N N . PRO B 1 97 ? 0.309 18.031 -10.594 1 97.75 97 PRO B N 1
ATOM 2488 C CA . PRO B 1 97 ? -0.945 17.75 -11.297 1 97.75 97 PRO B CA 1
ATOM 2489 C C . PRO B 1 97 ? -0.856 16.531 -12.195 1 97.75 97 PRO B C 1
ATOM 2491 O O . PRO B 1 97 ? 0.083 16.406 -12.984 1 97.75 97 PRO B O 1
ATOM 2494 N N . GLY B 1 98 ? -1.826 15.594 -11.938 1 96.25 98 GLY B N 1
ATOM 2495 C CA . GLY B 1 98 ? -1.912 14.414 -12.781 1 96.25 98 GLY B CA 1
ATOM 2496 C C . GLY B 1 98 ? -0.984 13.297 -12.344 1 96.25 98 GLY B C 1
ATOM 2497 O O . GLY B 1 98 ? -1.01 12.203 -12.906 1 96.25 98 GLY B O 1
ATOM 2498 N N . GLU B 1 99 ? -0.193 13.484 -11.367 1 96.31 99 GLU B N 1
ATOM 2499 C CA . GLU B 1 99 ? 0.733 12.492 -10.836 1 96.31 99 GLU B CA 1
ATOM 2500 C C . GLU B 1 99 ? 0.045 11.586 -9.82 1 96.31 99 GLU B C 1
ATOM 2502 O O . GLU B 1 99 ? -0.501 12.062 -8.82 1 96.31 99 GLU B O 1
ATOM 2507 N N . SER B 1 100 ? 0.069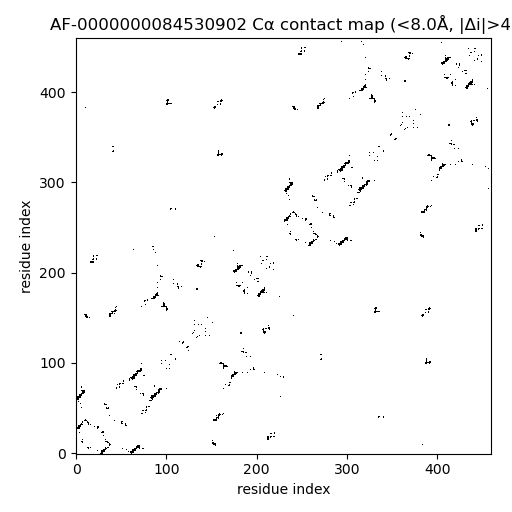 10.266 -10.039 1 95.69 100 SER B N 1
ATOM 2508 C CA . SER B 1 100 ? -0.457 9.383 -9.008 1 95.69 100 SER B CA 1
ATOM 2509 C C . SER B 1 100 ? 0.519 9.25 -7.84 1 95.69 100 SER B C 1
ATOM 2511 O O . SER B 1 100 ? 1.724 9.453 -8.008 1 95.69 100 SER B O 1
ATOM 2513 N N . PRO B 1 101 ? 0.002 8.898 -6.66 1 97.06 101 PRO B N 1
ATOM 2514 C CA . PRO B 1 101 ? 0.905 8.703 -5.527 1 97.06 101 PRO B CA 1
ATOM 2515 C C . PRO B 1 101 ? 1.961 7.629 -5.789 1 97.06 101 PRO B C 1
ATOM 2517 O O . PRO B 1 101 ? 3.104 7.758 -5.344 1 97.06 101 PRO B O 1
ATOM 2520 N N . GLY B 1 102 ? 1.643 6.594 -6.488 1 94.69 102 GLY B N 1
ATOM 2521 C CA . GLY B 1 102 ? 2.631 5.586 -6.844 1 94.69 102 GLY B CA 1
ATOM 2522 C C . GLY B 1 102 ? 3.746 6.129 -7.719 1 94.69 102 GLY B C 1
ATOM 2523 O O . GLY B 1 102 ? 4.91 5.758 -7.551 1 94.69 102 GLY B O 1
ATOM 2524 N N . GLU B 1 103 ? 3.383 7.016 -8.609 1 94.12 103 GLU B N 1
ATOM 2525 C CA . GLU B 1 103 ? 4.359 7.578 -9.539 1 94.12 103 GLU B CA 1
ATOM 2526 C C . GLU B 1 103 ? 5.293 8.555 -8.828 1 94.12 103 GLU B C 1
ATOM 2528 O O . GLU B 1 103 ? 6.402 8.812 -9.297 1 94.12 103 GLU B O 1
ATOM 2533 N N . TRP B 1 104 ? 4.871 9.133 -7.754 1 97.31 104 TRP B N 1
ATOM 2534 C CA . TRP B 1 104 ? 5.629 10.141 -7.023 1 97.31 104 TRP B CA 1
ATOM 2535 C C . TRP B 1 104 ? 7.031 9.641 -6.691 1 97.31 104 TRP B C 1
ATOM 2537 O O . TRP B 1 104 ? 8.008 10.375 -6.82 1 97.31 104 TRP B O 1
ATOM 2547 N N . TRP B 1 105 ? 7.133 8.461 -6.336 1 94.62 105 TRP B N 1
ATOM 2548 C CA . TRP B 1 105 ? 8.383 7.875 -5.859 1 94.62 105 TRP B CA 1
ATOM 2549 C C . TRP B 1 105 ? 9.438 7.871 -6.957 1 94.62 105 TRP B C 1
ATOM 2551 O O . TRP B 1 105 ? 10.586 8.258 -6.727 1 94.62 105 TRP B O 1
ATOM 2561 N N . GLY B 1 106 ? 9.031 7.406 -8.117 1 92.38 106 GLY B N 1
ATOM 2562 C CA . GLY B 1 106 ? 9.945 7.457 -9.25 1 92.38 106 GLY B CA 1
ATOM 2563 C C . GLY B 1 106 ? 10.18 8.859 -9.758 1 92.38 106 GLY B C 1
ATOM 2564 O O . GLY B 1 106 ? 11.32 9.242 -10.055 1 92.38 106 GLY B O 1
ATOM 2565 N N . ASN B 1 107 ? 9.125 9.68 -9.859 1 95.5 107 ASN B N 1
ATOM 2566 C CA . ASN B 1 107 ? 9.172 11.008 -10.453 1 95.5 107 ASN B CA 1
ATOM 2567 C C . ASN B 1 107 ? 10.062 11.945 -9.641 1 95.5 107 ASN B C 1
ATOM 2569 O O . ASN B 1 107 ? 10.633 12.898 -10.195 1 95.5 107 ASN B O 1
ATOM 2573 N N . THR B 1 108 ? 10.266 11.695 -8.375 1 97.31 108 THR B N 1
ATOM 2574 C CA . THR B 1 108 ? 11.039 12.594 -7.523 1 97.31 108 THR B CA 1
ATOM 2575 C C . THR B 1 108 ? 12.477 12.102 -7.371 1 97.31 108 THR B C 1
ATOM 2577 O O . THR B 1 108 ? 13.32 12.805 -6.82 1 97.31 108 THR B O 1
ATOM 2580 N N . GLY B 1 109 ? 12.719 10.844 -7.832 1 95.19 109 GLY B N 1
ATOM 2581 C CA . GLY B 1 109 ? 14.047 10.289 -7.648 1 95.19 109 GLY B CA 1
ATOM 2582 C C . GLY B 1 109 ? 14.297 9.789 -6.238 1 95.19 109 GLY B C 1
ATOM 2583 O O . GLY B 1 109 ? 15.438 9.742 -5.781 1 95.19 109 GLY B O 1
ATOM 2584 N N . TYR B 1 110 ? 13.281 9.43 -5.512 1 95.56 110 TYR B N 1
ATOM 2585 C CA . TYR B 1 110 ? 13.344 9.016 -4.113 1 95.56 110 TYR B CA 1
ATOM 2586 C C . TYR B 1 110 ? 14.375 7.914 -3.92 1 95.56 110 TYR B C 1
ATOM 2588 O O . TYR B 1 110 ? 15.203 7.977 -3.004 1 95.56 110 TYR B O 1
ATOM 2596 N N . GLY B 1 111 ? 14.336 6.891 -4.789 1 92 111 GLY B N 1
ATOM 2597 C CA . GLY B 1 111 ? 15.219 5.75 -4.633 1 92 111 GLY B CA 1
ATOM 2598 C C . GLY B 1 111 ? 16.688 6.141 -4.555 1 92 111 GLY B C 1
ATOM 2599 O O . GLY B 1 111 ? 17.391 5.75 -3.619 1 92 111 GLY B O 1
ATOM 2600 N N . ALA B 1 112 ? 17.094 6.902 -5.496 1 92.88 112 ALA B N 1
ATOM 2601 C CA . ALA B 1 112 ? 18.484 7.348 -5.539 1 92.88 112 ALA B CA 1
ATOM 2602 C C . ALA B 1 112 ? 18.828 8.234 -4.34 1 92.88 112 ALA B C 1
ATOM 2604 O O . ALA B 1 112 ? 19.891 8.109 -3.746 1 92.88 112 ALA B O 1
ATOM 2605 N N . ALA B 1 113 ? 17.906 9.125 -3.996 1 95.94 113 ALA B N 1
ATOM 2606 C CA . ALA B 1 113 ? 18.125 10.031 -2.865 1 95.94 113 ALA B CA 1
ATOM 2607 C C . ALA B 1 113 ? 18.234 9.25 -1.559 1 95.94 113 ALA B C 1
ATOM 2609 O O . ALA B 1 113 ? 19.062 9.57 -0.708 1 95.94 113 ALA B O 1
ATOM 2610 N N . ARG B 1 114 ? 17.375 8.242 -1.401 1 94.25 114 ARG B N 1
ATOM 2611 C CA . ARG B 1 114 ? 17.391 7.398 -0.212 1 94.25 114 ARG B CA 1
ATOM 2612 C C . ARG B 1 114 ? 18.703 6.617 -0.114 1 94.25 114 ARG B C 1
ATOM 2614 O O . ARG B 1 114 ? 19.281 6.512 0.964 1 94.25 114 ARG B O 1
ATOM 2621 N N . GLN B 1 115 ? 19.109 6.082 -1.168 1 92.5 115 GLN B N 1
ATOM 2622 C CA . GLN B 1 115 ? 20.375 5.332 -1.197 1 92.5 115 GLN B CA 1
ATOM 2623 C C . GLN B 1 115 ? 21.547 6.215 -0.802 1 92.5 115 GLN B C 1
ATOM 2625 O O . GLN B 1 115 ? 22.422 5.793 -0.037 1 92.5 115 GLN B O 1
ATOM 2630 N N . GLU B 1 116 ? 21.578 7.355 -1.396 1 95 116 GLU B N 1
ATOM 2631 C CA . GLU B 1 116 ? 22.641 8.297 -1.072 1 95 116 GLU B CA 1
ATOM 2632 C C . GLU B 1 116 ? 22.609 8.672 0.406 1 95 116 GLU B C 1
ATOM 2634 O O . GLU B 1 116 ? 23.656 8.734 1.053 1 95 116 GLU B O 1
ATOM 2639 N N . ALA B 1 117 ? 21.422 8.93 0.935 1 95.62 117 ALA B N 1
ATOM 2640 C CA . ALA B 1 117 ? 21.297 9.273 2.348 1 95.62 117 ALA B CA 1
ATOM 2641 C C . ALA B 1 117 ? 21.75 8.117 3.238 1 95.62 117 ALA B C 1
ATOM 2643 O O . ALA B 1 117 ? 22.406 8.336 4.258 1 95.62 117 ALA B O 1
ATOM 2644 N N . ASP B 1 118 ? 21.359 6.945 2.902 1 94.25 118 ASP B N 1
ATOM 2645 C CA . ASP B 1 118 ? 21.766 5.758 3.646 1 94.25 118 ASP B CA 1
ATOM 2646 C C . ASP B 1 118 ? 23.281 5.609 3.65 1 94.25 118 ASP B C 1
ATOM 2648 O O . ASP B 1 118 ? 23.891 5.312 4.688 1 94.25 118 ASP B O 1
ATOM 2652 N N . ARG B 1 119 ? 23.875 5.758 2.475 1 94.12 119 ARG B N 1
ATOM 2653 C CA . ARG B 1 119 ? 25.328 5.688 2.359 1 94.12 119 ARG B CA 1
ATOM 2654 C C . ARG B 1 119 ? 26 6.695 3.285 1 94.12 119 ARG B C 1
ATOM 2656 O O . ARG B 1 119 ? 26.969 6.371 3.963 1 94.12 119 ARG B O 1
ATOM 2663 N N . ARG B 1 120 ? 25.516 7.852 3.365 1 95.19 120 ARG B N 1
ATOM 2664 C CA . ARG B 1 120 ? 26.062 8.906 4.215 1 95.19 120 ARG B CA 1
ATOM 2665 C C . ARG B 1 120 ? 25.953 8.531 5.691 1 95.19 120 ARG B C 1
ATOM 2667 O O . ARG B 1 120 ? 26.766 8.945 6.508 1 95.19 120 ARG B O 1
ATOM 2674 N N . ARG B 1 121 ? 24.922 7.746 5.98 1 95 121 ARG B N 1
ATOM 2675 C CA . ARG B 1 121 ? 24.719 7.301 7.355 1 95 121 ARG B CA 1
ATOM 2676 C C . ARG B 1 121 ? 25.516 6.039 7.648 1 95 121 ARG B C 1
ATOM 2678 O O . ARG B 1 121 ? 25.469 5.508 8.758 1 95 121 ARG B O 1
ATOM 2685 N N . GLY B 1 122 ? 26.141 5.402 6.582 1 94.25 122 GLY B N 1
ATOM 2686 C CA . GLY B 1 122 ? 26.953 4.215 6.75 1 94.25 122 GLY B CA 1
ATOM 2687 C C . GLY B 1 122 ? 26.172 2.924 6.645 1 94.25 122 GLY B C 1
ATOM 2688 O O . GLY B 1 122 ? 26.625 1.878 7.117 1 94.25 122 GLY B O 1
ATOM 2689 N N . VAL B 1 123 ? 25 3.025 6.145 1 93.31 123 VAL B N 1
ATOM 2690 C CA . VAL B 1 123 ? 24.203 1.821 5.949 1 93.31 123 VAL B CA 1
ATOM 2691 C C . VAL B 1 123 ? 24.688 1.072 4.711 1 93.31 123 VAL B C 1
ATOM 2693 O O . VAL B 1 123 ? 24.781 1.65 3.627 1 93.31 123 VAL B O 1
ATOM 2696 N N . ALA B 1 124 ? 25 -0.312 4.805 1 88.38 124 ALA B N 1
ATOM 2697 C CA . ALA B 1 124 ? 25.5 -1.132 3.707 1 88.38 124 ALA B CA 1
ATOM 2698 C C . ALA B 1 124 ? 24.422 -1.371 2.66 1 88.38 124 ALA B C 1
ATOM 2700 O O . ALA B 1 124 ? 23.234 -1.415 2.984 1 88.38 124 ALA B O 1
ATOM 2701 N N . GLU B 1 125 ? 24.875 -1.368 1.474 1 81.94 125 GLU B N 1
ATOM 2702 C CA . GLU B 1 125 ? 23.938 -1.662 0.387 1 81.94 125 GLU B CA 1
ATOM 2703 C C . GLU B 1 125 ? 23.188 -2.963 0.643 1 81.94 125 GLU B C 1
ATOM 2705 O O . GLU B 1 125 ? 23.781 -3.957 1.067 1 81.94 125 GLU B O 1
ATOM 2710 N N . GLY B 1 126 ? 21.969 -2.922 0.354 1 74.38 126 GLY B N 1
ATOM 2711 C CA . GLY B 1 126 ? 21.188 -4.137 0.478 1 74.38 126 GLY B CA 1
ATOM 271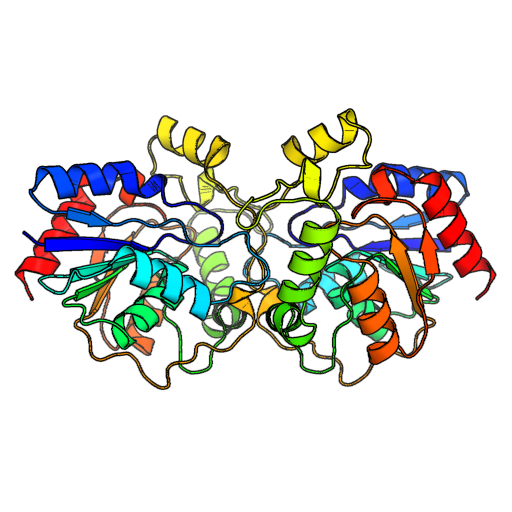2 C C . GLY B 1 126 ? 20.625 -4.348 1.873 1 74.38 126 GLY B C 1
ATOM 2713 O O . GLY B 1 126 ? 19.797 -5.23 2.09 1 74.38 126 GLY B O 1
ATOM 2714 N N . VAL B 1 127 ? 21.047 -3.555 2.84 1 78.88 127 VAL B N 1
ATOM 2715 C CA . VAL B 1 127 ? 20.547 -3.678 4.203 1 78.88 127 VAL B CA 1
ATOM 2716 C C . VAL B 1 127 ? 19.156 -3.037 4.301 1 78.88 127 VAL B C 1
ATOM 2718 O O . VAL B 1 127 ? 18.969 -1.89 3.889 1 78.88 127 VAL B O 1
ATOM 2721 N N . GLU B 1 128 ? 18.188 -3.809 4.746 1 76.25 128 GLU B N 1
ATOM 2722 C CA . GLU B 1 128 ? 16.844 -3.291 4.996 1 76.25 128 GLU B CA 1
ATOM 2723 C C . GLU B 1 128 ? 16.703 -2.812 6.438 1 76.25 128 GLU B C 1
ATOM 2725 O O . GLU B 1 128 ? 17.031 -3.541 7.375 1 76.25 128 GLU B O 1
ATOM 2730 N N . GLU B 1 129 ? 16.344 -1.556 6.551 1 86 129 GLU B N 1
ATOM 2731 C CA . GLU B 1 129 ? 16.047 -1.007 7.875 1 86 129 GLU B CA 1
ATOM 2732 C C . GLU B 1 129 ? 14.57 -1.113 8.203 1 86 129 GLU B C 1
ATOM 2734 O O . GLU B 1 129 ? 13.719 -0.919 7.336 1 86 129 GLU B O 1
ATOM 2739 N N . ASP B 1 130 ? 14.305 -1.393 9.477 1 86.88 130 ASP B N 1
ATOM 2740 C CA . ASP B 1 130 ? 12.906 -1.522 9.891 1 86.88 130 ASP B CA 1
ATOM 2741 C C . ASP B 1 130 ? 12.312 -0.163 10.25 1 86.88 130 ASP B C 1
ATOM 2743 O O . ASP B 1 130 ? 13.008 0.857 10.195 1 86.88 130 ASP B O 1
ATOM 2747 N N . VAL B 1 131 ? 11.07 -0.178 10.586 1 90.75 131 VAL B N 1
ATOM 2748 C CA . VAL B 1 131 ? 10.305 1.038 10.852 1 90.75 131 VAL B CA 1
ATOM 2749 C C . VAL B 1 131 ? 10.914 1.786 12.031 1 90.75 131 VAL B C 1
ATOM 2751 O O . VAL B 1 131 ? 10.938 3.02 12.055 1 90.75 131 VAL B O 1
ATOM 2754 N N . ARG B 1 132 ? 11.438 1.099 13.039 1 94.06 132 ARG B N 1
ATOM 2755 C CA . ARG B 1 132 ? 12.031 1.737 14.211 1 94.06 132 ARG B CA 1
ATOM 2756 C C . ARG B 1 132 ? 13.273 2.527 13.836 1 94.06 132 ARG B C 1
ATOM 2758 O O . ARG B 1 132 ? 13.477 3.646 14.312 1 94.06 132 ARG B O 1
ATOM 2765 N N . THR B 1 133 ? 14.039 1.977 12.969 1 94.06 133 THR B N 1
ATOM 2766 C CA . THR B 1 133 ? 15.297 2.594 12.562 1 94.06 133 THR B CA 1
ATOM 2767 C C . THR B 1 133 ? 15.047 3.68 11.516 1 94.06 133 THR B C 1
ATOM 2769 O O . THR B 1 133 ? 15.672 4.742 11.562 1 94.06 133 THR B O 1
ATOM 2772 N N . LEU B 1 134 ? 14.148 3.479 10.656 1 94.06 134 LEU B N 1
ATOM 2773 C CA . LEU B 1 134 ? 13.969 4.355 9.5 1 94.06 134 LEU B CA 1
ATOM 2774 C C . LEU B 1 134 ? 13.016 5.504 9.836 1 94.06 134 LEU B C 1
ATOM 2776 O O . LEU B 1 134 ? 13.234 6.637 9.406 1 94.06 134 LEU B O 1
ATOM 2780 N N . VAL B 1 135 ? 12 5.215 10.664 1 96.56 135 VAL B N 1
ATOM 2781 C CA . VAL B 1 135 ? 10.883 6.141 10.797 1 96.56 135 VAL B CA 1
ATOM 2782 C C . VAL B 1 135 ? 10.82 6.684 12.219 1 96.56 135 VAL B C 1
ATOM 2784 O O . VAL B 1 135 ? 10.422 7.828 12.438 1 96.56 135 VAL B O 1
ATOM 2787 N N . LEU B 1 136 ? 11.336 5.863 13.211 1 98.12 136 LEU B N 1
ATOM 2788 C CA . LEU B 1 136 ? 11.047 6.176 14.602 1 98.12 136 LEU B CA 1
ATOM 2789 C C . LEU B 1 136 ? 12.328 6.27 15.422 1 98.12 136 LEU B C 1
ATOM 2791 O O . LEU B 1 136 ? 12.312 6.086 16.641 1 98.12 136 LEU B O 1
ATOM 2795 N N . HIS B 1 137 ? 13.461 6.535 14.797 1 97.69 137 HIS B N 1
ATOM 2796 C CA . HIS B 1 137 ? 14.75 6.441 15.469 1 97.69 137 HIS B CA 1
ATOM 2797 C C . HIS B 1 137 ? 14.922 7.555 16.5 1 97.69 137 HIS B C 1
ATOM 2799 O O . HIS B 1 137 ? 15.781 7.469 17.375 1 97.69 137 HIS B O 1
ATOM 2805 N N . ASP B 1 138 ? 14.172 8.648 16.406 1 98.12 138 ASP B N 1
ATOM 2806 C CA . ASP B 1 138 ? 14.227 9.766 17.344 1 98.12 138 ASP B CA 1
ATOM 2807 C C . ASP B 1 138 ? 12.953 9.82 18.188 1 98.12 138 ASP B C 1
ATOM 2809 O O . ASP B 1 138 ? 12.688 10.836 18.844 1 98.12 138 ASP B O 1
ATOM 2813 N N . THR B 1 139 ? 12.086 8.883 18.156 1 98.56 139 THR B N 1
ATOM 2814 C CA . THR B 1 139 ? 10.875 8.719 18.953 1 98.56 139 THR B CA 1
ATOM 2815 C C . THR B 1 139 ? 11.18 8.008 20.266 1 98.56 139 THR B C 1
ATOM 2817 O O . THR B 1 139 ? 11.945 7.043 20.281 1 98.56 139 THR B O 1
ATOM 2820 N N . PRO B 1 140 ? 10.641 8.562 21.438 1 98.44 140 PRO B N 1
ATOM 2821 C CA . PRO B 1 140 ? 10.82 7.816 22.688 1 98.44 140 PRO B CA 1
ATOM 2822 C C . PRO B 1 140 ? 10.508 6.332 22.547 1 98.44 140 PRO B C 1
ATOM 2824 O O . PRO B 1 140 ? 9.523 5.965 21.891 1 98.44 140 PRO B O 1
ATOM 2827 N N . ALA B 1 141 ? 11.289 5.504 23.156 1 97.62 141 ALA B N 1
ATOM 2828 C CA . ALA B 1 141 ? 11.281 4.059 22.953 1 97.62 141 ALA B CA 1
ATOM 2829 C C . ALA B 1 141 ? 9.898 3.473 23.25 1 97.62 141 ALA B C 1
ATOM 2831 O O . ALA B 1 141 ? 9.422 2.596 22.516 1 97.62 141 ALA B O 1
ATOM 2832 N N . SER B 1 142 ? 9.273 3.949 24.297 1 97.75 142 SER B N 1
ATOM 2833 C CA . SER B 1 142 ? 7.969 3.416 24.672 1 97.75 142 SER B CA 1
ATOM 2834 C C . SER B 1 142 ? 6.906 3.756 23.641 1 97.75 142 SER B C 1
ATOM 2836 O O . SER B 1 142 ? 6.059 2.924 23.312 1 97.75 142 SER B O 1
ATOM 2838 N N . LEU B 1 143 ? 6.93 4.918 23.062 1 98.19 143 LEU B N 1
ATOM 2839 C CA . LEU B 1 143 ? 5.988 5.336 22.031 1 98.19 143 LEU B CA 1
ATOM 2840 C C . LEU B 1 143 ? 6.254 4.602 20.734 1 98.19 143 LEU B C 1
ATOM 2842 O O . LEU B 1 143 ? 5.312 4.191 20.047 1 98.19 143 LEU B O 1
ATOM 2846 N N . ALA B 1 144 ? 7.539 4.43 20.469 1 98.12 144 ALA B N 1
ATOM 2847 C CA . ALA B 1 144 ? 7.898 3.676 19.266 1 98.12 144 ALA B CA 1
ATOM 2848 C C . ALA B 1 144 ? 7.387 2.242 19.344 1 98.12 144 ALA B C 1
ATOM 2850 O O . ALA B 1 144 ? 6.855 1.71 18.375 1 98.12 144 ALA B O 1
ATOM 2851 N N . ALA B 1 145 ? 7.523 1.64 20.516 1 96.75 145 ALA B N 1
ATOM 2852 C CA . ALA B 1 145 ? 7.055 0.271 20.703 1 96.75 145 ALA B CA 1
ATOM 2853 C C . ALA B 1 145 ? 5.543 0.177 20.531 1 96.75 145 ALA B C 1
ATOM 2855 O O . ALA B 1 145 ? 5.039 -0.748 19.891 1 96.75 145 ALA B O 1
ATOM 2856 N N . GLU B 1 146 ? 4.855 1.111 21.094 1 97.06 146 GLU B N 1
ATOM 2857 C CA . GLU B 1 146 ? 3.402 1.135 20.969 1 97.06 146 GLU B CA 1
ATOM 2858 C C . GLU B 1 146 ? 2.975 1.341 19.531 1 97.06 146 GLU B C 1
ATOM 2860 O O . GLU B 1 146 ? 2.049 0.683 19.047 1 97.06 146 GLU B O 1
ATOM 2865 N N . PHE B 1 147 ? 3.658 2.184 18.875 1 96.62 147 PHE B N 1
ATOM 2866 C CA . PHE B 1 147 ? 3.408 2.445 17.453 1 96.62 147 PHE B CA 1
ATOM 2867 C C . PHE B 1 147 ? 3.514 1.163 16.641 1 96.62 147 PHE B C 1
ATOM 2869 O O . PHE B 1 147 ? 2.588 0.812 15.906 1 96.62 147 PHE B O 1
ATOM 2876 N N . VAL B 1 148 ? 4.605 0.504 16.797 1 93 148 VAL B N 1
ATOM 2877 C CA . VAL B 1 148 ? 4.91 -0.688 16.016 1 93 148 VAL B CA 1
ATOM 2878 C C . VAL B 1 148 ? 3.932 -1.806 16.375 1 93 148 VAL B C 1
ATOM 2880 O O . VAL B 1 148 ? 3.459 -2.529 15.492 1 93 148 VAL B O 1
ATOM 2883 N N . ALA B 1 149 ? 3.553 -1.869 17.594 1 90.38 149 ALA B N 1
ATOM 2884 C CA . ALA B 1 149 ? 2.729 -2.979 18.062 1 90.38 149 ALA B CA 1
ATOM 2885 C C . ALA B 1 149 ? 1.256 -2.746 17.734 1 90.38 149 ALA B C 1
ATOM 2887 O O . ALA B 1 149 ? 0.511 -3.695 17.484 1 90.38 149 ALA B O 1
ATOM 2888 N N . GLY B 1 150 ? 0.869 -1.479 17.672 1 91.5 150 GLY B N 1
ATOM 2889 C CA . GLY B 1 150 ? -0.573 -1.305 17.734 1 91.5 150 GLY B CA 1
ATOM 2890 C C . GLY B 1 150 ? -1.112 -0.378 16.656 1 91.5 150 GLY B C 1
ATOM 2891 O O . GLY B 1 150 ? -2.322 -0.318 16.438 1 91.5 150 GLY B O 1
ATOM 2892 N N . HIS B 1 151 ? -0.257 0.273 15.93 1 94.38 151 HIS B N 1
ATOM 2893 C CA . HIS B 1 151 ? -0.839 1.396 15.195 1 94.38 151 HIS B CA 1
ATOM 2894 C C . HIS B 1 151 ? -0.382 1.405 13.742 1 94.38 151 HIS B C 1
ATOM 2896 O O . HIS B 1 151 ? -0.606 2.381 13.023 1 94.38 151 HIS B O 1
ATOM 2902 N N . GLN B 1 152 ? 0.305 0.364 13.352 1 91.31 152 GLN B N 1
ATOM 2903 C CA . GLN B 1 152 ? 0.501 0.128 11.93 1 91.31 152 GLN B CA 1
ATOM 2904 C C . GLN B 1 152 ? -0.753 -0.464 11.289 1 91.31 152 GLN B C 1
ATOM 2906 O O . GLN B 1 152 ? -1.536 -1.142 11.961 1 91.31 152 GLN B O 1
ATOM 2911 N N . ARG B 1 153 ? -0.982 -0.071 10.008 1 89.5 153 ARG B N 1
ATOM 2912 C CA . ARG B 1 153 ? -2.123 -0.564 9.242 1 89.5 153 ARG B CA 1
ATOM 2913 C C . ARG B 1 153 ? -1.677 -1.149 7.906 1 89.5 153 ARG B C 1
ATOM 2915 O O . ARG B 1 153 ? -0.673 -0.714 7.336 1 89.5 153 ARG B O 1
ATOM 2922 N N . VAL B 1 154 ? -2.389 -2.113 7.43 1 85.75 154 VAL B N 1
ATOM 2923 C CA . VAL B 1 154 ? -2.158 -2.631 6.082 1 85.75 154 VAL B CA 1
ATOM 2924 C C . VAL B 1 154 ? -2.713 -1.653 5.051 1 85.75 154 VAL B C 1
ATOM 2926 O O . VAL B 1 154 ? -3.928 -1.571 4.852 1 85.75 154 VAL B O 1
ATOM 2929 N N . GLN B 1 155 ? -1.925 -0.997 4.43 1 91.25 155 GLN B N 1
ATOM 2930 C CA . GLN B 1 155 ? -2.289 0.068 3.5 1 91.25 155 GLN B CA 1
ATOM 2931 C C . GLN B 1 155 ? -2.857 -0.504 2.205 1 91.25 155 GLN B C 1
ATOM 2933 O O . GLN B 1 155 ? -2.195 -1.292 1.525 1 91.25 155 GLN B O 1
ATOM 2938 N N . SER B 1 156 ? -4.109 -0.023 1.911 1 91.81 156 SER B N 1
ATOM 2939 C CA . SER B 1 156 ? -4.719 -0.38 0.634 1 91.81 156 SER B CA 1
ATOM 2940 C C . SER B 1 156 ? -3.965 0.248 -0.533 1 91.81 156 SER B C 1
ATOM 2942 O O . SER B 1 156 ? -3.434 1.354 -0.413 1 91.81 156 SER B O 1
ATOM 2944 N N . ALA B 1 157 ? -4.047 -0.352 -1.667 1 91.88 157 ALA B N 1
ATOM 2945 C CA . ALA B 1 157 ? -3.371 0.104 -2.881 1 91.88 157 ALA B CA 1
ATOM 2946 C C . ALA B 1 157 ? -4.168 1.207 -3.57 1 91.88 157 ALA B C 1
ATOM 2948 O O . ALA B 1 157 ? -3.629 1.953 -4.391 1 91.88 157 ALA B O 1
ATOM 2949 N N . ALA B 1 158 ? -5.438 1.341 -3.322 1 92.06 158 ALA B N 1
ATOM 2950 C CA . ALA B 1 158 ? -6.418 2.115 -4.082 1 92.06 158 ALA B CA 1
ATOM 2951 C C . ALA B 1 158 ? -5.977 3.568 -4.223 1 92.06 158 ALA B C 1
ATOM 2953 O O . ALA B 1 158 ? -6.031 4.137 -5.316 1 92.06 158 ALA B O 1
ATOM 2954 N N . PRO B 1 159 ? -5.469 4.078 -3.189 1 95.75 159 PRO B N 1
ATOM 2955 C CA . PRO B 1 159 ? -5.195 5.508 -3.328 1 95.75 159 PRO B CA 1
ATOM 2956 C C . PRO B 1 159 ? -3.939 5.793 -4.148 1 95.75 159 PRO B C 1
ATOM 2958 O O . PRO B 1 159 ? -3.67 6.945 -4.496 1 95.75 159 PRO B O 1
ATOM 2961 N N . PHE B 1 160 ? -3.229 4.816 -4.551 1 95.31 160 PHE B N 1
ATOM 2962 C CA . PHE B 1 160 ? -1.915 5.059 -5.141 1 95.31 160 PHE B CA 1
ATOM 2963 C C . PHE B 1 160 ? -1.99 5.031 -6.66 1 95.31 160 PHE B C 1
ATOM 2965 O O . PHE B 1 160 ? -1.027 5.391 -7.344 1 95.31 160 PHE B O 1
ATOM 2972 N N . GLY B 1 161 ? -3.082 4.648 -7.246 1 91.94 161 GLY B N 1
ATOM 2973 C CA . GLY B 1 161 ? -3.102 4.332 -8.664 1 91.94 161 GLY B CA 1
ATOM 2974 C C . GLY B 1 161 ? -3.715 5.43 -9.516 1 91.94 161 GLY B C 1
ATOM 2975 O O . GLY B 1 161 ? -3.402 5.555 -10.703 1 91.94 161 GLY B O 1
ATOM 2976 N N . SER B 1 162 ? -4.637 6.203 -8.93 1 91.44 162 SER B N 1
ATOM 2977 C CA . SER B 1 162 ? -5.312 7.242 -9.703 1 91.44 162 SER B CA 1
ATOM 2978 C C . SER B 1 162 ? -4.543 8.555 -9.656 1 91.44 162 SER B C 1
ATOM 2980 O O . SER B 1 162 ? -3.982 8.922 -8.625 1 91.44 162 SER B O 1
ATOM 2982 N N . PRO B 1 163 ? -4.566 9.297 -10.773 1 94.31 163 PRO B N 1
ATOM 2983 C CA . PRO B 1 163 ? -3.896 10.602 -10.805 1 94.31 163 PRO B CA 1
ATOM 2984 C C . PRO B 1 163 ? -4.445 11.57 -9.758 1 94.31 163 PRO B C 1
ATOM 2986 O O . PRO B 1 163 ? -5.652 11.578 -9.5 1 94.31 163 PRO B O 1
ATOM 2989 N N . TRP B 1 164 ? -3.523 12.305 -9.141 1 97.25 164 TRP B N 1
ATOM 2990 C CA . TRP B 1 164 ? -3.951 13.43 -8.32 1 97.25 164 TRP B CA 1
ATOM 2991 C C . TRP B 1 164 ? -4.797 14.406 -9.125 1 97.25 164 TRP B C 1
ATOM 2993 O O . TRP B 1 164 ? -4.395 14.836 -10.211 1 97.25 164 TRP B O 1
ATOM 3003 N N . PRO B 1 165 ? -5.926 14.812 -8.594 1 97.69 165 PRO B N 1
ATOM 3004 C CA . PRO B 1 165 ? -6.977 15.32 -9.484 1 97.69 165 PRO B CA 1
ATOM 3005 C C . PRO B 1 165 ? -6.898 16.828 -9.695 1 97.69 165 PRO B C 1
ATOM 3007 O O . PRO B 1 165 ? -7.566 17.359 -10.586 1 97.69 165 PRO B O 1
ATOM 3010 N N . LEU B 1 166 ? -6.18 17.594 -8.906 1 98.12 166 LEU B N 1
ATOM 3011 C CA . LEU B 1 166 ? -6.188 19.031 -9.078 1 98.12 166 LEU B CA 1
ATOM 3012 C C . LEU B 1 166 ? -5.277 19.453 -10.227 1 98.12 166 LEU B C 1
ATOM 3014 O O . LEU B 1 166 ? -4.188 18.891 -10.398 1 98.12 166 LEU B O 1
ATOM 3018 N N . ALA B 1 167 ? -5.727 20.406 -10.953 1 97.38 167 ALA B N 1
ATOM 3019 C CA . ALA B 1 167 ? -4.957 20.938 -12.078 1 97.38 167 ALA B CA 1
ATOM 3020 C C . ALA B 1 167 ? -3.844 21.859 -11.594 1 97.38 167 ALA B C 1
ATOM 3022 O O . ALA B 1 167 ? -2.883 22.109 -12.32 1 97.38 167 ALA B O 1
ATOM 3023 N N . ALA B 1 168 ? -4.039 22.438 -10.453 1 97.5 168 ALA B N 1
ATOM 3024 C CA . ALA B 1 168 ? -3.076 23.344 -9.812 1 97.5 168 ALA B CA 1
ATOM 3025 C C . ALA B 1 168 ? -3.189 23.281 -8.297 1 97.5 168 ALA B C 1
ATOM 3027 O O . ALA B 1 168 ? -4.152 22.719 -7.758 1 97.5 168 ALA B O 1
ATOM 3028 N N . TRP B 1 169 ? -2.156 23.766 -7.633 1 98.25 169 TRP B N 1
ATOM 3029 C CA . TRP B 1 169 ? -2.197 23.859 -6.18 1 98.25 169 TRP B CA 1
ATOM 3030 C C . TRP B 1 169 ? -3.338 24.766 -5.727 1 98.25 169 TRP B C 1
ATOM 3032 O O . TRP B 1 169 ? -3.582 25.812 -6.328 1 98.25 169 TRP B O 1
ATOM 3042 N N . PRO B 1 170 ? -4.078 24.359 -4.688 1 97.94 170 PRO B N 1
ATOM 3043 C CA . PRO B 1 170 ? -5.18 25.219 -4.25 1 97.94 170 PRO B CA 1
ATOM 3044 C C . PRO B 1 170 ? -4.695 26.562 -3.699 1 97.94 170 PRO B C 1
ATOM 3046 O O . PRO B 1 170 ? -3.553 26.672 -3.25 1 97.94 170 PRO B O 1
ATOM 3049 N N . GLU B 1 171 ? -5.594 27.547 -3.789 1 96.44 171 GLU B N 1
ATOM 3050 C CA . GLU B 1 171 ? -5.273 28.859 -3.244 1 96.44 171 GLU B CA 1
ATOM 3051 C C . GLU B 1 171 ? -5.375 28.859 -1.723 1 96.44 171 GLU B C 1
ATOM 3053 O O . GLU B 1 171 ? -6.418 29.219 -1.166 1 96.44 171 GLU B O 1
ATOM 3058 N N . VAL B 1 172 ? -4.328 28.516 -1.101 1 98 172 VAL B N 1
ATOM 3059 C CA . VAL B 1 172 ? -4.246 28.438 0.354 1 98 172 VAL B CA 1
ATOM 3060 C C . VAL B 1 172 ? -2.836 28.797 0.812 1 98 172 VAL B C 1
ATOM 3062 O O . VAL B 1 172 ? -1.854 28.438 0.164 1 98 172 VAL B O 1
ATOM 3065 N N . GLN B 1 173 ? -2.787 29.625 1.883 1 98.12 173 GLN B N 1
ATOM 3066 C CA . GLN B 1 173 ? -1.467 29.812 2.473 1 98.12 173 GLN B CA 1
ATOM 3067 C C . GLN B 1 173 ? -0.836 28.484 2.861 1 98.12 173 GLN B C 1
ATOM 3069 O O . GLN B 1 173 ? -1.463 27.672 3.543 1 98.12 173 GLN B O 1
ATOM 3074 N N . THR B 1 174 ? 0.378 28.234 2.344 1 98.81 174 THR B N 1
ATOM 3075 C CA . THR B 1 174 ? 1.016 26.938 2.539 1 98.81 174 THR B CA 1
ATOM 3076 C C . THR B 1 174 ? 2.396 27.109 3.17 1 98.81 174 THR B C 1
ATOM 3078 O O . THR B 1 174 ? 3.158 28 2.785 1 98.81 174 THR B O 1
ATOM 3081 N N . ARG B 1 175 ? 2.674 26.328 4.184 1 98.81 175 ARG B N 1
ATOM 3082 C CA . ARG B 1 175 ? 4.008 26.172 4.754 1 98.81 175 ARG B CA 1
ATOM 3083 C C . ARG B 1 175 ? 4.484 24.719 4.648 1 98.81 175 ARG B C 1
ATOM 3085 O O . ARG B 1 175 ? 3.668 23.797 4.602 1 98.81 175 ARG B O 1
ATOM 3092 N N . ALA B 1 176 ? 5.742 24.578 4.508 1 98.88 176 ALA B N 1
ATOM 3093 C CA . ALA B 1 176 ? 6.367 23.25 4.523 1 98.88 176 ALA B CA 1
ATOM 3094 C C . ALA B 1 176 ? 7.406 23.156 5.641 1 98.88 176 ALA B C 1
ATOM 3096 O O . ALA B 1 176 ? 8.234 24.047 5.809 1 98.88 176 ALA B O 1
ATOM 3097 N N . LEU B 1 177 ? 7.285 22.141 6.422 1 98.88 177 LEU B N 1
ATOM 3098 C CA . LEU B 1 177 ? 8.18 21.891 7.547 1 98.88 177 LEU B CA 1
ATOM 3099 C C . LEU B 1 177 ? 8.797 20.5 7.457 1 98.88 177 LEU B C 1
ATOM 3101 O O . LEU B 1 177 ? 8.078 19.5 7.406 1 98.88 177 LEU B O 1
ATOM 3105 N N . LEU B 1 178 ? 10.117 20.438 7.402 1 98.62 178 LEU B N 1
ATOM 3106 C CA . LEU B 1 178 ? 10.844 19.188 7.34 1 98.62 178 LEU B CA 1
ATOM 3107 C C . LEU B 1 178 ? 11.469 18.844 8.688 1 98.62 178 LEU B C 1
ATOM 3109 O O . LEU B 1 178 ? 11.875 19.75 9.43 1 98.62 178 LEU B O 1
ATOM 3113 N N . ALA B 1 179 ? 11.477 17.594 9.008 1 97.69 179 ALA B N 1
ATOM 3114 C CA . ALA B 1 179 ? 12.352 17.094 10.062 1 97.69 179 ALA B CA 1
ATOM 3115 C C . ALA B 1 179 ? 13.727 16.734 9.516 1 97.69 179 ALA B C 1
ATOM 3117 O O . ALA B 1 179 ? 13.859 15.805 8.711 1 97.69 179 ALA B O 1
ATOM 3118 N N . ARG B 1 180 ? 14.68 17.359 9.977 1 96.56 180 ARG B N 1
ATOM 3119 C CA . ARG B 1 180 ? 15.992 17.344 9.352 1 96.56 180 ARG B CA 1
ATOM 3120 C C . ARG B 1 180 ? 16.625 15.961 9.422 1 96.56 180 ARG B C 1
ATOM 3122 O O . ARG B 1 180 ? 17.453 15.609 8.586 1 96.56 180 ARG B O 1
ATOM 3129 N N . ASP B 1 181 ? 16.25 15.203 10.383 1 97.25 181 ASP B N 1
ATOM 3130 C CA . ASP B 1 181 ? 16.906 13.922 10.594 1 97.25 181 ASP B CA 1
ATOM 3131 C C . ASP B 1 181 ? 16.047 12.766 10.078 1 97.25 181 ASP B C 1
ATOM 3133 O O . ASP B 1 181 ? 16.312 11.602 10.406 1 97.25 181 ASP B O 1
ATOM 3137 N N . ASP B 1 182 ? 15.031 13.133 9.328 1 98.06 182 ASP B N 1
ATOM 3138 C CA . ASP B 1 182 ? 14.172 12.117 8.727 1 98.06 182 ASP B CA 1
ATOM 3139 C C . ASP B 1 182 ? 14.969 11.203 7.793 1 98.06 182 ASP B C 1
ATOM 3141 O O . ASP B 1 182 ? 15.492 11.656 6.77 1 98.06 182 ASP B O 1
ATOM 3145 N N . ARG B 1 183 ? 15.039 9.93 8.125 1 97.06 183 ARG B N 1
ATOM 3146 C CA . ARG B 1 183 ? 15.812 8.984 7.332 1 97.06 183 ARG B CA 1
ATOM 3147 C C . ARG B 1 183 ? 14.969 8.422 6.191 1 97.06 183 ARG B C 1
ATOM 3149 O O . ARG B 1 183 ? 15.508 7.844 5.242 1 97.06 183 ARG B O 1
ATOM 3156 N N . PHE B 1 184 ? 13.68 8.516 6.305 1 96.81 184 PHE B N 1
ATOM 3157 C CA . PHE B 1 184 ? 12.781 8 5.281 1 96.81 184 PHE B CA 1
ATOM 3158 C C . PHE B 1 184 ? 12.609 9.008 4.152 1 96.81 184 PHE B C 1
ATOM 3160 O O . PHE B 1 184 ? 12.68 8.648 2.975 1 96.81 184 PHE B O 1
ATOM 3167 N N . PHE B 1 185 ? 12.32 10.219 4.473 1 97.75 185 PHE B N 1
ATOM 3168 C CA . PHE B 1 185 ? 12.32 11.344 3.547 1 97.75 185 PHE B CA 1
ATOM 3169 C C . PHE B 1 185 ? 13.562 12.211 3.738 1 97.75 185 PHE B C 1
ATOM 3171 O O . PHE B 1 185 ? 13.531 13.18 4.496 1 97.75 185 PHE B O 1
ATOM 3178 N N . PRO B 1 186 ? 14.594 11.875 2.982 1 97.38 186 PRO B N 1
ATOM 3179 C CA . PRO B 1 186 ? 15.812 12.664 3.15 1 97.38 186 PRO B CA 1
ATOM 3180 C C . PRO B 1 186 ? 15.586 14.156 2.916 1 97.38 186 PRO B C 1
ATOM 3182 O O . PRO B 1 186 ? 14.914 14.539 1.955 1 97.38 186 PRO B O 1
ATOM 3185 N N . ALA B 1 187 ? 16.203 14.906 3.773 1 97.5 187 ALA B N 1
ATOM 3186 C CA . ALA B 1 187 ? 15.984 16.344 3.754 1 97.5 187 ALA B CA 1
ATOM 3187 C C . ALA B 1 187 ? 16.375 16.953 2.406 1 97.5 187 ALA B C 1
ATOM 3189 O O . ALA B 1 187 ? 15.688 17.828 1.886 1 97.5 187 ALA B O 1
ATOM 3190 N N . GLU B 1 188 ? 17.469 16.484 1.858 1 97.44 188 GLU B N 1
ATOM 3191 C CA . GLU B 1 188 ? 17.922 17.016 0.583 1 97.44 188 GLU B CA 1
ATOM 3192 C C . GLU B 1 188 ? 16.891 16.812 -0.516 1 97.44 188 GLU B C 1
ATOM 3194 O O . GLU B 1 188 ? 16.625 17.719 -1.308 1 97.44 188 GLU B O 1
ATOM 3199 N N . LEU B 1 189 ? 16.344 15.648 -0.566 1 98.06 189 LEU B N 1
ATOM 3200 C CA . LEU B 1 189 ? 15.305 15.352 -1.538 1 98.06 189 LEU B CA 1
ATOM 3201 C C . LEU B 1 189 ? 14.094 16.25 -1.325 1 98.06 189 LEU B C 1
ATOM 3203 O O . LEU B 1 189 ? 13.586 16.859 -2.275 1 98.06 189 LEU B O 1
ATOM 3207 N N . MET B 1 190 ? 13.656 16.375 -0.096 1 98.56 190 MET B N 1
ATOM 3208 C CA . MET B 1 190 ? 12.414 17.094 0.189 1 98.56 190 MET B CA 1
ATOM 3209 C C . MET B 1 190 ? 12.586 18.594 -0.004 1 98.56 190 MET B C 1
ATOM 3211 O O . MET B 1 190 ? 11.656 19.281 -0.421 1 98.56 190 MET B O 1
ATOM 3215 N N . ARG B 1 191 ? 13.758 19.125 0.275 1 98.62 191 ARG B N 1
ATOM 3216 C CA . ARG B 1 191 ? 14.047 20.516 -0.05 1 98.62 191 ARG B CA 1
ATOM 3217 C C . ARG B 1 191 ? 13.844 20.781 -1.537 1 98.62 191 ARG B C 1
ATOM 3219 O O . ARG B 1 191 ? 13.18 21.75 -1.913 1 98.62 191 ARG B O 1
ATOM 3226 N N . ARG B 1 192 ? 14.391 19.906 -2.314 1 98.56 192 ARG B N 1
ATOM 3227 C CA . ARG B 1 192 ? 14.289 20.062 -3.762 1 98.56 192 ARG B CA 1
ATOM 3228 C C . ARG B 1 192 ? 12.836 19.953 -4.223 1 98.56 192 ARG B C 1
ATOM 3230 O O . ARG B 1 192 ? 12.359 20.797 -4.992 1 98.56 192 ARG B O 1
ATOM 3237 N N . VAL B 1 193 ? 12.133 18.953 -3.76 1 98.75 193 VAL B N 1
ATOM 3238 C CA . VAL B 1 193 ? 10.766 18.703 -4.188 1 98.75 193 VAL B CA 1
ATOM 3239 C C . VAL B 1 193 ? 9.875 19.891 -3.793 1 98.75 193 VAL B C 1
ATOM 3241 O O . VAL B 1 193 ? 9.07 20.359 -4.598 1 98.75 193 VAL B O 1
ATOM 3244 N N . VAL B 1 194 ? 10 20.375 -2.58 1 98.81 194 VAL B N 1
ATOM 3245 C CA . VAL B 1 194 ? 9.203 21.5 -2.102 1 98.81 194 VAL B CA 1
ATOM 3246 C C . VAL B 1 194 ? 9.516 22.75 -2.936 1 98.81 194 VAL B C 1
ATOM 3248 O O . VAL B 1 194 ? 8.602 23.453 -3.381 1 98.81 194 VAL B O 1
ATOM 3251 N N . ALA B 1 195 ? 10.734 23.016 -3.162 1 98.62 195 ALA B N 1
ATOM 3252 C CA . ALA B 1 195 ? 11.133 24.172 -3.949 1 98.62 195 ALA B CA 1
ATOM 3253 C C . ALA B 1 195 ? 10.57 24.094 -5.367 1 98.62 195 ALA B C 1
ATOM 3255 O O . ALA B 1 195 ? 10.016 25.078 -5.879 1 98.62 195 ALA B O 1
ATOM 3256 N N . GLU B 1 196 ? 10.719 22.984 -5.965 1 98.44 196 GLU B N 1
ATOM 3257 C CA . GLU B 1 196 ? 10.297 22.781 -7.348 1 98.44 196 GLU B CA 1
ATOM 3258 C C . GLU B 1 196 ? 8.773 22.859 -7.477 1 98.44 196 GLU B C 1
ATOM 3260 O O . GLU B 1 196 ? 8.258 23.422 -8.445 1 98.44 196 GLU B O 1
ATOM 3265 N N . ARG B 1 197 ? 8.078 22.312 -6.477 1 98.56 197 ARG B N 1
ATOM 3266 C CA . ARG B 1 197 ? 6.656 22.109 -6.695 1 98.56 197 ARG B CA 1
ATOM 3267 C C . ARG B 1 197 ? 5.82 23.156 -5.969 1 98.56 197 ARG B C 1
ATOM 3269 O O . ARG B 1 197 ? 4.688 23.438 -6.363 1 98.56 197 ARG B O 1
ATOM 3276 N N . LEU B 1 198 ? 6.387 23.766 -4.93 1 98.56 198 LEU B N 1
ATOM 3277 C CA . LEU B 1 198 ? 5.629 24.766 -4.184 1 98.56 198 LEU B CA 1
ATOM 3278 C C . LEU B 1 198 ? 6.238 26.156 -4.359 1 98.56 198 LEU B C 1
ATOM 3280 O O . LEU B 1 198 ? 5.602 27.156 -4.043 1 98.56 198 LEU B O 1
ATOM 3284 N N . GLY B 1 199 ? 7.484 26.188 -4.809 1 98.31 199 GLY B N 1
ATOM 3285 C CA . GLY B 1 199 ? 8.062 27.453 -5.199 1 98.31 199 GLY B CA 1
ATOM 3286 C C . GLY B 1 199 ? 8.734 28.188 -4.051 1 98.31 199 GLY B C 1
ATOM 3287 O O . GLY B 1 199 ? 9 29.391 -4.141 1 98.31 199 GLY B O 1
ATOM 3288 N N . PHE B 1 200 ? 8.914 27.531 -2.867 1 98.31 200 PHE B N 1
ATOM 3289 C CA . PHE B 1 200 ? 9.609 28.141 -1.74 1 98.31 200 PHE B CA 1
ATOM 3290 C C . PHE B 1 200 ? 10.43 27.109 -0.984 1 98.31 200 PHE B C 1
ATOM 3292 O O . PHE B 1 200 ? 10.289 25.906 -1.224 1 98.31 200 PHE B O 1
ATOM 3299 N N . ARG B 1 201 ? 11.328 27.516 -0.103 1 98.12 201 ARG B N 1
ATOM 3300 C CA . ARG B 1 201 ? 12.141 26.625 0.72 1 98.12 201 ARG B CA 1
ATOM 3301 C C . ARG B 1 201 ? 11.406 26.234 1.991 1 98.12 201 ARG B C 1
ATOM 3303 O O . ARG B 1 201 ? 10.766 27.062 2.635 1 98.12 201 ARG B O 1
ATOM 3310 N N . PRO B 1 202 ? 11.469 24.984 2.322 1 98.75 202 PRO B N 1
ATOM 3311 C CA . PRO B 1 202 ? 10.82 24.562 3.564 1 98.75 202 PRO B CA 1
ATOM 3312 C C . PRO B 1 202 ? 11.594 25 4.809 1 98.75 202 PRO B C 1
ATOM 3314 O O . PRO B 1 202 ? 12.797 25.234 4.738 1 98.75 202 PRO B O 1
ATOM 3317 N N . ASP B 1 203 ? 10.852 25.156 5.906 1 98.75 203 ASP B N 1
ATOM 3318 C CA . ASP B 1 203 ? 11.477 25.25 7.219 1 98.75 203 ASP B CA 1
ATOM 3319 C C . ASP B 1 203 ? 11.93 23.859 7.699 1 98.75 203 ASP B C 1
ATOM 3321 O O . ASP B 1 203 ? 11.523 22.844 7.133 1 98.75 203 ASP B O 1
ATOM 3325 N N . GLU B 1 204 ? 12.82 23.891 8.688 1 98.56 204 GLU B N 1
ATOM 3326 C CA . GLU B 1 204 ? 13.305 22.609 9.195 1 98.56 204 GLU B CA 1
ATOM 3327 C C . GLU B 1 204 ? 13.32 22.594 10.719 1 98.56 204 GLU B C 1
ATOM 3329 O O . GLU B 1 204 ? 13.523 23.625 11.359 1 98.56 204 GLU B O 1
ATOM 3334 N N . MET B 1 205 ? 13.125 21.469 11.297 1 98.44 205 MET B N 1
ATOM 3335 C CA . MET B 1 205 ? 13.234 21.203 12.727 1 98.44 205 MET B CA 1
ATOM 3336 C C . MET B 1 205 ? 13.93 19.875 12.984 1 98.44 205 MET B C 1
ATOM 3338 O O . MET B 1 205 ? 14.016 19.031 12.086 1 98.44 205 MET B O 1
ATOM 3342 N N . PRO B 1 206 ? 14.453 19.734 14.203 1 97.56 206 PRO B N 1
ATOM 3343 C CA . PRO B 1 206 ? 14.969 18.391 14.523 1 97.56 206 PRO B CA 1
ATOM 3344 C C . PRO B 1 206 ? 13.875 17.328 14.562 1 97.56 206 PRO B C 1
ATOM 3346 O O . PRO B 1 206 ? 12.727 17.641 14.875 1 97.56 206 PRO B O 1
ATOM 3349 N N . GLY B 1 207 ? 14.32 16.094 14.203 1 98.25 207 GLY B N 1
ATOM 3350 C CA . GLY B 1 207 ? 13.391 14.992 14.383 1 98.25 207 GLY B CA 1
ATOM 3351 C C . GLY B 1 207 ? 13.461 13.969 13.266 1 98.25 207 GLY B C 1
ATOM 3352 O O . GLY B 1 207 ? 14.039 14.234 12.211 1 98.25 207 GLY B O 1
ATOM 3353 N N . ASP B 1 208 ? 12.859 12.812 13.586 1 98.44 208 ASP B N 1
ATOM 3354 C CA . ASP B 1 208 ? 12.719 11.758 12.586 1 98.44 208 ASP B CA 1
ATOM 3355 C C . ASP B 1 208 ? 11.438 11.945 11.773 1 98.44 208 ASP B C 1
ATOM 3357 O O . ASP B 1 208 ? 10.953 13.062 11.609 1 98.44 208 ASP B O 1
ATOM 3361 N N . HIS B 1 209 ? 10.906 10.883 11.133 1 98.44 209 HIS B N 1
ATOM 3362 C CA . HIS B 1 209 ? 9.758 10.992 10.242 1 98.44 209 HIS B CA 1
ATOM 3363 C C . HIS B 1 209 ? 8.484 11.281 11.023 1 98.44 209 HIS B C 1
ATOM 3365 O O . HIS B 1 209 ? 7.445 11.586 10.43 1 98.44 209 HIS B O 1
ATOM 3371 N N . CYS B 1 210 ? 8.531 11.211 12.359 1 98.62 210 CYS B N 1
ATOM 3372 C CA . CYS B 1 210 ? 7.355 11.406 13.203 1 98.62 210 CYS B CA 1
ATOM 3373 C C . CYS B 1 210 ? 7.648 12.406 14.32 1 98.62 210 CYS B C 1
ATOM 3375 O O . CYS B 1 210 ? 7.516 12.078 15.5 1 98.62 210 CYS B O 1
ATOM 3377 N N . PRO B 1 211 ? 7.863 13.633 13.945 1 98.56 211 PRO B N 1
ATOM 3378 C CA . PRO B 1 211 ? 8.219 14.602 14.984 1 98.56 211 PRO B CA 1
ATOM 3379 C C . PRO B 1 211 ? 7.078 14.859 15.969 1 98.56 211 PRO B C 1
ATOM 3381 O O . PRO B 1 211 ? 7.305 15.398 17.047 1 98.56 211 PRO B O 1
ATOM 3384 N N . MET B 1 212 ? 5.797 14.469 15.656 1 98.75 212 MET B N 1
ATOM 3385 C CA . MET B 1 212 ? 4.668 14.602 16.562 1 98.75 212 MET B CA 1
ATOM 3386 C C . MET B 1 212 ? 4.832 13.688 17.781 1 98.75 212 MET B C 1
ATOM 3388 O O . MET B 1 212 ? 4.203 13.906 18.812 1 98.75 212 MET B O 1
ATOM 3392 N N . LEU B 1 213 ? 5.656 12.664 17.641 1 98.69 213 LEU B N 1
ATOM 3393 C CA . LEU B 1 213 ? 5.934 11.758 18.75 1 98.69 213 LEU B CA 1
ATOM 3394 C C . LEU B 1 213 ? 7.203 12.172 19.484 1 98.69 213 LEU B C 1
ATOM 3396 O O . LEU B 1 213 ? 7.246 12.148 20.719 1 98.69 213 LEU B O 1
ATOM 3400 N N . GLY B 1 214 ? 8.203 12.594 18.797 1 98.44 214 GLY B N 1
ATOM 3401 C CA . GLY B 1 214 ? 9.5 12.852 19.391 1 98.44 214 GLY B CA 1
ATOM 3402 C C . GLY B 1 214 ? 9.68 14.289 19.859 1 98.44 214 GLY B C 1
ATOM 3403 O O . GLY B 1 214 ? 10.445 14.562 20.766 1 98.44 214 GLY B O 1
ATOM 3404 N N . HIS B 1 215 ? 9.039 15.219 19.188 1 98.56 215 HIS B N 1
ATOM 3405 C CA . HIS B 1 215 ? 9.211 16.641 19.453 1 98.56 215 HIS B CA 1
ATOM 3406 C C . HIS B 1 215 ? 7.867 17.359 19.438 1 98.56 215 HIS B C 1
ATOM 3408 O O . HIS B 1 215 ? 7.719 18.375 18.75 1 98.56 215 HIS B O 1
ATOM 3414 N N . PRO B 1 216 ? 6.898 16.859 20.234 1 98.69 216 PRO B N 1
ATOM 3415 C CA . PRO B 1 216 ? 5.551 17.422 20.125 1 98.69 216 PRO B CA 1
ATOM 3416 C C . PRO B 1 216 ? 5.488 18.891 20.531 1 98.69 216 PRO B C 1
ATOM 3418 O O . PRO B 1 216 ? 4.754 19.672 19.922 1 98.69 216 PRO B O 1
ATOM 3421 N N . LYS B 1 217 ? 6.227 19.312 21.516 1 98.69 217 LYS B N 1
ATOM 3422 C CA . LYS B 1 217 ? 6.203 20.703 21.953 1 98.69 217 LYS B CA 1
ATOM 3423 C C . LYS B 1 217 ? 6.824 21.625 20.891 1 98.69 217 LYS B C 1
ATOM 3425 O O . LYS B 1 217 ? 6.262 22.672 20.562 1 98.69 217 LYS B O 1
ATOM 3430 N N . ASP B 1 218 ? 8.016 21.203 20.406 1 98.69 218 ASP B N 1
ATOM 3431 C CA . ASP B 1 218 ? 8.664 22 19.359 1 98.69 218 ASP B CA 1
ATOM 3432 C C . ASP B 1 218 ? 7.77 22.125 18.141 1 98.69 218 ASP B C 1
ATOM 3434 O O . ASP B 1 218 ? 7.688 23.203 17.531 1 98.69 218 ASP B O 1
ATOM 3438 N N . LEU B 1 219 ? 7.148 21.031 17.75 1 98.88 219 LEU B N 1
ATOM 3439 C CA . LEU B 1 219 ? 6.25 21.047 16.594 1 98.88 219 LEU B CA 1
ATOM 3440 C C . LEU B 1 219 ? 5.066 21.984 16.859 1 98.88 219 LEU B C 1
ATOM 3442 O O . LEU B 1 219 ? 4.688 22.766 15.977 1 98.88 219 LEU B O 1
ATOM 3446 N N . ALA B 1 220 ? 4.492 21.969 18.031 1 98.88 220 ALA B N 1
ATOM 3447 C CA . ALA B 1 220 ? 3.391 22.859 18.375 1 98.88 220 ALA B CA 1
ATOM 3448 C C . ALA B 1 220 ? 3.826 24.312 18.312 1 98.88 220 ALA B C 1
ATOM 3450 O O . ALA B 1 220 ? 3.084 25.172 17.828 1 98.88 220 ALA B O 1
ATOM 3451 N N . ASP B 1 221 ? 5.012 24.531 18.797 1 98.75 221 ASP B N 1
ATOM 3452 C CA . ASP B 1 221 ? 5.543 25.891 18.734 1 98.75 221 ASP B CA 1
ATOM 3453 C C . ASP B 1 221 ? 5.645 26.375 17.297 1 98.75 221 ASP B C 1
ATOM 3455 O O . ASP B 1 221 ? 5.277 27.516 17 1 98.75 221 ASP B O 1
ATOM 3459 N N . ARG B 1 222 ? 6.145 25.531 16.422 1 98.69 222 ARG B N 1
ATOM 3460 C CA . ARG B 1 222 ? 6.281 25.875 15.008 1 98.69 222 ARG B CA 1
ATOM 3461 C C . ARG B 1 222 ? 4.922 26.141 14.375 1 98.69 222 ARG B C 1
ATOM 3463 O O . ARG B 1 222 ? 4.754 27.125 13.641 1 98.69 222 ARG B O 1
ATOM 3470 N N . LEU B 1 223 ? 4.012 25.297 14.656 1 98.81 223 LEU B N 1
ATOM 3471 C CA . LEU B 1 223 ? 2.676 25.422 14.078 1 98.81 223 LEU B CA 1
ATOM 3472 C C . LEU B 1 223 ? 2.008 26.719 14.562 1 98.81 223 LEU B C 1
ATOM 3474 O O . LEU B 1 223 ? 1.362 27.406 13.773 1 98.81 223 LEU B O 1
ATOM 3478 N N . GLU B 1 224 ? 2.148 27.062 15.828 1 98.25 224 GLU B N 1
ATOM 3479 C CA . GLU B 1 224 ? 1.586 28.297 16.375 1 98.25 224 GLU B CA 1
ATOM 3480 C C . GLU B 1 224 ? 2.23 29.531 15.727 1 98.25 224 GLU B C 1
ATOM 3482 O O . GLU B 1 224 ? 1.544 30.5 15.414 1 98.25 224 GLU B O 1
ATOM 3487 N N . ALA B 1 225 ? 3.518 29.406 15.57 1 98.25 225 ALA B N 1
ATOM 3488 C CA . ALA B 1 225 ? 4.207 30.516 14.922 1 98.25 225 ALA B CA 1
ATOM 3489 C C . ALA B 1 225 ? 3.674 30.75 13.508 1 98.25 225 ALA B C 1
ATOM 3491 O O . ALA B 1 225 ? 3.482 31.891 13.086 1 98.25 225 ALA B O 1
ATOM 3492 N N . TYR B 1 226 ? 3.484 29.609 12.742 1 98.5 226 TYR B N 1
ATOM 3493 C CA . TYR B 1 226 ? 2.914 29.719 11.406 1 98.5 226 TYR B CA 1
ATOM 3494 C C . TYR B 1 226 ? 1.529 30.359 11.461 1 98.5 226 TYR B C 1
ATOM 3496 O O . TYR B 1 226 ? 1.22 31.25 10.672 1 98.5 226 TYR B O 1
ATOM 3504 N N . ARG B 1 227 ? 0.682 29.891 12.375 1 97.38 227 ARG B N 1
ATOM 3505 C CA . ARG B 1 227 ? -0.688 30.375 12.516 1 97.38 227 ARG B CA 1
ATOM 3506 C C . ARG B 1 227 ? -0.711 31.875 12.789 1 97.38 227 ARG B C 1
ATOM 3508 O O . ARG B 1 227 ? -1.499 32.625 12.188 1 97.38 227 ARG B O 1
ATOM 3515 N N . GLU B 1 228 ? 0.168 32.312 13.633 1 95.38 228 GLU B N 1
ATOM 3516 C CA . GLU B 1 228 ? 0.209 33.719 14.031 1 95.38 228 GLU B CA 1
ATOM 3517 C C . GLU B 1 228 ? 0.735 34.594 12.906 1 95.38 228 GLU B C 1
ATOM 3519 O O . GLU B 1 228 ? 0.486 35.812 12.891 1 95.38 228 GLU B O 1
ATOM 3524 N N . GLY B 1 229 ? 1.526 34 12.078 1 90.06 229 GLY B N 1
ATOM 3525 C CA . GLY B 1 229 ? 2.111 34.75 10.977 1 90.06 229 GLY B CA 1
ATOM 3526 C C . GLY B 1 229 ? 1.184 34.875 9.781 1 90.06 229 GLY B C 1
ATOM 3527 O O . GLY B 1 229 ? 1.522 35.531 8.797 1 90.06 229 GLY B O 1
ATOM 3528 N N . VAL B 1 230 ? 0.059 34.25 9.812 1 83.81 230 VAL B N 1
ATOM 3529 C CA . VAL B 1 230 ? -0.92 34.344 8.734 1 83.81 230 VAL B CA 1
ATOM 3530 C C . VAL B 1 230 ? -1.828 35.562 8.961 1 83.81 230 VAL B C 1
ATOM 3532 O O . VAL B 1 230 ? -2.086 35.938 10.109 1 83.81 230 VAL B O 1
#

Sequence (460 aa):
MATYVLIHAAAVDAWYWGPLAAELRGRGHEVVAPDLPCEDESAGLAEYADAVVAAIGERRRELVLVAHSFGGFTGPLVCDRVPVDLLVMLQAQVPAPGESPGEWWGNTGYGAARQEADRRRGVAEGVEEDVRTLVLHDTPASLAAEFVAGHQRVQSAAPFGSPWPLAAWPEVQTRALLARDDRFFPAELMRRVVAERLGFRPDEMPGDHCPMLGHPKDLADRLEAYREGVMATYVLIHAAAVDAWYWGPLAAELRGRGHEVVAPDLPCEDESAGLAEYADAVVAAIGERRRELVLVAHSFGGFTGPLVCDRVPVDLLVMLQAQVPAPGESPGEWWGNTGYGAARQEADRRRGVAEGVEEDVRTLVLHDTPASLAAEFVAGHQRVQSAAPFGSPWPLAAWPEVQTRALLARDDRFFPAELMRRVVAERLGFRPDEMPGDHCPMLGHPKDLADRLEAYREGV

Radius of gyration: 22.93 Å; Cα contacts (8 Å, |Δi|>4): 955; chains: 2; bounding box: 52×70×51 Å

InterPro domains:
  IPR000073 Alpha/beta hydrolase fold-1 [PF12697] (5-221)
  IPR029058 Alpha/Beta hydrolase fold [G3DSA:3.40.50.1820] (1-229)
  IPR029058 Alpha/Beta hydrolase fold [SSF53474] (3-224)
  IPR052897 Secondary metabolite biosynthesis hydrolase [PTHR37017] (3-224)

pLDDT: mean 96.26, std 3.94, range [74.38, 98.94]

Nearest PDB structures (foldseek):
  6tj2-assembly1_C  TM=7.757E-01  e=1.427E-13  Paenibacillus sp. VTT E-133280
  3qit-assembly1_A  TM=6.312E-01  e=1.379E-09  Moorena producens 19L
  3qit-assembly1_B  TM=6.226E-01  e=4.377E-09  Moorena producens 19L
  1uxo-assembly1_A  TM=6.456E-01  e=1.091E-06  Bacillus subtilis
  4y1r-assembly1_A  TM=3.231E-01  e=8.285E-01  Staphylococcus aureus subsp. aureus Mu50